Protein AF-A0A8H6S241-F1 (afdb_monomer)

Nearest PDB structures (foldseek):
  6y2d-assembly3_C  TM=4.584E-01  e=2.425E+00  Homo sapiens
  7msk-assembly1_B  TM=2.796E-01  e=2.925E+00  Bacillus thuringiensis serovar andalousiensis BGSC 4AW1
  9g8o-assembly1_B  TM=1.774E-01  e=2.011E+00  Homo sapiens
  8wpm-assembly1_B  TM=1.837E-01  e=9.879E+00  Homo sapiens

Secondary structure (DSSP, 8-state):
-------THHHHHHHHHHHHHHHHHHHHHHHHHHHHHHHHSS--TTS-TT-TTSSHHHHHHHHHSSS-SS--S----TTHHHHHHHTT--HHHHTT--HHHHHHHHHHHHSSTT-GGGS-HHHHHHHHHHHHHHHHHHHHHHHHHHTT---HHHHHHHHHHHHHHHHHTT-GGGHHHHHHHHHS--TTS-HHHHIIIIIHHHHHHHHHHHHHTT--TTSTTHHHHHHHHHHHHIIIII-SPPPS----HHHHHTSS-SSHHHHHHHHHHH-SS--EEEE-TTTHHHHHHHHHHHHHTTT-EEEEEE-SSSTTT-EEEEEE--HHHHHHHHHHHHHHHHHHHHHHH-SHHHHHHHHGGGHHHHHHHTT--S-----------

Organism: NCBI:txid2126181

Foldseek 3Di:
DDDDDDDPPVVVVVVVVVVVVVCVVVVVLVLVVQLVCQLVVPDDVPDDPPPPPPVSVVVCVQLPDDDDDDDPDDDPDPPPRLVSSLVPLALVVCPPGDPSSLVSSLVVVLPPPCDLVPDDPVVNVSQLSVLVSSLVSVLVRVLVVCQPDPQQVVLLVSLVVSCVSCVSSVNNVCNLVSLVSLQDDDPPDDNQCSLVRHLLVSLVVVQVVCVVVVHHCLDPPNLVSVLSSLVSLLCPQLNAQFDDDADDLVLLVPWADPDPLSVVVSVQSLDLPDFKDKAFPVCVVRCCVTPVVVCVVQVWDWDWDAPDPVRPPGIIIMIGGDPSNSSNSSSLVSLVSSVVSLVVQDDLVSSCSSNPPCSVVSCVSSVVDDPPPPPPPPPDD

Sequence (381 aa):
MFYVEITPIVIQYLVVNAHVFLDLKQGLKMFFQDVVRALLSGNNPYLDKTQEDILVDSVEFLGGLHYLRRSQFPCPQPYNFSIRVYNRLTPDVFHGRSSWSIQALTRYTITRKYSRANLPPFERWAYDETMRVFVNAAIDTFVPLYSINPSSNHAEKEMLDLIKLCFDMGVQSQNKRALDHMLTPPPDRSIEIHTLNCLVPFINVLAQFLKTVQLGLTNQPFNKFVATVLQRYVDQVVGQQPSGVCPTPEQIKGLGCACATCVQFQAFLSDAQSESRSVSSLDMSHVEEHFATATKAWDVRWEVQYRGRRSYVNRSLLVTKPQVMLSILRWRSSAQTAKTILVSLGDPQRQAEILGDEYDSICARIGLEYLRPEVTLNPIQ

Structure (mmCIF, N/CA/C/O backbone):
data_AF-A0A8H6S241-F1
#
_entry.id   AF-A0A8H6S241-F1
#
loop_
_atom_site.group_PDB
_atom_site.id
_atom_site.type_symbol
_atom_site.label_atom_id
_atom_site.label_alt_id
_atom_site.label_comp_id
_atom_site.label_asym_id
_atom_site.label_entity_id
_atom_site.label_seq_id
_atom_site.pdbx_PDB_ins_code
_atom_site.Cartn_x
_atom_site.Cartn_y
_atom_site.Cartn_z
_atom_site.occupancy
_atom_site.B_iso_or_equiv
_atom_site.auth_seq_id
_atom_site.auth_comp_id
_atom_site.auth_asym_id
_atom_site.auth_atom_id
_atom_site.pdbx_PDB_model_num
ATOM 1 N N . MET A 1 1 ? -53.004 9.958 73.227 1.00 38.09 1 MET A N 1
ATOM 2 C CA . MET A 1 1 ? -53.504 8.659 72.739 1.00 38.09 1 MET A CA 1
ATOM 3 C C . MET A 1 1 ? -53.395 8.671 71.222 1.00 38.09 1 MET A C 1
ATOM 5 O O . MET A 1 1 ? -54.218 9.312 70.601 1.00 38.09 1 MET A O 1
ATOM 9 N N . PHE A 1 2 ? -52.324 8.095 70.674 1.00 22.67 2 PHE A N 1
ATOM 10 C CA . PHE A 1 2 ? -52.219 7.515 69.327 1.00 22.67 2 PHE A CA 1
ATOM 11 C C . PHE A 1 2 ? -50.937 6.675 69.348 1.00 22.67 2 PHE A C 1
ATOM 13 O O . PHE A 1 2 ? -49.830 7.205 69.332 1.00 22.67 2 PHE A O 1
ATOM 20 N N . TYR A 1 3 ? -51.117 5.368 69.523 1.00 24.38 3 TYR A N 1
ATOM 21 C CA . TYR A 1 3 ? -50.099 4.357 69.263 1.00 24.38 3 TYR A CA 1
ATOM 22 C C . TYR A 1 3 ? -50.051 4.155 67.746 1.00 24.38 3 TYR A C 1
ATOM 24 O O . TYR A 1 3 ? -51.097 3.959 67.131 1.00 24.38 3 TYR A O 1
ATOM 32 N N . VAL A 1 4 ? -48.861 4.196 67.151 1.00 25.70 4 VAL A N 1
ATOM 33 C CA . VAL A 1 4 ? -48.622 3.663 65.806 1.00 25.70 4 VAL A CA 1
ATOM 34 C C . VAL A 1 4 ? -47.529 2.615 65.951 1.00 25.70 4 VAL A C 1
ATOM 36 O O . VAL A 1 4 ? -46.385 2.930 66.276 1.00 25.70 4 VAL A O 1
ATOM 39 N N . GLU A 1 5 ? -47.931 1.359 65.792 1.00 29.30 5 GLU A N 1
ATOM 40 C CA . GLU A 1 5 ? -47.057 0.193 65.760 1.00 29.30 5 GLU A CA 1
ATOM 41 C C . GLU A 1 5 ? -46.123 0.270 64.550 1.00 29.30 5 GLU A C 1
ATOM 43 O O . GLU A 1 5 ? -46.552 0.449 63.410 1.00 29.30 5 GLU A O 1
ATOM 48 N N . ILE A 1 6 ? -44.825 0.113 64.802 1.00 29.28 6 ILE A N 1
ATOM 49 C CA . ILE A 1 6 ? -43.820 -0.079 63.760 1.00 29.28 6 ILE A CA 1
ATOM 50 C C . ILE A 1 6 ? -43.762 -1.579 63.465 1.00 29.28 6 ILE A C 1
ATOM 52 O O . ILE A 1 6 ? -43.327 -2.372 64.299 1.00 29.28 6 ILE A O 1
ATOM 56 N N . THR A 1 7 ? -44.200 -1.974 62.271 1.00 30.19 7 THR A N 1
ATOM 57 C CA . THR A 1 7 ? -44.114 -3.357 61.778 1.00 30.19 7 THR A CA 1
ATOM 58 C C . THR A 1 7 ? -42.658 -3.811 61.539 1.00 30.19 7 THR A C 1
ATOM 60 O O . THR A 1 7 ? -41.871 -3.032 60.992 1.00 30.19 7 THR A O 1
ATOM 63 N N . PRO A 1 8 ? -42.289 -5.084 61.811 1.00 29.70 8 PRO A N 1
ATOM 64 C CA . PRO A 1 8 ? -40.904 -5.589 61.726 1.00 29.70 8 PRO A CA 1
ATOM 65 C C . PRO A 1 8 ? -40.313 -5.752 60.309 1.00 29.70 8 PRO A C 1
ATOM 67 O O . PRO A 1 8 ? -39.192 -6.233 60.162 1.00 29.70 8 PRO A O 1
ATOM 70 N N . ILE A 1 9 ? -41.029 -5.362 59.251 1.00 29.56 9 ILE A N 1
ATOM 71 C CA . ILE A 1 9 ? -40.654 -5.658 57.854 1.00 29.56 9 ILE A CA 1
ATOM 72 C C . ILE A 1 9 ? -39.562 -4.703 57.320 1.00 29.56 9 ILE A C 1
ATOM 74 O O . ILE A 1 9 ? -38.826 -5.039 56.395 1.00 29.56 9 ILE A O 1
ATOM 78 N N . VAL A 1 10 ? -39.366 -3.539 57.948 1.00 30.08 10 VAL A N 1
ATOM 79 C CA . VAL A 1 10 ? -38.395 -2.525 57.484 1.00 30.08 10 VAL A CA 1
ATOM 80 C C . VAL A 1 10 ? -36.957 -2.823 57.940 1.00 30.08 10 VAL A C 1
ATOM 82 O O . VAL A 1 10 ? -35.999 -2.414 57.285 1.00 30.08 10 VAL A O 1
ATOM 85 N N . ILE A 1 11 ? -36.771 -3.610 59.004 1.00 31.38 11 ILE A N 1
ATOM 86 C CA . ILE A 1 11 ? -35.432 -3.956 59.515 1.00 31.38 11 ILE A CA 1
ATOM 87 C C . ILE A 1 11 ? -34.779 -5.066 58.671 1.00 31.38 11 ILE A C 1
ATOM 89 O O . ILE A 1 11 ? -33.563 -5.059 58.485 1.00 31.38 11 ILE A O 1
ATOM 93 N N . GLN A 1 12 ? -35.563 -5.953 58.047 1.00 31.81 12 GLN A N 1
ATOM 94 C CA . GLN A 1 12 ? -35.027 -6.975 57.136 1.00 31.81 12 GLN A CA 1
ATOM 95 C C . GLN A 1 12 ? -34.544 -6.401 55.792 1.00 31.81 12 GLN A C 1
ATOM 97 O O . GLN A 1 12 ? -33.576 -6.909 55.234 1.00 31.81 12 GLN A O 1
ATOM 102 N N . TYR A 1 13 ? -35.121 -5.297 55.304 1.00 29.36 13 TYR A N 1
ATOM 103 C CA . TYR A 1 13 ? -34.687 -4.664 54.047 1.00 29.36 13 TYR A CA 1
ATOM 104 C C . TYR A 1 13 ? -33.393 -3.836 54.179 1.00 29.36 13 TYR A C 1
ATOM 106 O O . TYR A 1 13 ? -32.692 -3.595 53.191 1.00 29.36 13 TYR A O 1
ATOM 114 N N . LEU A 1 14 ? -33.048 -3.423 55.403 1.00 29.59 14 LEU A N 1
ATOM 115 C CA . LEU A 1 14 ? -31.862 -2.609 55.692 1.00 29.59 14 LEU A CA 1
ATOM 116 C C . LEU A 1 14 ? -30.611 -3.445 56.003 1.00 29.59 14 LEU A C 1
ATOM 118 O O . LEU A 1 14 ? -29.499 -2.989 55.746 1.00 29.59 14 LEU A O 1
ATOM 122 N N . VAL A 1 15 ? -30.770 -4.689 56.463 1.00 32.72 15 VAL A N 1
ATOM 123 C CA . VAL A 1 15 ? -29.640 -5.613 56.678 1.00 32.72 15 VAL A CA 1
ATOM 124 C C . VAL A 1 15 ? -29.171 -6.255 55.363 1.00 32.72 15 VAL A C 1
ATOM 126 O O . VAL A 1 15 ? -27.974 -6.458 55.171 1.00 32.72 15 VAL A O 1
ATOM 129 N N . VAL A 1 16 ? -30.074 -6.477 54.400 1.00 35.41 16 VAL A N 1
ATOM 130 C CA . VAL A 1 16 ? -29.736 -7.107 53.106 1.00 35.41 16 VAL A CA 1
ATOM 131 C C . VAL A 1 16 ? -28.860 -6.206 52.220 1.00 35.41 16 VAL A C 1
ATOM 133 O O . VAL A 1 16 ? -27.993 -6.705 51.510 1.00 35.41 16 VAL A O 1
ATOM 136 N N . ASN A 1 17 ? -28.989 -4.879 52.309 1.00 35.28 17 ASN A N 1
ATOM 137 C CA . ASN A 1 17 ? -28.214 -3.954 51.468 1.00 35.28 17 ASN A CA 1
ATOM 138 C C . ASN A 1 17 ? -26.857 -3.539 52.066 1.00 35.28 17 ASN A C 1
ATOM 140 O O . ASN A 1 17 ? -25.975 -3.093 51.333 1.00 35.28 17 ASN A O 1
ATOM 144 N N . ALA A 1 18 ? -26.653 -3.724 53.375 1.00 31.58 18 ALA A N 1
ATOM 145 C CA . ALA A 1 18 ? -25.362 -3.481 54.017 1.00 31.58 18 ALA A CA 1
ATOM 146 C C . ALA A 1 18 ? -24.334 -4.566 53.658 1.00 31.58 18 ALA A C 1
ATOM 148 O O . ALA A 1 18 ? -23.165 -4.246 53.450 1.00 31.58 18 ALA A O 1
ATOM 149 N N . HIS A 1 19 ? -24.769 -5.825 53.517 1.00 36.06 19 HIS A N 1
ATOM 150 C CA . HIS A 1 19 ? -23.905 -6.909 53.045 1.00 36.06 19 HIS A CA 1
ATOM 151 C C . HIS A 1 19 ? -23.510 -6.747 51.579 1.00 36.06 19 HIS A C 1
ATOM 153 O O . HIS A 1 19 ? -22.336 -6.892 51.280 1.00 36.06 19 HIS A O 1
ATOM 159 N N . VAL A 1 20 ? -24.415 -6.310 50.697 1.00 40.06 20 VAL A N 1
ATOM 160 C CA . VAL A 1 20 ? -24.069 -6.039 49.288 1.00 40.06 20 VAL A CA 1
ATOM 161 C C . VAL A 1 20 ? -23.057 -4.892 49.168 1.00 40.06 20 VAL A C 1
ATOM 163 O O . VAL A 1 20 ? -22.115 -4.981 48.387 1.00 40.06 20 VAL A O 1
ATOM 166 N N . PHE A 1 21 ? -23.174 -3.841 49.988 1.00 35.19 21 PHE A N 1
ATOM 167 C CA . PHE A 1 21 ? -22.200 -2.740 50.011 1.00 35.19 21 PHE A CA 1
ATOM 168 C C . PHE A 1 21 ? -20.850 -3.128 50.630 1.00 35.19 21 PHE A C 1
ATOM 170 O O . PHE A 1 21 ? -19.805 -2.671 50.163 1.00 35.19 21 PHE A O 1
ATOM 177 N N . LEU A 1 22 ? -20.856 -3.960 51.675 1.00 36.69 22 LEU A N 1
ATOM 178 C CA . LEU A 1 22 ? -19.641 -4.511 52.275 1.00 36.69 22 LEU A CA 1
ATOM 179 C C . LEU A 1 22 ? -18.956 -5.499 51.330 1.00 36.69 22 LEU A C 1
ATOM 181 O O . LEU A 1 22 ? -17.744 -5.415 51.193 1.00 36.69 22 LEU A O 1
ATOM 185 N N . ASP A 1 23 ? -19.703 -6.332 50.607 1.00 42.59 23 ASP A N 1
ATOM 186 C CA . ASP A 1 23 ? -19.178 -7.268 49.609 1.00 42.59 23 ASP A CA 1
ATOM 187 C C . ASP A 1 23 ? -18.664 -6.548 48.360 1.00 42.59 23 ASP A C 1
ATOM 189 O O . ASP A 1 23 ? -17.647 -6.953 47.803 1.00 42.59 23 ASP A O 1
ATOM 193 N N . LEU A 1 24 ? -19.285 -5.436 47.949 1.00 40.47 24 LEU A N 1
ATOM 194 C CA . LEU A 1 24 ? -18.773 -4.591 46.867 1.00 40.47 24 LEU A CA 1
ATOM 195 C C . LEU A 1 24 ? -17.496 -3.857 47.296 1.00 40.47 24 LEU A C 1
ATOM 197 O O . LEU A 1 24 ? -16.544 -3.775 46.527 1.00 40.47 24 LEU A O 1
ATOM 201 N N . LYS A 1 25 ? -17.438 -3.357 48.539 1.00 40.38 25 LYS A N 1
ATOM 202 C CA . LYS A 1 25 ? -16.242 -2.716 49.106 1.00 40.38 25 LYS A CA 1
ATOM 203 C C . LYS A 1 25 ? -15.111 -3.724 49.304 1.00 40.38 25 LYS A C 1
ATOM 205 O O . LYS A 1 25 ? -13.967 -3.409 48.994 1.00 40.38 25 LYS A O 1
ATOM 210 N N . GLN A 1 26 ? -15.421 -4.930 49.771 1.00 45.09 26 GLN A N 1
ATOM 211 C CA . GLN A 1 26 ? -14.465 -6.022 49.933 1.00 45.09 26 GLN A CA 1
ATOM 212 C C . GLN A 1 26 ? -14.024 -6.560 48.566 1.00 45.09 26 GLN A C 1
ATOM 214 O O . GLN A 1 26 ? -12.843 -6.806 48.364 1.00 45.09 26 GLN A O 1
ATOM 219 N N . GLY A 1 27 ? -14.941 -6.668 47.604 1.00 44.47 27 GLY A N 1
ATOM 220 C CA . GLY A 1 27 ? -14.683 -7.111 46.235 1.00 44.47 27 GLY A CA 1
ATOM 221 C C . GLY A 1 27 ? -13.868 -6.106 45.425 1.00 44.47 27 GLY A C 1
ATOM 222 O O . GLY A 1 27 ? -12.960 -6.513 44.708 1.00 44.47 27 GLY A O 1
ATOM 223 N N . LEU A 1 28 ? -14.120 -4.803 45.590 1.00 42.62 28 LEU A N 1
ATOM 224 C CA . LEU A 1 28 ? -13.292 -3.732 45.030 1.00 42.62 28 LEU A CA 1
ATOM 225 C C . LEU A 1 28 ? -11.948 -3.624 45.761 1.00 42.62 28 LEU A C 1
ATOM 227 O O . LEU A 1 28 ? -10.934 -3.404 45.112 1.00 42.62 28 LEU A O 1
ATOM 231 N N . LYS A 1 29 ? -11.895 -3.828 47.085 1.00 43.16 29 LYS A N 1
ATOM 232 C CA . LYS A 1 29 ? -10.633 -3.876 47.842 1.00 43.16 29 LYS A CA 1
ATOM 233 C C . LYS A 1 29 ? -9.764 -5.051 47.394 1.00 43.16 29 LYS A C 1
ATOM 235 O O . LYS A 1 29 ? -8.590 -4.839 47.123 1.00 43.16 29 LYS A O 1
ATOM 240 N N . MET A 1 30 ? -10.332 -6.249 47.250 1.00 44.59 30 MET A N 1
ATOM 241 C CA . MET A 1 30 ? -9.623 -7.415 46.713 1.00 44.59 30 MET A CA 1
ATOM 242 C C . MET A 1 30 ? -9.249 -7.215 45.243 1.00 44.59 30 MET A C 1
ATOM 244 O O . MET A 1 30 ? -8.113 -7.485 44.885 1.00 44.59 30 MET A O 1
ATOM 248 N N . PHE A 1 31 ? -10.129 -6.626 44.424 1.00 45.69 31 PHE A N 1
ATOM 249 C CA . PHE A 1 31 ? -9.810 -6.217 43.053 1.00 45.69 31 PHE A CA 1
ATOM 250 C C . PHE A 1 31 ? -8.591 -5.296 43.009 1.00 45.69 31 PHE A C 1
ATOM 252 O O . PHE A 1 31 ? -7.625 -5.613 42.333 1.00 45.69 31 PHE A O 1
ATOM 259 N N . PHE A 1 32 ? -8.583 -4.194 43.761 1.00 47.53 32 PHE A N 1
ATOM 260 C CA . PHE A 1 32 ? -7.449 -3.271 43.786 1.00 47.53 32 PHE A CA 1
ATOM 261 C C . PHE A 1 32 ? -6.193 -3.909 44.393 1.00 47.53 32 PHE A C 1
ATOM 263 O O . PHE A 1 32 ? -5.105 -3.648 43.897 1.00 47.53 32 PHE A O 1
ATOM 270 N N . GLN A 1 33 ? -6.314 -4.772 45.406 1.00 44.50 33 GLN A N 1
ATOM 271 C CA . GLN A 1 33 ? -5.180 -5.494 45.996 1.00 44.50 33 GLN A CA 1
ATOM 272 C C . GLN A 1 33 ? -4.587 -6.546 45.053 1.00 44.50 33 GLN A C 1
ATOM 274 O O . GLN A 1 33 ? -3.369 -6.682 45.007 1.00 44.50 33 GLN A O 1
ATOM 279 N N . ASP A 1 34 ? -5.404 -7.257 44.279 1.00 44.06 34 ASP A N 1
ATOM 280 C CA . ASP A 1 34 ? -4.954 -8.282 43.331 1.00 44.06 34 ASP A CA 1
ATOM 281 C C . ASP A 1 34 ? -4.439 -7.664 42.035 1.00 44.06 34 ASP A C 1
ATOM 283 O O . ASP A 1 34 ? -3.452 -8.132 41.472 1.00 44.06 34 ASP A O 1
ATOM 287 N N . VAL A 1 35 ? -5.037 -6.550 41.614 1.00 45.44 35 VAL A N 1
ATOM 288 C CA . VAL A 1 35 ? -4.494 -5.674 40.582 1.00 45.44 35 VAL A CA 1
ATOM 289 C C . VAL A 1 35 ? -3.131 -5.164 41.033 1.00 45.44 35 VAL A C 1
ATOM 291 O O . VAL A 1 35 ? -2.157 -5.410 40.342 1.00 45.44 35 VAL A O 1
ATOM 294 N N . VAL A 1 36 ? -3.001 -4.568 42.221 1.00 43.97 36 VAL A N 1
ATOM 295 C CA . VAL A 1 36 ? -1.711 -4.109 42.773 1.00 43.97 36 VAL A CA 1
ATOM 296 C C . VAL A 1 36 ? -0.708 -5.251 42.951 1.00 43.97 36 VAL A C 1
ATOM 298 O O . VAL A 1 36 ? 0.447 -5.087 42.578 1.00 43.97 36 VAL A O 1
ATOM 301 N N . ARG A 1 37 ? -1.113 -6.438 43.407 1.00 42.75 37 ARG A N 1
ATOM 302 C CA . ARG A 1 37 ? -0.213 -7.599 43.470 1.00 42.75 37 ARG A CA 1
ATOM 303 C C . ARG A 1 37 ? 0.241 -8.060 42.098 1.00 42.75 37 ARG A C 1
ATOM 305 O O . ARG A 1 37 ? 1.418 -8.335 41.941 1.00 42.75 37 ARG A O 1
ATOM 312 N N . ALA A 1 38 ? -0.642 -8.118 41.108 1.00 43.09 38 ALA A N 1
ATOM 313 C CA . ALA A 1 38 ? -0.270 -8.516 39.756 1.00 43.09 38 ALA A CA 1
ATOM 314 C C . ALA A 1 38 ? 0.564 -7.442 39.030 1.00 43.09 38 ALA A C 1
ATOM 316 O O . ALA A 1 38 ? 1.389 -7.771 38.178 1.00 43.09 38 ALA A O 1
ATOM 317 N N . LEU A 1 39 ? 0.389 -6.172 39.414 1.00 40.22 39 LEU A N 1
ATOM 318 C CA . LEU A 1 39 ? 1.243 -5.043 39.044 1.00 40.22 39 LEU A CA 1
ATOM 319 C C . LEU A 1 39 ? 2.658 -5.184 39.633 1.00 40.22 39 LEU A C 1
ATOM 321 O O . LEU A 1 39 ? 3.625 -4.827 38.964 1.00 40.22 39 LEU A O 1
ATOM 325 N N . LEU A 1 40 ? 2.775 -5.704 40.861 1.00 38.25 40 LEU A N 1
ATOM 326 C CA . LEU A 1 40 ? 4.032 -5.848 41.609 1.00 38.25 40 LEU A CA 1
ATOM 327 C C . LEU A 1 40 ? 4.756 -7.186 41.362 1.00 38.25 40 LEU A C 1
ATOM 329 O O . LEU A 1 40 ? 5.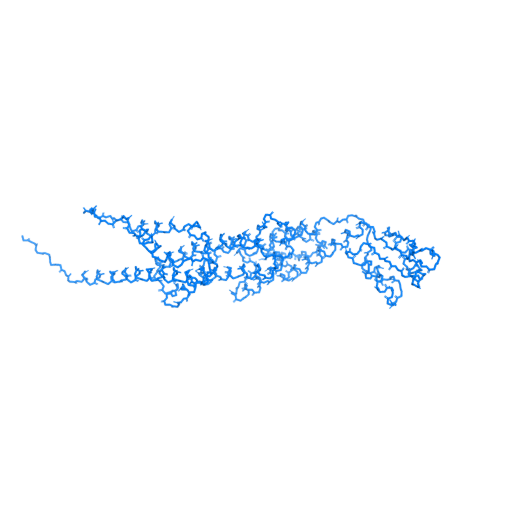980 -7.235 41.390 1.00 38.25 40 LEU A O 1
ATOM 333 N N . SER A 1 41 ? 4.040 -8.272 41.060 1.00 39.50 41 SER A N 1
ATOM 334 C CA . SER A 1 41 ? 4.615 -9.619 40.911 1.00 39.50 41 SER A CA 1
ATOM 335 C C . SER A 1 41 ? 5.274 -9.884 39.550 1.00 39.50 41 SER A C 1
ATOM 337 O O . SER A 1 41 ? 5.818 -10.964 39.319 1.00 39.50 41 SER A O 1
ATOM 339 N N . GLY A 1 42 ? 5.198 -8.944 38.609 1.00 37.38 42 GLY A N 1
ATOM 340 C CA . GLY A 1 42 ? 5.806 -9.083 37.288 1.00 37.38 42 GLY A CA 1
ATOM 341 C C . GLY A 1 42 ? 7.302 -8.781 37.321 1.00 37.38 42 GLY A C 1
ATOM 342 O O . GLY A 1 42 ? 7.660 -7.651 37.016 1.00 37.38 42 GLY A O 1
ATOM 343 N N . ASN A 1 43 ? 8.133 -9.773 37.689 1.00 39.94 43 ASN A N 1
ATOM 344 C CA . ASN A 1 43 ? 9.607 -9.823 37.584 1.00 39.94 43 ASN A CA 1
ATOM 345 C C . ASN A 1 43 ? 10.251 -8.574 36.951 1.00 39.94 43 ASN A C 1
ATOM 347 O O . ASN A 1 43 ? 10.632 -8.570 35.780 1.00 39.94 43 ASN A O 1
ATOM 351 N N . ASN A 1 44 ? 10.384 -7.517 37.748 1.00 37.22 44 ASN A N 1
ATOM 352 C CA . ASN A 1 44 ? 11.147 -6.331 37.409 1.00 37.22 44 ASN A CA 1
ATOM 353 C C . ASN A 1 44 ? 12.457 -6.406 38.208 1.00 37.22 44 ASN A C 1
ATOM 355 O O . ASN A 1 44 ? 12.410 -6.248 39.428 1.00 37.22 44 ASN A O 1
ATOM 359 N N . PRO A 1 45 ? 13.620 -6.654 37.578 1.00 34.97 45 PRO A N 1
ATOM 360 C CA . PRO A 1 45 ? 14.892 -6.729 38.297 1.00 34.97 45 PRO A CA 1
ATOM 361 C C . PRO A 1 45 ? 15.345 -5.377 38.883 1.00 34.97 45 PRO A C 1
ATOM 363 O O . PRO A 1 45 ? 16.374 -5.332 39.549 1.00 34.97 45 PRO A O 1
ATOM 366 N N . TYR A 1 46 ? 14.589 -4.293 38.659 1.00 35.44 46 TYR A N 1
ATOM 367 C CA . TYR A 1 46 ? 14.906 -2.937 39.114 1.00 35.44 46 TYR A CA 1
ATOM 368 C C . TYR A 1 46 ? 13.938 -2.363 40.160 1.00 35.44 46 TYR A C 1
ATOM 370 O O . TYR A 1 46 ? 14.084 -1.200 40.529 1.00 35.44 46 TYR A O 1
ATOM 378 N N . LEU A 1 47 ? 12.973 -3.139 40.663 1.00 39.44 47 LEU A N 1
ATOM 379 C CA . LEU A 1 47 ? 12.198 -2.734 41.841 1.00 39.44 47 LEU A CA 1
ATOM 380 C C . LEU A 1 47 ? 12.859 -3.313 43.094 1.00 39.44 47 LEU A C 1
ATOM 382 O O . LEU A 1 47 ? 12.772 -4.509 43.371 1.00 39.44 47 LEU A O 1
ATOM 386 N N . ASP A 1 48 ? 13.567 -2.446 43.817 1.00 39.06 48 ASP A N 1
ATOM 387 C CA . ASP A 1 48 ? 14.126 -2.742 45.131 1.00 39.06 48 ASP A CA 1
ATOM 388 C C . ASP A 1 48 ? 13.001 -3.165 46.095 1.00 39.06 48 ASP A C 1
ATOM 390 O O . ASP A 1 48 ? 11.931 -2.553 46.147 1.00 39.06 48 ASP A O 1
ATOM 394 N N . LYS A 1 49 ? 13.238 -4.241 46.851 1.00 41.69 49 LYS A N 1
ATOM 395 C CA . LYS A 1 49 ? 12.242 -4.979 47.656 1.00 41.69 49 LYS A CA 1
ATOM 396 C C . LYS A 1 49 ? 11.754 -4.223 48.901 1.00 41.69 49 LYS A C 1
ATOM 398 O O . LYS A 1 49 ? 11.141 -4.810 49.783 1.00 41.69 49 LYS A O 1
ATOM 403 N N . THR A 1 50 ? 12.043 -2.933 49.005 1.00 43.25 50 THR A N 1
ATOM 404 C CA . THR A 1 50 ? 11.780 -2.105 50.189 1.00 43.25 50 THR A CA 1
ATOM 405 C C . THR A 1 50 ? 10.609 -1.132 50.006 1.00 43.25 50 THR A C 1
ATOM 407 O O . THR A 1 50 ? 10.267 -0.414 50.941 1.00 43.25 50 THR A O 1
ATOM 410 N N . GLN A 1 51 ? 9.945 -1.126 48.842 1.00 42.31 51 GLN A N 1
ATOM 411 C CA . GLN A 1 51 ? 8.801 -0.245 48.545 1.00 42.31 51 GLN A CA 1
ATOM 412 C C . GLN A 1 51 ? 7.416 -0.926 48.549 1.00 42.31 51 GLN A C 1
ATOM 414 O O . GLN A 1 51 ? 6.425 -0.277 48.210 1.00 42.31 51 GLN A O 1
ATOM 419 N N . GLU A 1 52 ? 7.306 -2.194 48.962 1.00 40.31 52 GLU A N 1
ATOM 420 C CA . GLU A 1 52 ? 6.020 -2.921 48.989 1.00 40.31 52 GLU A CA 1
ATOM 421 C C . GLU A 1 52 ? 5.009 -2.374 50.019 1.00 40.31 52 GLU A C 1
ATOM 423 O O . GLU A 1 52 ? 3.804 -2.489 49.795 1.00 40.31 52 GLU A O 1
ATOM 428 N N . ASP A 1 53 ? 5.456 -1.682 51.071 1.00 38.53 53 ASP A N 1
ATOM 429 C CA . ASP A 1 53 ? 4.572 -1.278 52.177 1.00 38.53 53 ASP A CA 1
ATOM 430 C C . ASP A 1 53 ? 4.008 0.155 52.081 1.00 38.53 53 ASP A C 1
ATOM 432 O O . ASP A 1 53 ? 3.108 0.514 52.833 1.00 38.53 53 ASP A O 1
ATOM 436 N N . ILE A 1 54 ? 4.463 0.995 51.140 1.00 37.75 54 ILE A N 1
ATOM 437 C CA . ILE A 1 54 ? 4.113 2.439 51.134 1.00 37.75 54 ILE A CA 1
ATOM 438 C C . ILE A 1 54 ? 2.910 2.774 50.218 1.00 37.75 54 ILE A C 1
ATOM 440 O O . ILE A 1 54 ? 2.256 3.811 50.361 1.00 37.75 54 ILE A O 1
ATOM 444 N N . LEU A 1 55 ? 2.541 1.891 49.287 1.00 42.59 55 LEU A N 1
ATOM 445 C CA . LEU A 1 55 ? 1.518 2.187 48.268 1.00 42.59 55 LEU A CA 1
ATOM 446 C C . LEU A 1 55 ? 0.105 1.681 48.598 1.00 42.59 55 LEU A C 1
ATOM 448 O O . LEU A 1 55 ? -0.858 2.161 47.997 1.00 42.59 55 LEU A O 1
ATOM 452 N N . VAL A 1 56 ? -0.048 0.773 49.566 1.00 39.12 56 VAL A N 1
ATOM 453 C CA . VAL A 1 56 ? -1.362 0.240 49.977 1.00 39.12 56 VAL A CA 1
ATOM 454 C C . VAL A 1 56 ? -2.136 1.266 50.816 1.00 39.12 56 VAL A C 1
ATOM 456 O O . VAL A 1 56 ? -3.309 1.524 50.536 1.00 39.12 56 VAL A O 1
ATOM 459 N N . ASP A 1 57 ? -1.459 1.954 51.736 1.00 36.56 57 ASP A N 1
ATOM 460 C CA . ASP A 1 57 ? -2.058 3.003 52.578 1.00 36.56 57 ASP A CA 1
ATOM 461 C C . ASP A 1 57 ? -2.462 4.248 51.770 1.00 36.56 57 ASP A C 1
ATOM 463 O O . ASP A 1 57 ? -3.429 4.942 52.089 1.00 36.56 57 ASP A O 1
ATOM 467 N N . SER A 1 58 ? -1.782 4.502 50.649 1.00 36.22 58 SER A N 1
ATOM 468 C CA . SER A 1 58 ? -2.075 5.630 49.756 1.00 36.22 58 SER A CA 1
ATOM 469 C C . SER A 1 58 ? -3.383 5.440 48.970 1.00 36.22 58 SER A C 1
ATOM 471 O O . SER A 1 58 ? -4.092 6.407 48.683 1.00 36.22 58 SER A O 1
ATOM 473 N N . VAL A 1 59 ? -3.758 4.193 48.662 1.00 37.59 59 VAL A N 1
ATOM 474 C CA . VAL A 1 59 ? -5.053 3.868 48.033 1.00 37.59 59 VAL A CA 1
ATOM 475 C C . VAL A 1 59 ? -6.180 3.900 49.072 1.00 37.59 59 VAL A C 1
ATOM 477 O O . VAL A 1 59 ? -7.277 4.378 48.769 1.00 37.59 59 VAL A O 1
ATOM 480 N N . GLU A 1 60 ? -5.904 3.504 50.321 1.00 36.88 60 GLU A N 1
ATOM 481 C CA . GLU A 1 60 ? -6.832 3.718 51.440 1.00 36.88 60 GLU A CA 1
ATOM 482 C C . GLU A 1 60 ? -7.053 5.216 51.721 1.00 36.88 60 GLU A C 1
ATOM 484 O O . GLU A 1 60 ? -8.182 5.625 51.998 1.00 36.88 60 GLU A O 1
ATOM 489 N N . PHE A 1 61 ? -6.041 6.068 51.524 1.00 36.06 61 PHE A N 1
ATOM 490 C CA . PHE A 1 61 ? -6.165 7.526 51.641 1.00 36.06 61 PHE A CA 1
ATOM 491 C C . PHE A 1 61 ? -7.044 8.149 50.539 1.00 36.06 61 PHE A C 1
ATOM 493 O O . PHE A 1 61 ? -7.793 9.098 50.790 1.00 36.06 61 PHE A O 1
ATOM 500 N N . LEU A 1 62 ? -7.040 7.586 49.324 1.00 33.44 62 LEU A N 1
ATOM 501 C CA . LEU A 1 62 ? -7.893 8.058 48.225 1.00 33.44 62 LEU A CA 1
ATOM 502 C C . LEU A 1 62 ? -9.360 7.617 48.356 1.00 33.44 62 LEU A C 1
ATOM 504 O O . LEU A 1 62 ? -10.232 8.310 47.827 1.00 33.44 62 LEU A O 1
ATOM 508 N N . GLY A 1 63 ? -9.638 6.542 49.102 1.00 35.75 63 GLY A N 1
ATOM 509 C CA . GLY A 1 63 ? -10.992 6.114 49.479 1.00 35.75 63 GLY A CA 1
ATOM 510 C C . GLY A 1 63 ? -11.467 6.594 50.861 1.00 35.75 63 GLY A C 1
ATOM 511 O O . GLY A 1 63 ? -12.645 6.439 51.182 1.00 35.75 63 GLY A O 1
ATOM 512 N N . GLY A 1 64 ? -10.573 7.160 51.682 1.00 35.03 64 GLY A N 1
ATOM 513 C CA . GLY A 1 64 ? -10.761 7.287 53.133 1.00 35.03 64 GLY A CA 1
ATOM 514 C C . GLY A 1 64 ? -11.104 8.669 53.698 1.00 35.03 64 GLY A C 1
ATOM 515 O O . GLY A 1 64 ? -11.460 8.753 54.870 1.00 35.03 64 GLY A O 1
ATOM 516 N N . LEU A 1 65 ? -11.058 9.761 52.929 1.00 36.28 65 LEU A N 1
ATOM 517 C CA . LEU A 1 65 ? -11.273 11.109 53.484 1.00 36.28 65 LEU A CA 1
ATOM 518 C C . LEU A 1 65 ? -12.289 11.933 52.688 1.00 36.28 65 LEU A C 1
ATOM 520 O O . LEU A 1 65 ? -11.922 12.713 51.815 1.00 36.28 65 LEU A O 1
ATOM 524 N N . HIS A 1 66 ? -13.575 11.741 53.009 1.00 43.47 66 HIS A N 1
ATOM 525 C CA . HIS A 1 66 ? -14.542 1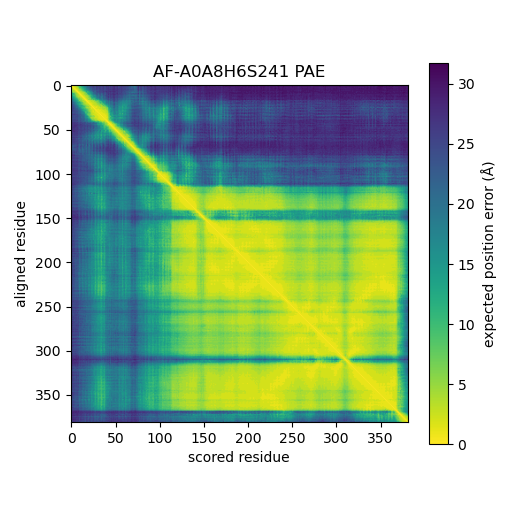2.788 53.406 1.00 43.47 66 HIS A CA 1
ATOM 526 C C . HIS A 1 66 ? -15.997 12.348 53.165 1.00 43.47 66 HIS A C 1
ATOM 528 O O . HIS A 1 66 ? -16.531 12.578 52.084 1.00 43.47 66 HIS A O 1
ATOM 534 N N . TYR A 1 67 ? -16.618 11.756 54.197 1.00 34.50 67 TYR A N 1
ATOM 535 C CA . TYR A 1 67 ? -18.063 11.684 54.535 1.00 34.50 67 TYR A CA 1
ATOM 536 C C . TYR A 1 67 ? -18.166 10.592 55.632 1.00 34.50 67 TYR A C 1
ATOM 538 O O . TYR A 1 67 ? -17.852 9.451 55.340 1.00 34.50 67 TYR A O 1
ATOM 546 N N . LEU A 1 68 ? -18.497 10.749 56.918 1.00 37.56 68 LEU A N 1
ATOM 547 C CA . LEU A 1 68 ? -19.171 11.752 57.736 1.00 37.56 68 LEU A CA 1
ATOM 548 C C . LEU A 1 68 ? -18.736 11.542 59.205 1.00 37.56 68 LEU A C 1
ATOM 550 O O . LEU A 1 68 ? -19.016 10.501 59.796 1.00 37.56 68 LEU A O 1
ATOM 554 N N . ARG A 1 69 ? -18.177 12.574 59.844 1.00 35.84 69 ARG A N 1
ATOM 555 C CA . ARG A 1 69 ? -18.456 12.866 61.257 1.00 35.84 69 ARG A CA 1
ATOM 556 C C . ARG A 1 69 ? -19.150 14.226 61.237 1.00 35.84 69 ARG A C 1
ATOM 558 O O . ARG A 1 69 ? -18.524 15.212 60.874 1.00 35.84 69 ARG A O 1
ATOM 565 N N . ARG A 1 70 ? -20.438 14.230 61.596 1.00 41.25 70 ARG A N 1
ATOM 566 C CA . ARG A 1 70 ? -21.405 15.350 61.601 1.00 41.25 70 ARG A CA 1
ATOM 567 C C . ARG A 1 70 ? -22.041 15.723 60.253 1.00 41.25 70 ARG A C 1
ATOM 569 O O . ARG A 1 70 ? -21.533 16.540 59.501 1.00 41.25 70 ARG A O 1
ATOM 576 N N . SER A 1 71 ? -23.259 15.237 60.043 1.00 31.45 71 SER A N 1
ATOM 577 C CA . SER A 1 71 ? -24.441 16.113 60.010 1.00 31.45 71 SER A CA 1
ATOM 578 C C . SER A 1 71 ? -25.706 15.258 60.121 1.00 31.45 71 SER A C 1
ATOM 580 O O . SER A 1 71 ? -25.928 14.324 59.359 1.00 31.45 71 SER A O 1
ATOM 582 N N . GLN A 1 72 ? -26.502 15.546 61.146 1.00 41.06 72 GLN A N 1
ATOM 583 C CA . GLN A 1 72 ? -27.862 15.051 61.308 1.00 41.06 72 GLN A CA 1
ATOM 584 C C . GLN A 1 72 ? -28.763 15.842 60.356 1.00 41.06 72 GLN A C 1
ATOM 586 O O . GLN A 1 72 ? -29.358 16.807 60.796 1.00 41.06 72 GLN A O 1
ATOM 591 N N . PHE A 1 73 ? -28.826 15.500 59.071 1.00 38.03 73 PHE A N 1
ATOM 592 C CA . PHE A 1 73 ? -29.932 15.873 58.176 1.00 38.03 73 PHE A CA 1
ATOM 593 C C . PHE A 1 73 ? -29.936 14.928 56.963 1.00 38.03 73 PHE A C 1
ATOM 595 O O . PHE A 1 73 ? -28.878 14.425 56.577 1.00 38.03 73 PHE A O 1
ATOM 602 N N . PRO A 1 74 ? -31.105 14.653 56.360 1.00 42.69 74 PRO A N 1
ATOM 603 C CA . PRO A 1 74 ? -31.198 13.785 55.199 1.00 42.69 74 PRO A CA 1
ATOM 604 C C . PRO A 1 74 ? -30.608 14.516 53.991 1.00 42.69 74 PRO A C 1
ATOM 606 O O . PRO A 1 74 ? -31.108 15.565 53.593 1.00 42.69 74 PRO A O 1
ATOM 609 N N . CYS A 1 75 ? -29.544 13.975 53.398 1.00 35.66 75 CYS A N 1
ATOM 610 C CA . CYS A 1 75 ? -29.112 14.392 52.070 1.00 35.66 75 CYS A CA 1
ATOM 611 C C . CYS A 1 75 ? -29.775 13.456 51.047 1.00 35.66 75 CYS A C 1
ATOM 613 O O . CYS A 1 75 ? -29.412 12.278 50.982 1.00 35.66 75 CYS A O 1
ATOM 615 N N . PRO A 1 76 ? -30.753 13.924 50.256 1.00 41.81 76 PRO A N 1
ATOM 616 C CA . PRO A 1 76 ? -31.172 13.210 49.068 1.00 41.81 76 PRO A CA 1
ATOM 617 C C . PRO A 1 76 ? -30.105 13.509 48.019 1.00 41.81 76 PRO A C 1
ATOM 619 O O . PRO A 1 76 ? -30.030 14.654 47.609 1.00 41.81 76 PRO A O 1
ATOM 622 N N . GLN A 1 77 ? -29.240 12.552 47.662 1.00 43.44 77 GLN A N 1
ATOM 623 C CA . GLN A 1 77 ? -28.563 12.401 46.352 1.00 43.44 77 GLN A CA 1
ATOM 624 C C . GLN A 1 77 ? -27.306 11.505 46.497 1.00 43.44 77 GLN A C 1
ATOM 626 O O . GLN A 1 77 ? -26.276 11.963 46.992 1.00 43.44 77 GLN A O 1
ATOM 631 N N . PRO A 1 78 ? -27.326 10.248 46.008 1.00 45.19 78 PRO A N 1
ATOM 632 C CA . PRO A 1 78 ? -26.170 9.337 46.021 1.00 45.19 78 PRO A CA 1
ATOM 633 C C . PRO A 1 78 ? -25.113 9.636 44.931 1.00 45.19 78 PRO A C 1
ATOM 635 O O . PRO A 1 78 ? -24.215 8.834 44.692 1.00 45.19 78 PRO A O 1
ATOM 638 N N . TYR A 1 79 ? -25.182 10.791 44.266 1.00 46.22 79 TYR A N 1
ATOM 639 C CA . TYR A 1 79 ? -24.446 11.077 43.029 1.00 46.22 79 TYR A CA 1
ATOM 640 C C . TYR A 1 79 ? -22.939 11.367 43.192 1.00 46.22 79 TYR A C 1
ATOM 642 O O . TYR A 1 79 ? -22.212 11.352 42.206 1.00 46.22 79 TYR A O 1
ATOM 650 N N . ASN A 1 80 ? -22.426 11.636 44.398 1.00 41.09 80 ASN A N 1
ATOM 651 C CA . ASN A 1 80 ? -21.124 1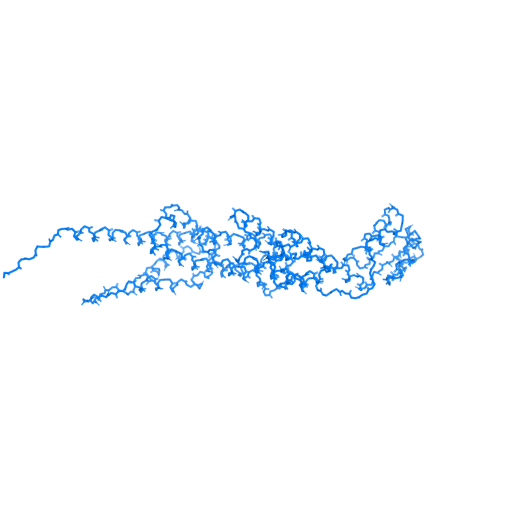2.311 44.535 1.00 41.09 80 ASN A CA 1
ATOM 652 C C . ASN A 1 80 ? -19.902 11.410 44.813 1.00 41.09 80 ASN A C 1
ATOM 654 O O . ASN A 1 80 ? -18.775 11.867 44.634 1.00 41.09 80 ASN A O 1
ATOM 658 N N . PHE A 1 81 ? -20.067 10.162 45.267 1.00 36.06 81 PHE A N 1
ATOM 659 C CA . PHE A 1 81 ? -18.922 9.365 45.748 1.00 36.06 81 PHE A CA 1
ATOM 660 C C . PHE A 1 81 ? -18.230 8.556 44.642 1.00 36.06 81 PHE A C 1
ATOM 662 O O . PHE A 1 81 ? -17.010 8.620 44.503 1.00 36.06 81 PHE A O 1
ATOM 669 N N . SER A 1 82 ? -18.998 7.862 43.801 1.00 39.38 82 SER A N 1
ATOM 670 C CA . SER A 1 82 ? -18.488 7.126 42.636 1.00 39.38 82 SER A CA 1
ATOM 671 C C . SER A 1 82 ? -17.769 8.065 41.663 1.00 39.38 82 SER A C 1
ATOM 673 O O . SER A 1 82 ? -16.622 7.813 41.308 1.00 39.38 82 SER A O 1
ATOM 675 N N . ILE A 1 83 ? -18.365 9.218 41.342 1.00 34.62 83 ILE A N 1
ATOM 676 C CA . ILE A 1 83 ? -17.769 10.237 40.459 1.00 34.62 83 ILE A CA 1
ATOM 677 C C . ILE A 1 83 ? -16.398 10.725 40.968 1.00 34.62 83 ILE A C 1
ATOM 679 O O . ILE A 1 83 ? -15.494 10.951 40.170 1.00 34.62 83 ILE A O 1
ATOM 683 N N . ARG A 1 84 ? -16.188 10.852 42.286 1.00 37.72 84 ARG A N 1
ATOM 684 C CA . ARG A 1 84 ? -14.916 11.351 42.848 1.00 37.72 84 ARG A CA 1
ATOM 685 C C . ARG A 1 84 ? -13.767 10.348 42.780 1.00 37.72 84 ARG A C 1
ATOM 687 O O . ARG A 1 84 ? -12.630 10.777 42.611 1.00 37.72 84 ARG A O 1
ATOM 694 N N . VAL A 1 85 ? -14.041 9.049 42.908 1.00 40.78 85 VAL A N 1
ATOM 695 C CA . VAL A 1 85 ? -13.019 8.004 42.717 1.00 40.78 85 VAL A CA 1
ATOM 696 C C . VAL A 1 85 ? -12.683 7.868 41.229 1.00 40.78 85 VAL A C 1
ATOM 698 O O . VAL A 1 85 ? -11.506 7.822 40.880 1.00 40.78 85 VAL A O 1
ATOM 701 N N . TYR A 1 86 ? -13.687 7.918 40.344 1.00 38.97 86 TYR A N 1
ATOM 702 C CA . TYR A 1 86 ? -13.472 7.881 38.891 1.00 38.97 86 TYR A CA 1
ATOM 703 C C . TYR A 1 86 ? -12.706 9.098 38.366 1.00 38.97 86 TYR A C 1
ATOM 705 O O . TYR A 1 86 ? -11.782 8.932 37.578 1.00 38.97 86 TYR A O 1
ATOM 713 N N . ASN A 1 87 ? -12.988 10.300 38.876 1.00 37.59 87 ASN A N 1
ATOM 714 C CA . ASN A 1 87 ? -12.252 11.518 38.512 1.00 37.59 87 ASN A CA 1
ATOM 715 C C . ASN A 1 87 ? -10.781 11.516 38.968 1.00 37.59 87 ASN A C 1
ATOM 717 O O . ASN A 1 87 ? -10.030 12.410 38.588 1.00 37.59 87 ASN A O 1
ATOM 721 N N . ARG A 1 88 ? -10.366 10.551 39.802 1.00 41.91 88 ARG A N 1
ATOM 722 C CA . ARG A 1 88 ? -8.978 10.395 40.260 1.00 41.91 88 ARG A CA 1
ATOM 723 C C . ARG A 1 88 ? -8.208 9.308 39.515 1.00 41.91 88 ARG A C 1
ATOM 725 O O . ARG A 1 88 ? -6.992 9.279 39.635 1.00 41.91 88 ARG A O 1
ATOM 732 N N . LEU A 1 89 ? -8.875 8.444 38.749 1.00 42.19 89 LEU A N 1
ATOM 733 C CA . LEU A 1 89 ? -8.227 7.488 37.849 1.00 42.19 89 LEU A CA 1
ATOM 734 C C . LEU A 1 89 ? -7.902 8.202 36.528 1.00 42.19 89 LEU A C 1
ATOM 736 O O . LEU A 1 89 ? -8.582 8.016 35.523 1.00 42.19 89 LEU A O 1
ATOM 740 N N . THR A 1 90 ? -6.895 9.077 36.549 1.00 46.56 90 THR A N 1
ATOM 741 C CA . THR A 1 90 ? -6.396 9.753 35.342 1.00 46.56 90 THR A CA 1
ATOM 742 C C . THR A 1 90 ? -5.342 8.888 34.640 1.00 46.56 90 THR A C 1
ATOM 744 O O . THR A 1 90 ? -4.746 8.016 35.280 1.00 46.56 90 THR A O 1
ATOM 747 N N . PRO A 1 91 ? -5.064 9.111 33.341 1.00 42.09 91 PRO A N 1
ATOM 748 C CA . PRO A 1 91 ? -3.935 8.480 32.651 1.00 42.09 91 PRO A CA 1
ATOM 749 C C . PRO A 1 91 ? -2.606 8.612 33.416 1.00 42.09 91 PRO A C 1
ATOM 751 O O . PRO A 1 91 ? -1.798 7.686 33.406 1.00 42.09 91 PRO A O 1
ATOM 754 N N . ASP A 1 92 ? -2.423 9.701 34.171 1.00 45.78 92 ASP A N 1
ATOM 755 C CA . ASP A 1 92 ? -1.237 9.945 35.005 1.00 45.78 92 ASP A CA 1
ATOM 756 C C . ASP A 1 92 ? -1.048 8.892 36.110 1.00 45.78 92 ASP A C 1
ATOM 758 O O . ASP A 1 92 ? 0.081 8.571 36.469 1.00 45.78 92 ASP A O 1
ATOM 762 N N . VAL A 1 93 ? -2.134 8.294 36.620 1.00 46.94 93 VAL A N 1
ATOM 763 C CA . VAL A 1 93 ? -2.082 7.212 37.628 1.00 46.94 93 VAL A CA 1
ATOM 764 C C . VAL A 1 93 ? -1.499 5.916 37.049 1.00 46.94 93 VAL A C 1
ATOM 766 O O . VAL A 1 93 ? -0.962 5.075 37.781 1.00 46.94 93 VAL A O 1
ATOM 769 N N . PHE A 1 94 ? -1.597 5.751 35.731 1.00 45.72 94 PHE A N 1
ATOM 770 C CA . PHE A 1 94 ? -1.124 4.579 34.997 1.00 45.72 94 PHE A CA 1
ATOM 771 C C . PHE A 1 94 ? 0.200 4.826 34.265 1.00 45.72 94 PHE A C 1
ATOM 773 O O . PHE A 1 94 ? 0.817 3.873 33.781 1.00 45.72 94 PHE A O 1
ATOM 780 N N . HIS A 1 95 ? 0.676 6.072 34.236 1.00 39.03 95 HIS A N 1
ATOM 781 C CA . HIS A 1 95 ? 1.938 6.441 33.614 1.00 39.03 95 HIS A CA 1
ATOM 782 C C . HIS A 1 95 ? 3.111 5.725 34.312 1.00 39.03 95 HIS A C 1
ATOM 784 O O . HIS A 1 95 ? 3.312 5.857 35.518 1.00 39.03 95 HIS A O 1
ATOM 790 N N . GLY A 1 96 ? 3.860 4.910 33.560 1.00 42.09 96 GLY A N 1
ATOM 791 C CA . GLY A 1 96 ? 4.991 4.121 34.071 1.00 42.09 96 GLY A CA 1
ATOM 792 C C . GLY A 1 96 ? 4.666 2.693 34.536 1.00 42.09 96 GLY A C 1
ATOM 793 O O . GLY A 1 96 ? 5.573 1.988 34.979 1.00 42.09 96 GLY A O 1
ATOM 794 N N . ARG A 1 97 ? 3.415 2.219 34.425 1.00 48.91 97 ARG A N 1
ATOM 795 C CA . ARG A 1 97 ? 3.070 0.815 34.728 1.00 48.91 97 ARG A CA 1
ATOM 796 C C . ARG A 1 97 ? 3.231 -0.083 33.488 1.00 48.91 97 ARG A C 1
ATOM 798 O O . ARG A 1 97 ? 2.886 0.307 32.379 1.00 48.91 97 ARG A O 1
ATOM 805 N N . SER A 1 98 ? 3.783 -1.287 33.664 1.00 49.22 98 SER A N 1
ATOM 806 C CA . SER A 1 98 ? 4.134 -2.228 32.574 1.00 49.22 98 SER A CA 1
ATOM 807 C C . SER A 1 98 ? 2.900 -2.821 31.869 1.00 49.22 98 SER A C 1
ATOM 809 O O . SER A 1 98 ? 1.845 -2.889 32.478 1.00 49.22 98 SER A O 1
ATOM 811 N N . SER A 1 99 ? 2.977 -3.334 30.633 1.00 44.75 99 SER A N 1
ATOM 812 C CA . SER A 1 99 ? 1.793 -3.906 29.937 1.00 44.75 99 SER A CA 1
ATOM 813 C C . SER A 1 99 ? 1.109 -5.073 30.687 1.00 44.75 99 SER A C 1
ATOM 815 O O . SER A 1 99 ? -0.101 -5.283 30.565 1.00 44.75 99 SER A O 1
ATOM 817 N N . TRP A 1 100 ? 1.852 -5.780 31.544 1.00 43.88 100 TRP A N 1
ATOM 818 C CA . TRP A 1 100 ? 1.370 -6.852 32.429 1.00 43.88 100 TRP A CA 1
ATOM 819 C C . TRP A 1 100 ? 0.307 -6.386 33.429 1.00 43.88 100 TRP A C 1
ATOM 821 O O . TRP A 1 100 ? -0.655 -7.098 33.708 1.00 43.88 100 TRP A O 1
ATOM 831 N N . SER A 1 101 ? 0.451 -5.149 33.891 1.00 49.94 101 SER A N 1
ATOM 832 C CA . SER A 1 101 ? -0.481 -4.394 34.723 1.00 49.94 101 SER A CA 1
ATOM 833 C C . SER A 1 101 ? -1.904 -4.397 34.191 1.00 49.94 101 SER A C 1
ATOM 835 O O . SER A 1 101 ? -2.873 -4.715 34.881 1.00 49.94 101 SER A O 1
ATOM 837 N N . ILE A 1 102 ? -1.996 -4.050 32.912 1.00 50.12 102 ILE A N 1
ATOM 838 C CA . ILE A 1 102 ? -3.237 -3.878 32.178 1.00 50.12 102 ILE A CA 1
ATOM 839 C C . ILE A 1 102 ? -3.809 -5.263 31.850 1.00 50.12 102 ILE A C 1
ATOM 841 O O . ILE A 1 102 ? -5.014 -5.476 31.982 1.00 50.12 102 ILE A O 1
ATOM 845 N N . GLN A 1 103 ? -2.954 -6.242 31.523 1.00 49.69 103 GLN A N 1
ATOM 846 C CA . GLN A 1 103 ? -3.369 -7.632 31.301 1.00 49.69 103 GLN A CA 1
ATOM 847 C C . GLN A 1 103 ? -3.935 -8.304 32.560 1.00 49.69 103 GLN A C 1
ATOM 849 O O . GLN A 1 103 ? -4.904 -9.055 32.463 1.00 49.69 103 GLN A O 1
ATOM 854 N N . ALA A 1 104 ? -3.370 -8.051 33.739 1.00 51.50 104 ALA A N 1
ATOM 855 C CA . ALA A 1 104 ? -3.878 -8.611 34.988 1.00 51.50 104 ALA A CA 1
ATOM 856 C C . ALA A 1 104 ? -5.238 -8.019 35.387 1.00 51.50 104 ALA A C 1
ATOM 858 O O . ALA A 1 104 ? -6.159 -8.766 35.719 1.00 51.50 104 ALA A O 1
ATOM 859 N N . LEU A 1 105 ? -5.385 -6.696 35.260 1.00 52.12 105 LEU A N 1
ATOM 860 C CA . LEU A 1 105 ? -6.655 -5.973 35.408 1.00 52.12 105 LEU A CA 1
ATOM 861 C C . LEU A 1 105 ? -7.748 -6.549 34.500 1.00 52.12 105 LEU A C 1
ATOM 863 O O . LEU A 1 105 ? -8.841 -6.877 34.957 1.00 52.12 105 LEU A O 1
ATOM 867 N N . THR A 1 106 ? -7.400 -6.741 33.229 1.00 50.50 106 THR A N 1
ATOM 868 C CA . THR A 1 106 ? -8.248 -7.340 32.191 1.00 50.50 106 THR A CA 1
ATOM 869 C C . THR A 1 106 ? -8.654 -8.775 32.535 1.00 50.50 106 THR A C 1
ATOM 871 O O . THR A 1 106 ? -9.813 -9.155 32.397 1.00 50.50 106 THR A O 1
ATOM 874 N N . ARG A 1 107 ? -7.718 -9.604 33.016 1.00 51.97 107 ARG A N 1
ATOM 875 C CA . ARG A 1 107 ? -8.015 -10.993 33.404 1.00 51.97 107 ARG A CA 1
ATOM 876 C C . ARG A 1 107 ? -8.980 -11.071 34.585 1.00 51.97 107 ARG A C 1
ATOM 878 O O . ARG A 1 107 ? -9.826 -11.960 34.595 1.00 51.97 107 ARG A O 1
ATOM 885 N N . TYR A 1 108 ? -8.889 -10.144 35.538 1.00 49.69 108 TYR A N 1
ATOM 886 C CA . TYR A 1 108 ? -9.787 -10.116 36.691 1.00 49.69 108 TYR A CA 1
ATOM 887 C C . TYR A 1 108 ? -11.222 -9.724 36.308 1.00 49.69 108 TYR A C 1
ATOM 889 O O . TYR A 1 108 ? -12.183 -10.355 36.750 1.00 49.69 108 TYR A O 1
ATOM 897 N N . THR A 1 109 ? -11.398 -8.723 35.444 1.00 51.16 109 THR A N 1
ATOM 898 C CA . THR A 1 109 ? -12.737 -8.333 34.969 1.00 51.16 109 THR A CA 1
ATOM 899 C C . THR A 1 109 ? -13.374 -9.424 34.101 1.00 51.16 109 THR A C 1
ATOM 901 O O . THR A 1 109 ? -14.594 -9.575 34.112 1.00 51.16 109 THR A O 1
ATOM 904 N N . ILE A 1 110 ? -12.553 -10.247 33.432 1.00 48.19 110 ILE A N 1
ATOM 905 C CA . ILE A 1 110 ? -12.975 -11.428 32.659 1.00 48.19 110 ILE A CA 1
ATOM 906 C C . ILE A 1 110 ? -13.286 -12.647 33.543 1.00 48.19 110 ILE A C 1
ATOM 908 O O . ILE A 1 110 ? -14.034 -13.523 33.099 1.00 48.19 110 ILE A O 1
ATOM 912 N N . THR A 1 111 ? -12.780 -12.749 34.783 1.00 50.06 111 THR A N 1
ATOM 913 C CA . THR A 1 111 ? -13.074 -13.887 35.681 1.00 50.06 111 THR A CA 1
ATOM 914 C C . THR A 1 111 ? -14.534 -13.913 36.166 1.00 50.06 111 THR A C 1
ATOM 916 O O . THR A 1 111 ? -14.851 -13.584 37.301 1.00 50.06 111 THR A O 1
ATOM 919 N N . ARG A 1 112 ? -15.410 -14.354 35.252 1.00 47.62 112 ARG A N 1
ATOM 920 C CA . ARG A 1 112 ? -16.704 -15.071 35.272 1.00 47.62 112 ARG A CA 1
ATOM 921 C C . ARG A 1 112 ? -17.760 -14.829 36.354 1.00 47.62 112 ARG A C 1
ATOM 923 O O . ARG A 1 112 ? -18.922 -15.111 36.072 1.00 47.62 112 ARG A O 1
ATOM 930 N N . LYS A 1 113 ? -17.444 -14.349 37.556 1.00 46.94 113 LYS A N 1
ATOM 931 C CA . LYS A 1 113 ? -18.427 -14.278 38.651 1.00 46.94 113 LYS A CA 1
ATOM 932 C C . LYS A 1 113 ? -19.412 -13.111 38.514 1.00 46.94 113 LYS A C 1
ATOM 934 O O . LYS A 1 113 ? -20.511 -13.194 39.047 1.00 46.94 113 LYS A O 1
ATOM 939 N N . TYR A 1 114 ? -19.067 -12.097 37.721 1.00 57.28 114 TYR A N 1
ATOM 940 C CA . TYR A 1 114 ? -19.912 -10.937 37.434 1.00 57.28 114 TYR A CA 1
ATOM 941 C C . TYR A 1 114 ? -19.929 -10.664 35.932 1.00 57.28 114 TYR A C 1
ATOM 943 O O . TYR A 1 114 ? -19.327 -9.707 35.454 1.00 57.28 114 TYR A O 1
ATOM 951 N N . SER A 1 115 ? -20.582 -11.535 35.152 1.00 67.00 115 SER A N 1
ATOM 952 C CA . SER A 1 115 ? -20.831 -11.187 33.750 1.00 67.00 115 SER A CA 1
ATOM 953 C C . SER A 1 115 ? -21.624 -9.878 33.724 1.00 67.00 115 SER A C 1
ATOM 955 O O . SER A 1 115 ? -22.591 -9.732 34.476 1.00 67.00 115 SER A O 1
ATOM 957 N N . ARG A 1 116 ? -21.231 -8.926 32.870 1.00 74.69 116 ARG A N 1
ATOM 958 C CA . ARG A 1 116 ? -21.950 -7.656 32.672 1.00 74.69 116 ARG A CA 1
ATOM 959 C C . ARG A 1 116 ? -23.461 -7.874 32.503 1.00 74.69 116 ARG A C 1
ATOM 961 O O . ARG A 1 116 ? -24.262 -7.100 33.018 1.00 74.69 116 ARG A O 1
ATOM 968 N N . ALA A 1 117 ? -23.853 -8.966 31.839 1.00 80.00 117 ALA A N 1
ATOM 969 C CA . ALA A 1 117 ? -25.249 -9.349 31.626 1.00 80.00 117 ALA A CA 1
ATOM 970 C C . ALA A 1 117 ? -26.011 -9.704 32.919 1.00 80.00 117 ALA A C 1
ATOM 972 O O . ALA A 1 117 ? -27.236 -9.628 32.936 1.00 80.00 117 ALA A O 1
ATOM 973 N N . ASN A 1 118 ? -25.313 -10.031 34.007 1.00 80.44 118 ASN A N 1
ATOM 974 C CA . ASN A 1 118 ? -25.902 -10.404 35.295 1.00 80.44 118 ASN A CA 1
ATOM 975 C C . ASN A 1 118 ? -25.937 -9.250 36.309 1.00 80.44 118 ASN A C 1
ATOM 977 O O . ASN A 1 118 ? -26.572 -9.387 37.350 1.00 80.44 118 ASN A O 1
ATOM 981 N N . LEU A 1 119 ? -25.280 -8.120 36.026 1.00 77.81 119 LEU A N 1
ATOM 982 C CA . LEU A 1 119 ? -25.297 -6.961 36.919 1.00 77.81 119 LEU A CA 1
ATOM 983 C C . LEU A 1 119 ? -26.660 -6.238 36.861 1.00 77.81 119 LEU A C 1
ATOM 985 O O . LEU A 1 119 ? -27.252 -6.152 35.777 1.00 77.81 119 LEU A O 1
ATOM 989 N N . PRO A 1 120 ? -27.160 -5.676 37.977 1.00 83.50 120 PRO A N 1
ATOM 990 C CA . PRO A 1 120 ? -28.272 -4.728 37.983 1.00 83.50 120 PRO A CA 1
ATOM 991 C C . PRO A 1 120 ? -28.012 -3.520 37.063 1.00 83.50 120 PRO A C 1
ATOM 993 O O . PRO A 1 120 ? -26.857 -3.126 36.891 1.00 83.50 120 PRO A O 1
ATOM 996 N N . PRO A 1 121 ? -29.050 -2.865 36.501 1.00 83.62 121 PRO A N 1
ATOM 997 C CA . PRO A 1 121 ? -28.874 -1.764 35.546 1.00 83.62 121 PRO A CA 1
ATOM 998 C C . PRO A 1 121 ? -27.957 -0.630 36.031 1.00 83.62 121 PRO A C 1
ATOM 1000 O O . PRO A 1 121 ? -27.130 -0.139 35.267 1.00 83.62 121 PRO A O 1
ATOM 1003 N N . PHE A 1 122 ? -28.066 -0.243 37.304 1.00 79.50 122 PHE A N 1
ATOM 1004 C CA . PHE A 1 122 ? -27.216 0.796 37.893 1.00 79.50 122 PHE A CA 1
ATOM 1005 C C . PHE A 1 122 ? -25.744 0.362 38.001 1.00 79.50 122 PHE A C 1
ATOM 1007 O O . PHE A 1 122 ? -24.839 1.137 37.699 1.00 79.50 122 PHE A O 1
ATOM 1014 N N . GLU A 1 123 ? -25.496 -0.894 38.372 1.00 78.50 123 GLU A N 1
ATOM 1015 C CA . GLU A 1 123 ? -24.143 -1.449 38.477 1.00 78.50 123 GLU A CA 1
ATOM 1016 C C . GLU A 1 123 ? -23.497 -1.649 37.105 1.00 78.50 123 GLU A C 1
ATOM 1018 O O . GLU A 1 123 ? -22.295 -1.437 36.967 1.00 78.50 123 GLU A O 1
ATOM 1023 N N . ARG A 1 124 ? -24.287 -1.968 36.067 1.00 79.88 124 ARG A N 1
ATOM 1024 C CA . ARG A 1 124 ? -23.800 -2.018 34.678 1.00 79.88 124 ARG A CA 1
ATOM 1025 C C . ARG A 1 124 ? -23.239 -0.680 34.228 1.00 79.88 124 ARG A C 1
ATOM 1027 O O . ARG A 1 124 ? -22.178 -0.658 33.625 1.00 79.88 124 ARG A O 1
ATOM 1034 N N . TRP A 1 125 ? -23.923 0.422 34.535 1.00 83.69 125 TRP A N 1
ATOM 1035 C CA . TRP A 1 125 ? -23.429 1.750 34.173 1.00 83.69 125 TRP A CA 1
ATOM 1036 C C . TRP A 1 125 ? -22.090 2.056 34.855 1.00 83.69 125 TRP A C 1
ATOM 1038 O O . TRP A 1 125 ? -21.146 2.479 34.192 1.00 83.69 125 TRP A O 1
ATOM 1048 N N . ALA A 1 126 ? -21.981 1.790 36.162 1.00 77.81 126 ALA A N 1
ATOM 1049 C CA . ALA A 1 126 ? -20.737 2.006 36.899 1.00 77.81 126 ALA A CA 1
ATOM 1050 C C . ALA A 1 126 ? -19.602 1.111 36.373 1.00 77.81 126 ALA A C 1
ATOM 1052 O O . ALA A 1 126 ? -18.475 1.577 36.219 1.00 77.81 126 ALA A O 1
ATOM 1053 N N . TYR A 1 127 ? -19.901 -0.151 36.060 1.00 80.75 127 TYR A N 1
ATOM 1054 C CA . TYR A 1 127 ? -18.964 -1.072 35.422 1.00 80.75 127 TYR A CA 1
ATOM 1055 C C . TYR A 1 127 ? -18.495 -0.555 34.055 1.00 80.75 127 TYR A C 1
ATOM 1057 O O . TYR A 1 127 ? -17.290 -0.448 33.837 1.00 80.75 127 TYR A O 1
ATOM 1065 N N . ASP A 1 128 ? -19.420 -0.179 33.168 1.00 82.25 128 ASP A N 1
ATOM 1066 C CA . ASP A 1 128 ? -19.116 0.312 31.819 1.00 82.25 128 ASP A CA 1
ATOM 1067 C C . ASP A 1 128 ? -18.242 1.573 31.878 1.00 82.25 128 ASP A C 1
ATOM 1069 O O . ASP A 1 128 ? -17.259 1.687 31.148 1.00 82.25 128 ASP A O 1
ATOM 1073 N N . GLU A 1 129 ? -18.547 2.493 32.795 1.00 83.06 129 GLU A N 1
ATOM 1074 C CA . GLU A 1 129 ? -17.767 3.712 33.009 1.00 83.06 129 GLU A CA 1
ATOM 1075 C C . GLU A 1 129 ? -16.356 3.406 33.533 1.00 83.06 129 GLU A C 1
ATOM 1077 O O . GLU A 1 129 ? -15.368 3.968 33.058 1.00 83.06 129 GLU A O 1
ATOM 1082 N N . THR A 1 130 ? -16.242 2.444 34.451 1.00 80.00 130 THR A N 1
ATOM 1083 C CA . THR A 1 130 ? -14.952 1.977 34.974 1.00 80.00 130 THR A CA 1
ATOM 1084 C C . THR A 1 130 ? -14.100 1.373 33.864 1.00 80.00 130 THR A C 1
ATOM 1086 O O . THR A 1 130 ? -12.947 1.761 33.679 1.00 80.00 130 THR A O 1
ATOM 1089 N N . MET A 1 131 ? -14.673 0.441 33.096 1.00 82.06 131 MET A N 1
ATOM 1090 C CA . MET A 1 131 ? -13.992 -0.212 31.979 1.00 82.06 131 MET A CA 1
ATOM 1091 C C . MET A 1 131 ? -13.591 0.799 30.912 1.00 82.06 131 MET A C 1
ATOM 1093 O O . MET A 1 131 ? -12.492 0.715 30.373 1.00 82.06 131 MET A O 1
ATOM 1097 N N . ARG A 1 132 ? -14.433 1.801 30.650 1.00 86.31 132 ARG A N 1
ATOM 1098 C CA . ARG A 1 132 ? -14.117 2.896 29.735 1.00 86.31 132 ARG A CA 1
ATOM 1099 C C . ARG A 1 132 ? -12.875 3.667 30.175 1.00 86.31 132 ARG A C 1
ATOM 1101 O O . ARG A 1 132 ? -12.007 3.915 29.343 1.00 86.31 132 ARG A O 1
ATOM 1108 N N . VAL A 1 133 ? -12.771 4.039 31.453 1.00 81.56 133 VAL A N 1
ATOM 1109 C CA . VAL A 1 133 ? -11.586 4.733 31.992 1.00 81.56 133 VAL A CA 1
ATOM 1110 C C . VAL A 1 133 ? -10.338 3.859 31.868 1.00 81.56 133 VAL A C 1
ATOM 1112 O O . VAL A 1 133 ? -9.313 4.332 31.382 1.00 81.56 133 VAL A O 1
ATOM 1115 N N . PHE A 1 134 ? -10.431 2.574 32.219 1.00 82.31 134 PHE A N 1
ATOM 1116 C CA . PHE A 1 134 ? -9.307 1.642 32.102 1.00 82.31 134 PHE A CA 1
ATOM 1117 C C . PHE A 1 134 ? -8.847 1.440 30.660 1.00 82.31 134 PHE A C 1
ATOM 1119 O O . PHE A 1 134 ? -7.652 1.505 30.381 1.00 82.31 134 PHE A O 1
ATOM 1126 N N . VAL A 1 135 ? -9.783 1.224 29.736 1.00 84.88 135 VAL A N 1
ATOM 1127 C CA . VAL A 1 135 ? -9.475 1.070 28.313 1.00 84.88 135 VAL A CA 1
ATOM 1128 C C . VAL A 1 135 ? -8.870 2.353 27.754 1.00 84.88 135 VAL A C 1
ATOM 1130 O O . VAL A 1 135 ? -7.895 2.279 27.018 1.00 84.88 135 VAL A O 1
ATOM 1133 N N . ASN A 1 136 ? -9.364 3.529 28.149 1.00 86.94 136 ASN A N 1
ATOM 1134 C CA . ASN A 1 136 ? -8.754 4.800 27.757 1.00 86.94 136 ASN A CA 1
ATOM 1135 C C . ASN A 1 136 ? -7.320 4.943 28.269 1.00 86.94 136 ASN A C 1
ATOM 1137 O O . ASN A 1 136 ? -6.439 5.292 27.490 1.00 86.94 136 ASN A O 1
ATOM 1141 N N . ALA A 1 137 ? -7.064 4.611 29.535 1.00 81.75 137 ALA A N 1
ATOM 1142 C CA . ALA A 1 137 ? -5.711 4.621 30.079 1.00 81.75 137 ALA A CA 1
ATOM 1143 C C . ALA A 1 137 ? -4.798 3.619 29.354 1.00 81.75 137 ALA A C 1
ATOM 1145 O O . ALA A 1 137 ? -3.638 3.927 29.084 1.00 81.75 137 ALA A O 1
ATOM 1146 N N . ALA A 1 138 ? -5.319 2.442 28.992 1.00 81.94 138 ALA A N 1
ATOM 1147 C CA . ALA A 1 138 ? -4.588 1.468 28.194 1.00 81.94 138 ALA A CA 1
ATOM 1148 C C . ALA A 1 138 ? -4.257 2.023 26.804 1.00 81.94 138 ALA A C 1
ATOM 1150 O O . ALA A 1 138 ? -3.096 1.986 26.414 1.00 81.94 138 ALA A O 1
ATOM 1151 N N . ILE A 1 139 ? -5.233 2.604 26.098 1.00 84.56 139 ILE A N 1
ATOM 1152 C CA . ILE A 1 139 ? -5.012 3.264 24.804 1.00 84.56 139 ILE A CA 1
ATOM 1153 C C . ILE A 1 139 ? -3.905 4.316 24.937 1.00 84.56 139 ILE A C 1
ATOM 1155 O O . ILE A 1 139 ? -2.916 4.248 24.214 1.00 84.56 139 ILE A O 1
ATOM 1159 N N . ASP A 1 140 ? -4.013 5.221 25.909 1.00 82.62 140 ASP A N 1
ATOM 1160 C CA . ASP A 1 140 ? -3.053 6.313 26.098 1.00 82.62 140 ASP A CA 1
ATOM 1161 C C . ASP A 1 140 ? -1.641 5.810 26.463 1.00 82.62 140 ASP A C 1
ATOM 1163 O O . ASP A 1 140 ? -0.645 6.429 26.094 1.00 82.62 140 ASP A O 1
ATOM 1167 N N . THR A 1 141 ? -1.536 4.664 27.145 1.00 78.62 141 THR A N 1
ATOM 1168 C CA . THR A 1 141 ? -0.253 4.068 27.567 1.00 78.62 141 THR A CA 1
ATOM 1169 C C . THR A 1 141 ? 0.392 3.196 26.487 1.00 78.62 141 THR A C 1
ATOM 1171 O O . THR A 1 141 ? 1.617 3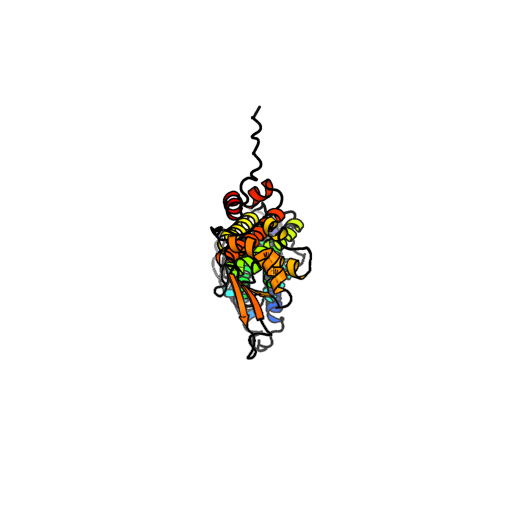.088 26.434 1.00 78.62 141 THR A O 1
ATOM 1174 N N . PHE A 1 142 ? -0.396 2.564 25.615 1.00 72.69 142 PHE A N 1
ATOM 1175 C CA . PHE A 1 142 ? 0.130 1.722 24.535 1.00 72.69 142 PHE A CA 1
ATOM 1176 C C . PHE A 1 142 ? 0.693 2.548 23.368 1.00 72.69 142 PHE A C 1
ATOM 1178 O O . PHE A 1 142 ? 1.637 2.116 22.707 1.00 72.69 142 PHE A O 1
ATOM 1185 N N . VAL A 1 143 ? 0.172 3.757 23.142 1.00 65.75 143 VAL A N 1
ATOM 1186 C CA . VAL A 1 143 ? 0.583 4.632 22.026 1.00 65.75 143 VAL A CA 1
ATOM 1187 C C . VAL A 1 143 ? 2.081 4.980 22.039 1.00 65.75 143 VAL A C 1
ATOM 1189 O O . VAL A 1 143 ? 2.715 4.875 20.989 1.00 65.75 143 VAL A O 1
ATOM 1192 N N . PRO A 1 144 ? 2.710 5.334 23.177 1.00 59.25 144 PRO A N 1
ATOM 1193 C CA . PRO A 1 144 ? 4.150 5.589 23.219 1.00 59.25 144 PRO A CA 1
ATOM 1194 C C . PRO A 1 144 ? 5.009 4.354 22.917 1.00 59.25 144 PRO A C 1
ATOM 1196 O O . PRO A 1 144 ? 6.062 4.488 22.296 1.00 59.25 144 PRO A O 1
ATOM 1199 N N . LEU A 1 145 ? 4.570 3.155 23.319 1.00 59.41 145 LEU A N 1
ATOM 1200 C CA . LEU A 1 145 ? 5.354 1.918 23.177 1.00 59.41 145 LEU A CA 1
ATOM 1201 C C . LEU A 1 145 ? 5.460 1.459 21.717 1.00 59.41 145 LEU A C 1
ATOM 1203 O O . LEU A 1 145 ? 6.509 0.965 21.300 1.00 59.41 145 LEU A O 1
ATOM 1207 N N . TYR A 1 146 ? 4.422 1.726 20.923 1.00 61.00 146 TYR A N 1
ATOM 1208 C CA . TYR A 1 146 ? 4.398 1.500 19.476 1.00 61.00 146 TYR A CA 1
ATOM 1209 C C . TYR A 1 146 ? 5.552 2.205 18.731 1.00 61.00 146 TYR A C 1
ATOM 1211 O O . TYR A 1 146 ? 6.045 1.714 17.711 1.00 61.00 146 TYR A O 1
ATOM 1219 N N . SER A 1 147 ? 6.011 3.352 19.242 1.00 59.59 147 SER A N 1
ATOM 1220 C CA . SER A 1 147 ? 7.083 4.140 18.618 1.00 59.59 147 SER A CA 1
ATOM 1221 C C . SER A 1 147 ? 8.453 3.455 18.701 1.00 59.59 147 SER A C 1
ATOM 1223 O O . SER A 1 147 ? 9.314 3.718 17.872 1.00 59.59 147 SER A O 1
ATOM 1225 N N . ILE A 1 148 ? 8.662 2.553 19.667 1.00 58.25 148 ILE A N 1
ATOM 1226 C CA . ILE A 1 148 ? 10.009 2.106 20.056 1.00 58.25 148 ILE A CA 1
ATOM 1227 C C . ILE A 1 148 ? 10.492 0.887 19.250 1.00 58.25 148 ILE A C 1
ATOM 1229 O O . ILE A 1 148 ? 11.696 0.739 19.052 1.00 58.25 148 ILE A O 1
ATOM 1233 N N . ASN A 1 149 ? 9.600 0.010 18.763 1.00 59.88 149 ASN A N 1
ATOM 1234 C CA . ASN A 1 149 ? 10.014 -1.235 18.094 1.00 59.88 149 ASN A CA 1
ATOM 1235 C C . ASN A 1 149 ? 9.219 -1.514 16.795 1.00 59.88 149 ASN A C 1
ATOM 1237 O O . ASN A 1 149 ? 8.156 -2.134 16.837 1.00 59.88 149 ASN A O 1
ATOM 1241 N N . PRO A 1 150 ? 9.704 -1.053 15.623 1.00 53.31 150 PRO A N 1
ATOM 1242 C CA . PRO A 1 150 ? 8.916 -0.952 14.389 1.00 53.31 150 PRO A CA 1
ATOM 1243 C C . PRO A 1 150 ? 8.634 -2.247 13.630 1.00 53.31 150 PRO A C 1
ATOM 1245 O O . PRO A 1 150 ? 8.147 -2.157 12.503 1.00 53.31 150 PRO A O 1
ATOM 1248 N N . SER A 1 151 ? 8.977 -3.434 14.141 1.00 65.12 151 SER A N 1
ATOM 1249 C CA . SER A 1 151 ? 8.655 -4.657 13.400 1.00 65.12 151 SER A CA 1
ATOM 1250 C C . SER A 1 151 ? 7.133 -4.726 13.227 1.00 65.12 151 SER A C 1
ATOM 1252 O O . SER A 1 151 ? 6.419 -4.881 14.221 1.00 65.12 151 SER A O 1
ATOM 1254 N N . SER A 1 152 ? 6.655 -4.573 11.987 1.00 64.44 152 SER A N 1
ATOM 1255 C CA . SER A 1 152 ? 5.243 -4.364 11.618 1.00 64.44 152 SER A CA 1
ATOM 1256 C C . SER A 1 152 ? 4.284 -5.302 12.355 1.00 64.44 152 SER A C 1
ATOM 1258 O O . SER A 1 152 ? 3.277 -4.877 12.916 1.00 64.44 152 SER A O 1
ATOM 1260 N N . ASN A 1 153 ? 4.690 -6.564 12.487 1.00 76.56 153 ASN A N 1
ATOM 1261 C CA . ASN A 1 153 ? 3.886 -7.624 13.083 1.00 76.56 153 ASN A CA 1
ATOM 1262 C C . ASN A 1 153 ? 3.563 -7.410 14.576 1.00 76.56 153 ASN A C 1
ATOM 1264 O O . ASN A 1 153 ? 2.535 -7.894 15.048 1.00 76.56 153 ASN A O 1
ATOM 1268 N N . HIS A 1 154 ? 4.424 -6.731 15.345 1.00 79.25 154 HIS A N 1
ATOM 1269 C CA . HIS A 1 154 ? 4.186 -6.513 16.781 1.00 79.25 154 HIS A CA 1
ATOM 1270 C C . HIS A 1 154 ? 3.120 -5.440 17.002 1.00 79.25 154 HIS A C 1
ATOM 1272 O O . HIS A 1 154 ? 2.137 -5.658 17.703 1.00 79.25 154 HIS A O 1
ATOM 1278 N N . ALA A 1 155 ? 3.300 -4.317 16.315 1.00 78.62 155 ALA A N 1
ATOM 1279 C CA . ALA A 1 155 ? 2.406 -3.172 16.304 1.00 78.62 155 ALA A CA 1
ATOM 1280 C C . ALA A 1 155 ? 0.967 -3.551 15.908 1.00 78.62 155 ALA A C 1
ATOM 1282 O O . ALA A 1 155 ? 0.005 -3.184 16.586 1.00 78.62 155 ALA A O 1
ATOM 1283 N N . GLU A 1 156 ? 0.822 -4.327 14.830 1.00 86.25 156 GLU A N 1
ATOM 1284 C CA . GLU A 1 156 ? -0.473 -4.837 14.367 1.00 86.25 156 GLU A CA 1
ATOM 1285 C C . GLU A 1 156 ? -1.158 -5.706 15.426 1.00 86.25 156 GLU A C 1
ATOM 1287 O O . GLU A 1 156 ? -2.355 -5.562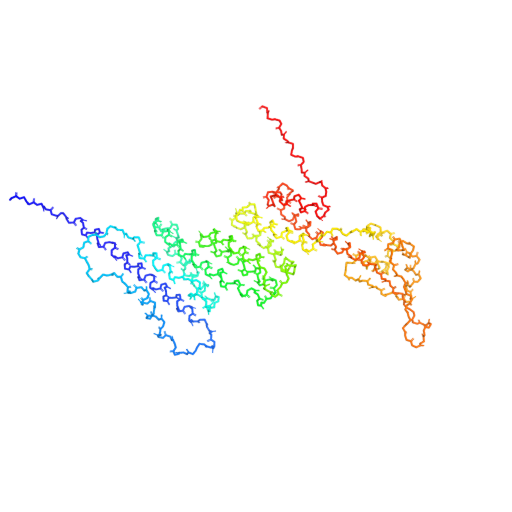 15.685 1.00 86.25 156 GLU A O 1
ATOM 1292 N N . LYS A 1 157 ? -0.392 -6.598 16.063 1.00 86.38 157 LYS A N 1
ATOM 1293 C CA . LYS A 1 157 ? -0.902 -7.504 17.090 1.00 86.38 157 LYS A CA 1
ATOM 1294 C C . LYS A 1 157 ? -1.358 -6.750 18.336 1.00 86.38 157 LYS A C 1
ATOM 1296 O O . LYS A 1 157 ? -2.454 -7.012 18.819 1.00 86.38 157 LYS A O 1
ATOM 1301 N N . GLU A 1 158 ? -0.556 -5.815 18.836 1.00 84.12 158 GLU A N 1
ATOM 1302 C CA . GLU A 1 158 ? -0.896 -5.035 20.031 1.00 84.12 158 GLU A CA 1
ATOM 1303 C C . GLU A 1 158 ? -2.149 -4.186 19.824 1.00 84.12 158 GLU A C 1
ATOM 1305 O O . GLU A 1 158 ? -3.038 -4.181 20.675 1.00 84.12 158 GLU A O 1
ATOM 1310 N N . MET A 1 159 ? -2.262 -3.517 18.672 1.00 88.94 159 MET A N 1
ATOM 1311 C CA . MET A 1 159 ? -3.465 -2.750 18.354 1.00 88.94 159 MET A CA 1
ATOM 1312 C C . MET A 1 159 ? -4.691 -3.659 18.234 1.00 88.94 159 MET A C 1
ATOM 1314 O O . MET A 1 159 ? -5.770 -3.322 18.724 1.00 88.94 159 MET A O 1
ATOM 1318 N N . LEU A 1 160 ? -4.542 -4.837 17.623 1.00 91.62 160 LEU A N 1
ATOM 1319 C CA . LEU A 1 160 ? -5.632 -5.803 17.556 1.00 91.62 160 LEU A CA 1
ATOM 1320 C C . LEU A 1 160 ? -6.051 -6.290 18.949 1.00 91.62 160 LEU A C 1
ATOM 1322 O O . LEU A 1 160 ? -7.245 -6.422 19.214 1.00 91.62 160 LEU A O 1
ATOM 1326 N N . ASP A 1 161 ? -5.091 -6.560 19.831 1.00 86.81 161 ASP A N 1
ATOM 1327 C CA . ASP A 1 161 ? -5.352 -6.995 21.204 1.00 86.81 161 ASP A CA 1
ATOM 1328 C C . ASP A 1 161 ? -6.069 -5.898 22.010 1.00 86.81 161 ASP A C 1
ATOM 1330 O O . ASP A 1 161 ? -6.982 -6.198 22.779 1.00 86.81 161 ASP A O 1
ATOM 1334 N N . LEU A 1 162 ? -5.754 -4.624 21.760 1.00 87.50 162 LEU A N 1
ATOM 1335 C CA . LEU A 1 162 ? -6.469 -3.484 22.335 1.00 87.50 162 LEU A CA 1
ATOM 1336 C C . LEU A 1 162 ? -7.911 -3.367 21.816 1.00 87.50 162 LEU A C 1
ATOM 1338 O O . LEU A 1 162 ? -8.831 -3.121 22.593 1.00 87.50 162 LEU A O 1
ATOM 1342 N N . ILE A 1 163 ? -8.140 -3.595 20.520 1.00 93.00 163 ILE A N 1
ATOM 1343 C CA . ILE A 1 163 ? -9.499 -3.638 19.962 1.00 93.00 163 ILE A CA 1
ATOM 1344 C C . ILE A 1 163 ? -10.284 -4.810 20.565 1.00 93.00 163 ILE A C 1
ATOM 1346 O O . ILE A 1 163 ? -11.417 -4.620 21.003 1.00 93.00 163 ILE A O 1
ATOM 1350 N N . LYS A 1 164 ? -9.694 -6.010 20.640 1.00 90.94 164 LYS A N 1
ATOM 1351 C CA . LYS A 1 164 ? -10.311 -7.180 21.292 1.00 90.94 164 LYS A CA 1
ATOM 1352 C C . LYS A 1 164 ? -10.697 -6.877 22.733 1.00 90.94 164 LYS A C 1
ATOM 1354 O O . LYS A 1 164 ? -11.825 -7.158 23.119 1.00 90.94 164 LYS A O 1
ATOM 1359 N N . LEU A 1 165 ? -9.814 -6.213 23.479 1.00 86.06 165 LEU A N 1
ATOM 1360 C CA . LEU A 1 165 ? -10.096 -5.767 24.838 1.00 86.06 165 LEU A CA 1
ATOM 1361 C C . LEU A 1 165 ? -11.352 -4.883 24.903 1.00 86.06 165 LEU A C 1
ATOM 1363 O O . LEU A 1 165 ? -12.210 -5.103 25.756 1.00 86.06 165 LEU A O 1
ATOM 1367 N N . CYS A 1 166 ? -11.515 -3.922 23.988 1.00 90.50 166 CYS A N 1
ATOM 1368 C CA . CYS A 1 166 ? -12.728 -3.099 23.926 1.00 90.50 166 CYS A CA 1
ATOM 1369 C C . CYS A 1 166 ? -13.999 -3.935 23.696 1.00 90.50 166 CYS A C 1
ATOM 1371 O O . CYS A 1 166 ? -15.055 -3.605 24.242 1.00 90.50 166 CYS A O 1
ATOM 1373 N N . PHE A 1 167 ? -13.919 -4.999 22.888 1.00 91.88 167 PHE A N 1
ATOM 1374 C CA . PHE A 1 167 ? -15.031 -5.930 22.666 1.00 91.88 167 PHE A CA 1
ATOM 1375 C C . PHE A 1 167 ? -15.334 -6.767 23.906 1.00 91.88 167 PHE A C 1
ATOM 1377 O O . PHE A 1 167 ? -16.493 -6.819 24.319 1.00 91.88 167 PHE A O 1
ATOM 1384 N N . ASP A 1 168 ? -14.306 -7.355 24.514 1.00 85.81 168 ASP A N 1
ATOM 1385 C CA . ASP A 1 168 ? -14.427 -8.199 25.704 1.00 85.81 168 ASP A CA 1
ATOM 1386 C C . ASP A 1 168 ? -15.024 -7.424 26.888 1.00 85.81 168 ASP A C 1
ATOM 1388 O O . ASP A 1 168 ? -15.827 -7.962 27.649 1.00 85.81 168 ASP A O 1
ATOM 1392 N N . MET A 1 169 ? -14.693 -6.134 27.003 1.00 84.06 169 MET A N 1
ATOM 1393 C CA . MET A 1 169 ? -15.196 -5.245 28.056 1.00 84.06 169 MET A CA 1
ATOM 1394 C C . MET A 1 169 ? -16.539 -4.577 27.726 1.00 84.06 169 MET A C 1
ATOM 1396 O O . MET A 1 169 ? -17.085 -3.859 28.561 1.00 84.06 169 MET A O 1
ATOM 1400 N 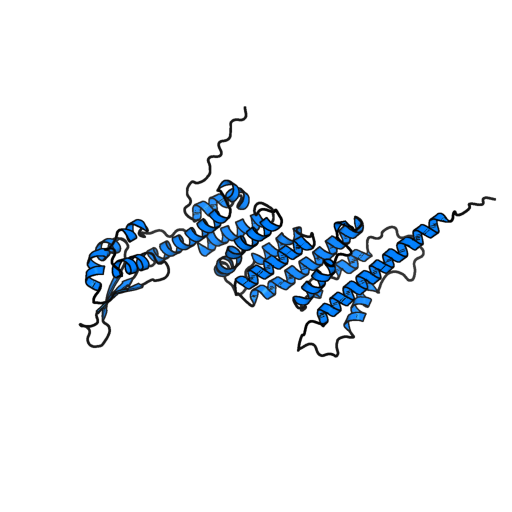N . GLY A 1 170 ? -17.089 -4.774 26.523 1.00 87.38 170 GLY A N 1
ATOM 1401 C CA . GLY A 1 170 ? -18.350 -4.143 26.118 1.00 87.38 170 GLY A CA 1
ATOM 1402 C C . GLY A 1 170 ? -18.276 -2.619 25.950 1.00 87.38 170 GLY A C 1
ATOM 1403 O O . GLY A 1 170 ? -19.298 -1.944 26.055 1.00 87.38 170 GLY A O 1
ATOM 1404 N N . VAL A 1 171 ? -17.082 -2.075 25.694 1.00 91.12 171 VAL A N 1
ATOM 1405 C CA . VAL A 1 171 ? -16.825 -0.637 25.488 1.00 91.12 171 VAL A CA 1
ATOM 1406 C C . VAL A 1 171 ? -16.332 -0.362 24.065 1.00 91.12 171 VAL A C 1
ATOM 1408 O O . VAL A 1 171 ? -15.407 0.415 23.836 1.00 91.12 171 VAL A O 1
ATOM 1411 N N . GLN A 1 172 ? -16.983 -0.974 23.070 1.00 93.94 172 GLN A N 1
ATOM 1412 C CA . GLN A 1 172 ? -16.603 -0.889 21.652 1.00 93.94 172 GLN A CA 1
ATOM 1413 C C . GLN A 1 172 ? -16.557 0.553 21.119 1.00 93.94 172 GLN A C 1
ATOM 1415 O O . GLN A 1 172 ? -15.863 0.825 20.141 1.00 93.94 172 GLN A O 1
ATOM 1420 N N . SER A 1 173 ? -17.243 1.497 21.773 1.00 94.19 173 SER A N 1
ATOM 1421 C CA . SER A 1 173 ? -17.164 2.929 21.459 1.00 94.19 173 SER A CA 1
ATOM 1422 C C . SER A 1 173 ? -15.741 3.497 21.562 1.00 94.19 173 SER A C 1
ATOM 1424 O O . SER A 1 173 ? -15.423 4.461 20.866 1.00 94.19 173 SER A O 1
ATOM 1426 N N . GLN A 1 174 ? -14.863 2.885 22.368 1.00 93.38 174 GLN A N 1
ATOM 1427 C CA . GLN A 1 174 ? -13.463 3.300 22.512 1.00 93.38 174 GLN A CA 1
ATOM 1428 C C . GLN A 1 174 ? -12.572 2.846 21.345 1.00 93.38 174 GLN A C 1
ATOM 1430 O O . GLN A 1 174 ? -11.486 3.397 21.167 1.00 93.38 174 GLN A O 1
ATOM 1435 N N . ASN A 1 175 ? -13.042 1.934 20.481 1.00 95.56 175 ASN A N 1
ATOM 1436 C CA . ASN A 1 175 ? -12.298 1.522 19.283 1.00 95.56 175 ASN A CA 1
ATOM 1437 C C . ASN A 1 175 ? -11.966 2.708 18.377 1.00 95.56 175 ASN A C 1
ATOM 1439 O O . ASN A 1 175 ? -10.910 2.720 17.756 1.00 95.56 175 ASN A O 1
ATOM 1443 N N . LYS A 1 176 ? -12.835 3.728 18.328 1.00 96.31 176 LYS A N 1
ATOM 1444 C CA . LYS A 1 176 ? -12.576 4.939 17.544 1.00 96.31 176 LYS A CA 1
ATOM 1445 C C . LYS A 1 176 ? -11.279 5.602 18.002 1.00 96.31 176 LYS A C 1
ATOM 1447 O O . LYS A 1 176 ? -10.427 5.900 17.180 1.00 96.31 176 LYS A O 1
ATOM 1452 N N . ARG A 1 177 ? -11.117 5.776 19.315 1.00 93.88 177 ARG A N 1
ATOM 1453 C CA . ARG A 1 177 ? -9.937 6.409 19.902 1.00 93.88 177 ARG A CA 1
ATOM 1454 C C . ARG A 1 177 ? -8.676 5.584 19.639 1.00 93.88 177 ARG A C 1
ATOM 1456 O O . ARG A 1 177 ? -7.670 6.151 19.234 1.00 93.88 177 ARG A O 1
ATOM 1463 N N . ALA A 1 178 ? -8.743 4.262 19.810 1.00 92.00 178 ALA A N 1
ATOM 1464 C CA . ALA A 1 178 ? -7.622 3.368 19.510 1.00 92.00 178 ALA A CA 1
ATOM 1465 C C . ALA A 1 178 ? -7.171 3.478 18.037 1.00 92.00 178 ALA A C 1
ATOM 1467 O O . ALA A 1 178 ? -5.982 3.621 17.754 1.00 92.00 178 ALA A O 1
ATOM 1468 N N . LEU A 1 179 ? -8.126 3.490 17.102 1.00 95.88 179 LEU A N 1
ATOM 1469 C CA . LEU A 1 179 ? -7.855 3.632 15.669 1.00 95.88 179 LEU A CA 1
ATOM 1470 C C . LEU A 1 179 ? -7.344 5.035 15.301 1.00 95.88 179 LEU A C 1
ATOM 1472 O O . LEU A 1 179 ? -6.393 5.142 14.532 1.00 95.88 179 LEU A O 1
ATOM 1476 N N . ASP A 1 180 ? -7.916 6.100 15.871 1.00 95.25 180 ASP A N 1
ATOM 1477 C CA . ASP A 1 180 ? -7.456 7.485 15.675 1.00 95.25 180 ASP A CA 1
ATOM 1478 C C . ASP A 1 180 ? -5.995 7.651 16.137 1.00 95.25 180 ASP A C 1
ATOM 1480 O O . ASP A 1 180 ? -5.181 8.303 15.475 1.00 95.25 180 ASP A O 1
ATOM 1484 N N . HIS A 1 181 ? -5.627 6.991 17.236 1.00 90.81 181 HIS A N 1
ATOM 1485 C CA . HIS A 1 181 ? -4.244 6.917 17.687 1.00 90.81 181 HIS A CA 1
ATOM 1486 C C . HIS A 1 181 ? -3.351 6.147 16.720 1.00 90.81 181 HIS A C 1
ATOM 1488 O O . HIS A 1 181 ? -2.268 6.628 16.400 1.00 90.81 181 HIS A O 1
ATOM 1494 N N . MET A 1 182 ? -3.803 4.997 16.211 1.00 92.31 182 MET A N 1
ATOM 1495 C CA . MET A 1 182 ? -3.044 4.234 15.219 1.00 92.31 182 MET A CA 1
ATOM 1496 C C . MET A 1 182 ? -2.786 5.056 13.955 1.00 92.31 182 MET A C 1
ATOM 1498 O O . MET A 1 182 ? -1.709 4.974 13.373 1.00 92.31 182 MET A O 1
ATOM 1502 N N . LEU A 1 183 ? -3.745 5.887 13.539 1.00 95.25 183 LEU A N 1
ATOM 1503 C CA . LEU A 1 183 ? -3.566 6.802 12.415 1.00 95.25 183 LEU A CA 1
ATOM 1504 C C . LEU A 1 183 ? -2.475 7.848 12.689 1.00 95.25 183 LEU A C 1
ATOM 1506 O O . LEU A 1 183 ? -1.918 8.389 11.744 1.00 95.25 183 LEU A O 1
ATOM 1510 N N . THR A 1 184 ? -2.121 8.160 13.929 1.00 93.38 184 THR A N 1
ATOM 1511 C CA . THR A 1 184 ? -1.081 9.160 14.202 1.00 93.38 184 THR A CA 1
ATOM 1512 C C . THR A 1 184 ? 0.302 8.500 14.152 1.00 93.38 184 THR A C 1
ATOM 1514 O O . THR A 1 184 ? 0.575 7.619 14.966 1.00 93.38 184 THR A O 1
ATOM 1517 N N . PRO A 1 185 ? 1.183 8.866 13.200 1.00 90.94 185 PRO A N 1
ATOM 1518 C CA . PRO A 1 185 ? 2.513 8.273 13.134 1.00 90.94 185 PRO A CA 1
ATOM 1519 C C . PRO A 1 185 ? 3.358 8.683 14.354 1.00 90.94 185 PRO A C 1
ATOM 1521 O O . PRO A 1 185 ? 3.190 9.792 14.871 1.00 90.94 185 PRO A O 1
ATOM 1524 N N . PRO A 1 186 ? 4.306 7.832 14.782 1.00 88.50 186 PRO A N 1
ATOM 1525 C CA . PRO A 1 186 ? 5.366 8.222 15.705 1.00 88.50 186 PRO A CA 1
ATOM 1526 C C . PRO A 1 186 ? 6.141 9.453 15.209 1.00 88.50 186 PRO A C 1
ATOM 1528 O O . PRO A 1 186 ? 6.292 9.622 13.996 1.00 88.50 186 PRO A O 1
ATOM 1531 N N . PRO A 1 187 ? 6.676 10.296 16.111 1.00 87.94 187 PRO A N 1
ATOM 1532 C CA . PRO A 1 187 ? 7.357 11.541 15.739 1.00 87.94 187 PRO A CA 1
ATOM 1533 C C . PRO A 1 187 ? 8.620 11.329 14.889 1.00 87.94 187 PRO A C 1
ATOM 1535 O O . PRO A 1 187 ? 9.034 12.226 14.162 1.00 87.94 187 PRO A O 1
ATOM 1538 N N . ASP A 1 188 ? 9.231 10.151 14.969 1.00 88.62 188 ASP A N 1
ATOM 1539 C CA . ASP A 1 188 ? 10.436 9.745 14.247 1.00 88.62 188 ASP A CA 1
ATOM 1540 C C . ASP A 1 188 ? 10.141 9.014 12.924 1.00 88.62 188 ASP A C 1
ATOM 1542 O O . ASP A 1 188 ? 11.068 8.633 12.205 1.00 88.62 188 ASP A O 1
ATOM 1546 N N . ARG A 1 189 ? 8.863 8.813 12.572 1.00 87.06 189 ARG A N 1
ATOM 1547 C CA . ARG A 1 189 ? 8.455 8.018 11.409 1.00 87.06 189 ARG A CA 1
ATOM 1548 C C . ARG A 1 189 ? 7.707 8.863 10.388 1.00 87.06 189 ARG A C 1
ATOM 1550 O O . ARG A 1 189 ? 6.748 9.560 10.710 1.00 87.06 189 ARG A O 1
ATOM 1557 N N . SER A 1 190 ? 8.094 8.746 9.116 1.00 93.50 190 SER A N 1
ATOM 1558 C CA . SER A 1 190 ? 7.332 9.380 8.041 1.00 93.50 190 SER A CA 1
ATOM 1559 C C . SER A 1 190 ? 5.937 8.756 7.921 1.00 93.50 190 SER A C 1
ATOM 1561 O O . SER A 1 190 ? 5.747 7.552 8.132 1.00 93.50 190 SER A O 1
ATOM 1563 N N . ILE A 1 191 ? 4.952 9.578 7.549 1.00 92.94 191 ILE A N 1
ATOM 1564 C CA . ILE A 1 191 ? 3.572 9.131 7.306 1.00 92.94 191 ILE A CA 1
ATOM 1565 C C . ILE A 1 191 ? 3.548 8.011 6.259 1.00 92.94 191 ILE A C 1
ATOM 1567 O O . ILE A 1 191 ? 2.801 7.048 6.415 1.00 92.94 191 ILE A O 1
ATOM 1571 N N . GLU A 1 192 ? 4.383 8.118 5.224 1.00 93.31 192 GLU A N 1
ATOM 1572 C CA . GLU A 1 192 ? 4.520 7.126 4.157 1.00 93.31 192 GLU A CA 1
ATOM 1573 C C . GLU A 1 192 ? 4.926 5.754 4.716 1.00 93.31 192 GLU A C 1
ATOM 1575 O O . GLU A 1 192 ? 4.193 4.780 4.552 1.00 93.31 192 GLU A O 1
ATOM 1580 N N . ILE A 1 193 ? 6.035 5.693 5.466 1.00 91.56 193 ILE A N 1
ATOM 1581 C CA . ILE A 1 193 ? 6.554 4.451 6.058 1.00 91.56 193 ILE A CA 1
ATOM 1582 C C . ILE A 1 193 ? 5.537 3.854 7.035 1.00 91.56 193 ILE A C 1
ATOM 1584 O O . ILE A 1 193 ? 5.302 2.647 7.021 1.00 91.56 193 ILE A O 1
ATOM 1588 N N . HIS A 1 194 ? 4.909 4.684 7.871 1.00 92.94 194 HIS A N 1
ATOM 1589 C CA . HIS A 1 194 ? 3.874 4.241 8.811 1.00 92.94 194 HIS A CA 1
ATOM 1590 C C . HIS A 1 194 ? 2.643 3.672 8.097 1.00 92.94 194 HIS A C 1
ATOM 1592 O O . HIS A 1 194 ? 2.104 2.637 8.489 1.00 92.94 194 HIS A O 1
ATOM 1598 N N . THR A 1 195 ? 2.215 4.311 7.011 1.00 94.44 195 THR A N 1
ATOM 1599 C CA . THR A 1 195 ? 1.058 3.858 6.235 1.00 94.44 195 THR A CA 1
ATOM 1600 C C . THR A 1 195 ? 1.340 2.520 5.558 1.00 94.44 195 THR A C 1
ATOM 1602 O O . THR A 1 195 ? 0.524 1.603 5.645 1.00 94.44 195 THR A O 1
ATOM 1605 N N . LEU A 1 196 ? 2.516 2.387 4.944 1.00 92.25 196 LEU A N 1
ATOM 1606 C CA . LEU A 1 196 ? 2.911 1.223 4.154 1.00 92.25 196 LEU A CA 1
ATOM 1607 C C . LEU A 1 196 ? 3.211 0.000 5.030 1.00 92.25 196 LEU A C 1
ATOM 1609 O O . LEU A 1 196 ? 2.742 -1.097 4.736 1.00 92.25 196 LEU A O 1
ATOM 1613 N N . ASN A 1 197 ? 3.939 0.201 6.129 1.00 91.00 197 ASN A N 1
ATOM 1614 C CA . ASN A 1 197 ? 4.431 -0.897 6.961 1.00 91.00 197 ASN A CA 1
ATOM 1615 C C . ASN A 1 197 ? 3.523 -1.232 8.144 1.00 91.00 197 ASN A C 1
ATOM 1617 O O . ASN A 1 197 ? 3.771 -2.233 8.806 1.00 91.00 197 ASN A O 1
ATOM 1621 N N . CYS A 1 198 ? 2.528 -0.403 8.470 1.00 91.56 198 CYS A N 1
ATOM 1622 C CA . CYS A 1 198 ? 1.715 -0.618 9.669 1.00 91.56 198 CYS A CA 1
ATOM 1623 C C . CYS A 1 198 ? 0.217 -0.523 9.387 1.00 91.56 198 CYS A C 1
ATOM 1625 O O . CYS A 1 198 ? -0.524 -1.447 9.708 1.00 91.56 198 CYS A O 1
ATOM 1627 N N . LEU A 1 199 ? -0.247 0.561 8.761 1.00 94.62 199 LEU A N 1
ATOM 1628 C CA . LEU A 1 199 ? -1.686 0.769 8.566 1.00 94.62 199 LEU A CA 1
ATOM 1629 C C . LEU A 1 199 ? -2.284 -0.164 7.507 1.00 94.62 199 LEU A C 1
ATOM 1631 O O . LEU A 1 199 ? -3.332 -0.762 7.742 1.00 94.62 199 LEU A O 1
ATOM 1635 N N . VAL A 1 200 ? -1.626 -0.308 6.353 1.00 95.25 200 VAL A N 1
ATOM 1636 C CA . VAL A 1 200 ? -2.114 -1.155 5.253 1.00 95.25 200 VAL A CA 1
ATOM 1637 C C . VAL A 1 200 ? -2.197 -2.637 5.646 1.00 95.25 200 VAL A C 1
ATOM 1639 O O . VAL A 1 200 ? -3.272 -3.219 5.472 1.00 95.25 200 VAL A O 1
ATOM 1642 N N . PRO A 1 201 ? -1.143 -3.267 6.206 1.00 94.12 201 PRO A N 1
ATOM 1643 C CA . PRO A 1 201 ? -1.228 -4.662 6.638 1.00 94.12 201 PRO A CA 1
ATOM 1644 C C . PRO A 1 201 ? -2.318 -4.887 7.694 1.00 94.12 201 PRO A C 1
ATOM 1646 O O . PRO A 1 201 ? -3.057 -5.875 7.634 1.00 94.12 201 PRO A O 1
ATOM 1649 N N . PHE A 1 202 ? -2.491 -3.918 8.601 1.00 95.56 202 PHE A N 1
ATOM 1650 C CA . PHE A 1 202 ? -3.481 -3.993 9.667 1.00 95.56 202 PHE A CA 1
ATOM 1651 C C . PHE A 1 202 ? -4.928 -4.067 9.166 1.00 95.56 202 PHE A C 1
ATOM 1653 O O . PHE A 1 202 ? -5.752 -4.695 9.828 1.00 95.56 202 PHE A O 1
ATOM 1660 N N . ILE A 1 203 ? -5.259 -3.509 7.991 1.00 96.94 203 ILE A N 1
ATOM 1661 C CA . ILE A 1 203 ? -6.619 -3.602 7.421 1.00 96.94 203 ILE A CA 1
ATOM 1662 C C . ILE A 1 203 ? -7.060 -5.067 7.305 1.00 96.94 203 ILE A C 1
ATOM 1664 O O . ILE A 1 203 ? -8.178 -5.409 7.695 1.00 96.94 203 ILE A O 1
ATOM 1668 N N . ASN A 1 204 ? -6.184 -5.948 6.814 1.00 95.00 204 ASN A N 1
ATOM 1669 C CA . ASN A 1 204 ? -6.510 -7.364 6.639 1.00 95.00 204 ASN A CA 1
ATOM 1670 C C . ASN A 1 204 ? -6.688 -8.073 7.988 1.00 95.00 204 ASN A C 1
ATOM 1672 O O . ASN A 1 204 ? -7.630 -8.848 8.162 1.00 95.00 204 ASN A O 1
ATOM 1676 N N . VAL A 1 205 ? -5.811 -7.775 8.949 1.00 95.62 205 VAL A N 1
ATOM 1677 C CA . VAL A 1 205 ? -5.863 -8.311 10.317 1.00 95.62 205 VAL A CA 1
ATOM 1678 C C . VAL A 1 205 ? -7.163 -7.892 11.011 1.00 95.62 205 VAL A C 1
ATOM 1680 O O . VAL A 1 205 ? -7.884 -8.726 11.567 1.00 95.62 205 VAL A O 1
ATOM 1683 N N . LEU A 1 206 ? -7.516 -6.611 10.905 1.00 97.12 206 LEU A N 1
ATOM 1684 C CA . LEU A 1 206 ? -8.758 -6.053 11.423 1.00 97.12 206 LEU A CA 1
ATOM 1685 C C . LEU A 1 206 ? -9.978 -6.704 10.760 1.00 97.12 206 LEU A C 1
ATOM 1687 O O . LEU A 1 206 ? -10.892 -7.142 11.455 1.00 97.12 206 LEU A O 1
ATOM 1691 N N . ALA A 1 207 ? -9.987 -6.832 9.430 1.00 97.25 207 ALA A N 1
ATOM 1692 C CA . ALA A 1 207 ? -11.088 -7.444 8.689 1.00 97.25 207 ALA A CA 1
ATOM 1693 C C . ALA A 1 207 ? -11.343 -8.899 9.109 1.00 97.25 207 ALA A C 1
ATOM 1695 O O . ALA A 1 207 ? -12.497 -9.310 9.251 1.00 97.25 207 ALA A O 1
ATOM 1696 N N . GLN A 1 208 ? -10.280 -9.683 9.317 1.00 96.94 208 GLN A N 1
ATOM 1697 C CA . GLN A 1 208 ? -10.387 -11.061 9.798 1.00 96.94 208 GLN A CA 1
ATOM 1698 C C . GLN A 1 208 ? -11.005 -11.117 11.193 1.00 96.94 208 GLN A C 1
ATOM 1700 O O . GLN A 1 208 ? -11.925 -11.900 11.420 1.00 96.94 208 GLN A O 1
ATOM 1705 N N . PHE A 1 209 ? -10.554 -10.260 12.109 1.00 96.75 209 PHE A N 1
ATOM 1706 C CA . PHE A 1 209 ? -11.114 -10.204 13.453 1.00 96.75 209 PHE A CA 1
ATOM 1707 C C . PHE A 1 209 ? -12.581 -9.768 13.456 1.00 96.75 209 PHE A C 1
ATOM 1709 O O . PHE A 1 209 ? -13.398 -10.431 14.088 1.00 96.75 209 PHE A O 1
ATOM 1716 N N . LEU A 1 210 ? -12.954 -8.726 12.711 1.00 97.50 210 LEU A N 1
ATOM 1717 C CA . LEU A 1 210 ? -14.346 -8.264 12.667 1.00 97.50 210 LEU A CA 1
ATOM 1718 C C . LEU A 1 210 ? -15.303 -9.366 12.200 1.00 97.50 210 LEU A C 1
ATOM 1720 O O . LEU A 1 210 ? -16.370 -9.532 12.788 1.00 97.50 210 LEU A O 1
ATOM 1724 N N . LYS A 1 211 ? -14.882 -10.203 11.241 1.00 97.00 211 LYS A N 1
ATOM 1725 C CA . LYS A 1 211 ? -15.651 -11.391 10.837 1.00 97.00 211 LYS A CA 1
ATOM 1726 C C . LYS A 1 211 ? -15.912 -12.348 12.007 1.00 97.00 211 LYS A C 1
ATOM 1728 O O . LYS A 1 211 ? -17.012 -12.884 12.098 1.00 97.00 211 LYS A O 1
ATOM 1733 N N . THR A 1 212 ? -14.951 -12.540 12.918 1.00 96.94 212 THR A N 1
ATOM 1734 C CA . THR A 1 212 ? -15.124 -13.418 14.097 1.00 96.94 212 THR A CA 1
ATOM 1735 C C . THR A 1 212 ? -16.160 -12.901 15.093 1.00 96.94 212 THR A C 1
ATOM 1737 O O . THR A 1 212 ? -16.824 -13.701 15.745 1.00 96.94 212 THR A O 1
ATOM 1740 N N . VAL A 1 213 ? -16.352 -11.581 15.164 1.00 96.62 213 VAL A N 1
ATOM 1741 C CA . VAL A 1 213 ? -17.369 -10.933 16.009 1.00 96.62 213 VAL A CA 1
ATOM 1742 C C . VAL A 1 213 ? -18.630 -10.549 15.224 1.00 96.62 213 VAL A C 1
ATOM 1744 O O . VAL A 1 213 ? -19.431 -9.753 15.703 1.00 96.62 213 VAL A O 1
ATOM 1747 N N . GLN A 1 214 ? -18.813 -11.116 14.023 1.00 96.88 214 GLN A N 1
ATOM 1748 C CA . GLN A 1 214 ? -19.964 -10.887 13.135 1.00 96.88 214 GLN A CA 1
ATOM 1749 C C . GLN A 1 214 ? -20.183 -9.409 12.765 1.00 96.88 214 GLN A C 1
ATOM 1751 O O . GLN A 1 214 ? -21.305 -8.969 12.528 1.00 96.88 214 GLN A O 1
ATOM 1756 N N . LEU A 1 215 ? -19.096 -8.642 12.675 1.00 97.44 215 LEU A N 1
ATOM 1757 C CA . LEU A 1 215 ? -19.097 -7.269 12.185 1.00 97.44 215 LEU A CA 1
ATOM 1758 C C . LEU A 1 215 ? -18.387 -7.169 10.834 1.00 97.44 215 LEU A C 1
ATOM 1760 O O . LEU A 1 215 ? -17.515 -7.961 10.478 1.00 97.44 215 LEU A O 1
ATOM 1764 N N . GLY A 1 216 ? -18.772 -6.159 10.061 1.00 96.81 216 GLY A N 1
ATOM 1765 C CA . GLY A 1 216 ? -18.135 -5.809 8.794 1.00 96.81 216 GLY A CA 1
ATOM 1766 C C . GLY A 1 216 ? -17.344 -4.510 8.889 1.00 96.81 216 GLY A C 1
ATOM 1767 O O . GLY A 1 216 ? -17.636 -3.663 9.733 1.00 96.81 216 GLY A O 1
ATOM 1768 N N . LEU A 1 217 ? -16.408 -4.313 7.956 1.00 98.25 217 LEU A N 1
ATOM 1769 C CA . LEU A 1 217 ? -15.698 -3.040 7.785 1.00 98.25 217 LEU A CA 1
ATOM 1770 C C . LEU A 1 217 ? -16.617 -1.866 7.431 1.00 98.25 217 LEU A C 1
ATOM 1772 O O . LEU A 1 217 ? -16.181 -0.738 7.560 1.00 98.25 217 LEU A O 1
ATOM 1776 N N . THR A 1 218 ? -17.868 -2.104 7.025 1.00 97.94 218 THR A N 1
ATOM 1777 C CA . THR A 1 218 ? -18.880 -1.061 6.778 1.00 97.94 218 THR A CA 1
ATOM 1778 C C . THR A 1 218 ? -19.364 -0.376 8.063 1.00 97.94 218 THR A C 1
ATOM 1780 O O . THR A 1 218 ? -19.956 0.697 8.006 1.00 97.94 218 THR A O 1
ATOM 1783 N N . ASN A 1 219 ? -19.106 -0.965 9.236 1.00 97.75 219 ASN A N 1
ATOM 1784 C CA . ASN A 1 219 ? -19.530 -0.410 10.519 1.00 97.75 219 ASN A CA 1
ATOM 1785 C C . ASN A 1 219 ? -18.547 0.660 11.011 1.00 97.75 219 ASN A C 1
ATOM 1787 O O . ASN A 1 219 ? -17.330 0.483 10.935 1.00 97.75 219 ASN A O 1
ATOM 1791 N N . GLN A 1 220 ? -19.067 1.735 11.605 1.00 97.19 220 GLN A N 1
ATOM 1792 C CA . GLN A 1 220 ? -18.246 2.700 12.341 1.00 97.19 220 GLN A CA 1
ATOM 1793 C C . GLN A 1 220 ? -17.662 2.045 13.607 1.00 97.19 220 GLN A C 1
ATOM 1795 O O . GLN A 1 220 ? -18.354 1.256 14.256 1.00 97.19 220 GLN A O 1
ATOM 1800 N N . PRO A 1 221 ? -16.416 2.369 14.003 1.00 97.81 221 PRO A N 1
ATOM 1801 C CA . PRO A 1 221 ? -15.491 3.344 13.401 1.00 97.81 221 PRO A CA 1
ATOM 1802 C C . PRO A 1 221 ? -14.600 2.783 12.271 1.00 97.81 221 PRO A C 1
ATOM 1804 O O . PRO A 1 221 ? -13.701 3.473 11.789 1.00 97.81 221 PRO A O 1
ATOM 1807 N N . PHE A 1 222 ? -14.797 1.525 11.874 1.00 98.19 222 PHE A N 1
ATOM 1808 C CA . PHE A 1 222 ? -13.864 0.786 11.023 1.00 98.19 222 PHE A CA 1
ATOM 1809 C C . PHE A 1 222 ? -13.859 1.271 9.572 1.00 98.19 222 PHE A C 1
ATOM 1811 O O . PHE A 1 222 ? -12.783 1.386 8.990 1.00 98.19 222 PHE A O 1
ATOM 1818 N N . ASN A 1 223 ? -15.021 1.618 9.009 1.00 98.00 223 ASN A N 1
ATOM 1819 C CA . ASN A 1 223 ? -15.105 2.166 7.650 1.00 98.00 223 ASN A CA 1
ATOM 1820 C C . ASN A 1 223 ? -14.300 3.465 7.523 1.00 98.00 223 ASN A C 1
ATOM 1822 O O . ASN A 1 223 ? -13.445 3.583 6.650 1.00 98.00 223 ASN A O 1
ATOM 1826 N N . LYS A 1 224 ? -14.483 4.399 8.468 1.00 98.00 224 LYS A N 1
ATOM 1827 C CA . LYS A 1 224 ? -13.751 5.668 8.501 1.00 98.00 224 LYS A CA 1
ATOM 1828 C C . LYS A 1 224 ? -12.243 5.450 8.620 1.00 98.00 224 LYS A C 1
ATOM 1830 O O . LYS A 1 224 ? -11.474 6.139 7.950 1.00 98.00 224 LYS A O 1
ATOM 1835 N N . PHE A 1 225 ? -11.820 4.499 9.453 1.00 98.12 225 PHE A N 1
ATOM 1836 C CA . PHE A 1 225 ? -10.411 4.133 9.567 1.00 98.12 225 PHE A CA 1
ATOM 1837 C C . PHE A 1 225 ? -9.857 3.628 8.229 1.00 98.12 225 PHE A C 1
ATOM 1839 O O . PHE A 1 225 ? -8.877 4.184 7.742 1.00 98.12 225 PHE A O 1
ATOM 1846 N N . VAL A 1 226 ? -10.508 2.646 7.593 1.00 98.44 226 VAL A N 1
ATOM 1847 C CA . VAL A 1 226 ? -10.067 2.092 6.299 1.00 98.44 226 VAL A CA 1
ATOM 1848 C C . VAL A 1 226 ? -10.023 3.163 5.211 1.00 98.44 226 VAL A C 1
ATOM 1850 O O . VAL A 1 226 ? -9.021 3.253 4.502 1.00 98.44 226 VAL A O 1
ATOM 1853 N N . ALA A 1 227 ? -11.057 4.004 5.118 1.00 98.38 227 ALA A N 1
ATOM 1854 C CA . ALA A 1 227 ? -11.103 5.125 4.184 1.00 98.38 227 ALA A CA 1
ATOM 1855 C C . ALA A 1 227 ? -9.907 6.065 4.381 1.00 98.38 227 ALA A C 1
ATOM 1857 O O . ALA A 1 227 ? -9.184 6.358 3.431 1.00 98.38 227 ALA A O 1
ATOM 1858 N N . THR A 1 228 ? -9.624 6.443 5.631 1.00 98.31 228 THR A N 1
ATOM 1859 C CA . THR A 1 228 ? -8.495 7.324 5.966 1.00 98.31 228 THR A CA 1
ATOM 1860 C C . THR A 1 228 ? -7.145 6.682 5.633 1.00 98.31 228 THR A C 1
ATOM 1862 O O . THR A 1 228 ? -6.252 7.355 5.118 1.00 98.31 228 THR A O 1
ATOM 1865 N N . VAL A 1 229 ? -6.966 5.384 5.910 1.00 98.06 229 VAL A N 1
ATOM 1866 C CA . VAL A 1 229 ? -5.725 4.663 5.579 1.00 98.06 229 VAL A CA 1
ATOM 1867 C C . VAL A 1 229 ? -5.506 4.621 4.070 1.00 98.06 229 VAL A C 1
ATOM 1869 O O . VAL A 1 229 ? -4.407 4.927 3.609 1.00 98.06 229 VAL A O 1
ATOM 1872 N N . LEU A 1 230 ? -6.535 4.265 3.297 1.00 98.19 230 LEU A N 1
ATOM 1873 C CA . LEU A 1 230 ? -6.423 4.177 1.844 1.00 98.19 230 LEU A CA 1
ATOM 1874 C C . LEU A 1 230 ? -6.231 5.542 1.191 1.00 98.19 230 LEU A C 1
ATOM 1876 O O . LEU A 1 230 ? -5.378 5.662 0.318 1.00 98.19 230 LEU A O 1
AT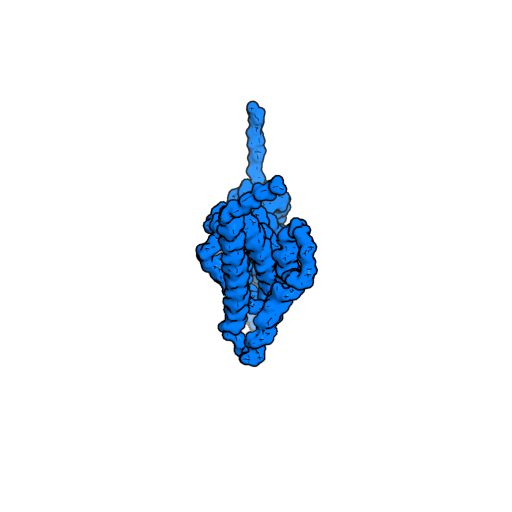OM 1880 N N . GLN A 1 231 ? -6.937 6.575 1.651 1.00 98.19 231 GLN A N 1
ATOM 1881 C CA . GLN A 1 231 ? -6.724 7.944 1.188 1.00 98.19 231 GLN A CA 1
ATOM 1882 C C . GLN A 1 231 ? -5.267 8.374 1.413 1.00 98.19 231 GLN A C 1
ATOM 1884 O O . GLN A 1 231 ? -4.594 8.806 0.481 1.00 98.19 231 GLN A O 1
ATOM 1889 N N . ARG A 1 232 ? -4.718 8.146 2.615 1.00 97.75 232 ARG A N 1
ATOM 1890 C CA . ARG A 1 232 ? -3.308 8.445 2.911 1.00 97.75 232 ARG A CA 1
ATOM 1891 C C . ARG A 1 232 ? -2.335 7.634 2.074 1.00 97.75 232 ARG A C 1
ATOM 1893 O O . ARG A 1 232 ? -1.335 8.181 1.627 1.00 97.75 232 ARG A O 1
ATOM 1900 N N . TYR A 1 233 ? -2.607 6.350 1.858 1.00 97.94 233 TYR A N 1
ATOM 1901 C CA . TYR A 1 233 ? -1.777 5.519 0.990 1.00 97.94 233 TYR A CA 1
ATOM 1902 C C . TYR A 1 233 ? -1.746 6.095 -0.429 1.00 97.94 233 TYR A C 1
ATOM 1904 O O . TYR A 1 233 ? -0.689 6.264 -1.030 1.00 97.94 233 TYR A O 1
ATOM 1912 N N . VAL A 1 234 ? -2.909 6.456 -0.952 1.00 97.88 234 VAL A N 1
ATOM 1913 C CA . VAL A 1 234 ? -3.058 6.992 -2.299 1.00 97.88 234 VAL A CA 1
ATOM 1914 C C . VAL A 1 234 ? -2.407 8.373 -2.438 1.00 97.88 234 VAL A C 1
ATOM 1916 O O . VAL A 1 234 ? -1.713 8.623 -3.421 1.00 97.88 234 VAL A O 1
ATOM 1919 N N . ASP A 1 235 ? -2.539 9.249 -1.448 1.00 97.00 235 ASP A N 1
ATOM 1920 C CA . ASP A 1 235 ? -1.946 10.587 -1.509 1.00 97.00 235 ASP A CA 1
ATOM 1921 C C . ASP A 1 235 ? -0.435 10.599 -1.236 1.00 97.00 235 ASP A C 1
ATOM 1923 O O . ASP A 1 235 ? 0.285 11.368 -1.870 1.00 97.00 235 ASP A O 1
ATOM 1927 N N . GLN A 1 236 ? 0.054 9.764 -0.314 1.00 96.00 236 GLN A N 1
ATOM 1928 C CA . GLN A 1 236 ? 1.448 9.803 0.154 1.00 96.00 236 GLN A CA 1
ATOM 1929 C C . GLN A 1 236 ? 2.351 8.755 -0.509 1.00 96.00 236 GLN A C 1
ATOM 1931 O O . GLN A 1 236 ? 3.527 9.028 -0.715 1.00 96.00 236 GLN A O 1
ATOM 1936 N N . VAL A 1 237 ? 1.830 7.564 -0.829 1.00 95.88 237 VAL A N 1
ATOM 1937 C CA . VAL A 1 237 ? 2.618 6.448 -1.394 1.00 95.88 237 VAL A CA 1
ATOM 1938 C C . VAL A 1 237 ? 2.434 6.343 -2.906 1.00 95.88 237 VAL A C 1
ATOM 1940 O O . VAL A 1 237 ? 3.401 6.151 -3.642 1.00 95.88 237 VAL A O 1
ATOM 1943 N N . VAL A 1 238 ? 1.191 6.429 -3.392 1.00 96.94 238 VAL A N 1
ATOM 1944 C CA . VAL A 1 238 ? 0.920 6.383 -4.839 1.00 96.94 238 VAL A CA 1
ATOM 1945 C C . VAL A 1 238 ? 1.270 7.729 -5.467 1.00 96.94 238 VAL A C 1
ATOM 1947 O O . VAL A 1 238 ? 2.015 7.776 -6.443 1.00 96.94 238 VA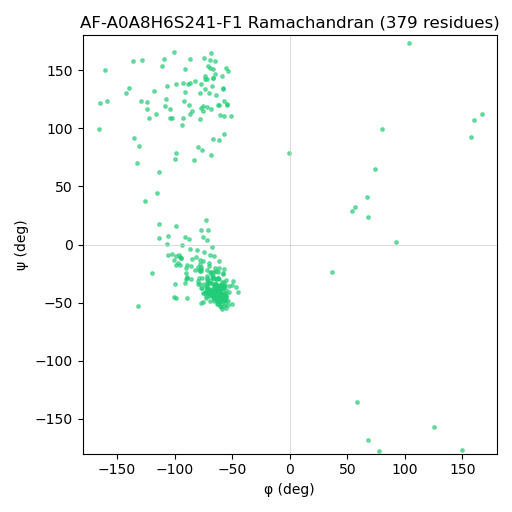L A O 1
ATOM 1950 N N . GLY A 1 239 ? 0.769 8.821 -4.889 1.00 96.00 239 GLY A N 1
ATOM 1951 C CA . GLY A 1 239 ? 0.981 10.169 -5.394 1.00 96.00 239 GLY A CA 1
ATOM 1952 C C . GLY A 1 239 ? 0.289 10.421 -6.737 1.00 96.00 239 GLY A C 1
ATOM 1953 O O . GLY A 1 239 ? -0.563 9.658 -7.200 1.00 96.00 239 GLY A O 1
ATOM 1954 N N . GLN A 1 240 ? 0.641 11.538 -7.372 1.00 96.19 240 GLN A N 1
ATOM 1955 C CA . GLN A 1 240 ? 0.132 11.873 -8.701 1.00 96.19 240 GLN A CA 1
ATOM 1956 C C . GLN A 1 240 ? 0.758 10.972 -9.764 1.00 96.19 240 GLN A C 1
ATOM 1958 O O . GLN A 1 240 ? 1.951 10.672 -9.709 1.00 96.19 240 GLN A O 1
ATOM 1963 N N . GLN A 1 241 ? -0.041 10.585 -10.759 1.00 95.94 241 GLN A N 1
ATOM 1964 C CA . GLN A 1 241 ? 0.464 9.848 -11.908 1.00 95.94 241 GLN A CA 1
ATOM 1965 C C . GLN A 1 241 ? 1.507 10.699 -12.647 1.00 95.94 241 GLN A C 1
ATOM 1967 O O . GLN A 1 241 ? 1.174 11.789 -13.119 1.00 95.94 241 GLN A O 1
ATOM 1972 N N . PRO A 1 242 ? 2.760 10.230 -12.776 1.00 95.75 242 PRO A N 1
ATOM 1973 C CA . PRO A 1 242 ? 3.772 10.990 -13.490 1.00 95.75 242 PRO A CA 1
ATOM 1974 C C . PRO A 1 242 ? 3.433 11.068 -14.982 1.00 95.75 242 PRO A C 1
ATOM 1976 O O . PRO A 1 242 ? 3.071 10.066 -15.602 1.00 95.75 242 PRO A O 1
ATOM 1979 N N . SER A 1 243 ? 3.593 12.249 -15.573 1.00 95.88 243 SER A N 1
ATOM 1980 C CA . SER A 1 243 ? 3.495 12.441 -17.019 1.00 95.88 243 SER A CA 1
ATOM 1981 C C . SER A 1 243 ? 4.768 11.959 -17.716 1.00 95.88 243 SER A C 1
ATOM 1983 O O . SER A 1 243 ? 5.871 12.261 -17.260 1.00 95.88 243 SER A O 1
ATOM 1985 N N . GLY A 1 244 ? 4.633 11.274 -18.850 1.00 93.94 244 GLY A N 1
ATOM 1986 C CA . GLY A 1 244 ? 5.768 10.891 -19.685 1.00 93.94 244 GLY A CA 1
ATOM 1987 C C . GLY A 1 244 ? 5.545 9.593 -20.446 1.00 93.94 244 GLY A C 1
ATOM 1988 O O . GLY A 1 244 ? 4.479 8.981 -20.376 1.00 93.94 244 GLY A O 1
ATOM 1989 N N . VAL A 1 245 ? 6.574 9.171 -21.176 1.00 92.81 245 VAL A N 1
ATOM 1990 C CA . VAL A 1 245 ? 6.558 7.918 -21.931 1.00 92.81 245 VAL A CA 1
ATOM 1991 C C . VAL A 1 245 ? 7.116 6.805 -21.050 1.00 92.81 245 VAL A C 1
ATOM 1993 O O . VAL A 1 245 ? 8.238 6.881 -20.557 1.00 92.81 245 VAL A O 1
ATOM 1996 N N . CYS A 1 246 ? 6.331 5.751 -20.848 1.00 95.25 246 CYS A N 1
ATOM 1997 C CA . CYS A 1 246 ? 6.782 4.521 -20.210 1.00 95.25 246 CYS A CA 1
ATOM 1998 C C . CYS A 1 246 ? 6.123 3.338 -20.919 1.00 95.25 246 CYS A C 1
ATOM 2000 O O . CYS A 1 246 ? 4.895 3.349 -21.084 1.00 95.25 246 CYS A O 1
ATOM 2002 N N . PRO A 1 247 ? 6.897 2.319 -21.323 1.00 96.25 247 PRO A N 1
ATOM 2003 C CA . PRO A 1 247 ? 6.345 1.171 -22.023 1.00 96.25 247 PRO A CA 1
ATOM 2004 C C . PRO A 1 247 ? 5.272 0.460 -21.206 1.00 96.25 247 PRO A C 1
ATOM 2006 O O . PRO A 1 247 ? 5.350 0.364 -19.980 1.00 96.25 247 PRO A O 1
ATOM 2009 N N . THR A 1 248 ? 4.263 -0.058 -21.893 1.00 95.69 248 THR A N 1
ATOM 2010 C CA . THR A 1 248 ? 3.288 -0.989 -21.314 1.00 95.69 248 THR A CA 1
ATOM 2011 C C . THR A 1 248 ? 3.943 -2.351 -21.047 1.00 95.69 248 THR A C 1
ATOM 2013 O O . THR A 1 248 ? 4.908 -2.711 -21.731 1.00 95.69 248 THR A O 1
ATOM 2016 N N . PRO A 1 249 ? 3.446 -3.139 -20.076 1.00 94.62 249 PRO A N 1
ATOM 2017 C CA . PRO A 1 249 ? 3.933 -4.500 -19.848 1.00 94.62 249 PRO A CA 1
ATOM 2018 C C . PRO A 1 249 ? 3.919 -5.368 -21.115 1.00 94.62 249 PRO A C 1
ATOM 2020 O O . PRO A 1 249 ? 4.828 -6.166 -21.330 1.00 94.62 249 PRO A O 1
ATOM 2023 N N . GLU A 1 250 ? 2.923 -5.186 -21.979 1.00 96.69 250 GLU A N 1
ATOM 2024 C CA . GLU A 1 250 ? 2.764 -5.896 -23.248 1.00 96.69 250 GLU A CA 1
ATOM 2025 C C . GLU A 1 250 ? 3.862 -5.510 -24.244 1.00 96.69 250 GLU A C 1
ATOM 2027 O O . GLU A 1 250 ? 4.462 -6.386 -24.866 1.00 96.69 250 GLU A O 1
ATOM 2032 N N . GLN A 1 251 ? 4.189 -4.215 -24.340 1.00 97.00 251 GLN A N 1
ATOM 2033 C CA . GLN A 1 251 ? 5.309 -3.742 -25.158 1.00 97.00 251 GLN A CA 1
ATOM 2034 C C . GLN A 1 251 ? 6.640 -4.325 -24.684 1.00 97.00 251 GLN A C 1
ATOM 2036 O O . GLN A 1 251 ? 7.435 -4.733 -25.522 1.00 97.00 251 GLN A O 1
ATOM 2041 N N . ILE A 1 252 ? 6.882 -4.405 -23.368 1.00 97.38 252 ILE A N 1
ATOM 2042 C CA . ILE A 1 252 ? 8.117 -5.004 -22.831 1.00 97.38 252 ILE A CA 1
ATOM 2043 C C . ILE A 1 252 ? 8.172 -6.505 -23.145 1.00 97.38 252 ILE A C 1
ATOM 2045 O O . ILE A 1 252 ? 9.201 -6.991 -23.611 1.00 97.38 252 ILE A O 1
ATOM 2049 N N . LYS A 1 253 ? 7.072 -7.239 -22.923 1.00 96.50 253 LYS A N 1
ATOM 2050 C CA . LYS A 1 253 ? 6.982 -8.687 -23.195 1.00 96.50 253 LYS A CA 1
ATOM 2051 C C . LYS A 1 253 ? 7.175 -9.033 -24.672 1.00 96.50 253 LYS A C 1
ATOM 2053 O O . LYS A 1 253 ? 7.648 -10.124 -24.971 1.00 96.50 253 LYS A O 1
ATOM 2058 N N . GLY A 1 254 ? 6.810 -8.124 -25.576 1.00 96.81 254 GLY A N 1
ATOM 2059 C CA . GLY A 1 254 ? 6.984 -8.289 -27.018 1.00 96.81 254 GLY A CA 1
ATOM 2060 C C . GLY A 1 254 ? 8.423 -8.120 -27.523 1.00 96.81 254 GLY A C 1
ATOM 2061 O O . GLY A 1 254 ? 8.662 -8.351 -28.704 1.00 96.81 254 GLY A O 1
ATOM 2062 N N . LEU A 1 255 ? 9.375 -7.709 -26.675 1.00 97.31 255 LEU A N 1
ATOM 2063 C CA . LEU A 1 255 ? 10.778 -7.528 -27.066 1.00 97.31 255 LEU A CA 1
ATOM 2064 C C . LEU A 1 255 ? 11.621 -8.788 -26.855 1.00 97.31 255 LEU A C 1
ATOM 2066 O O . LEU A 1 255 ? 11.409 -9.525 -25.901 1.00 97.31 255 LEU A O 1
ATOM 2070 N N . GLY A 1 256 ? 12.668 -8.972 -27.661 1.00 96.00 256 GLY A N 1
ATOM 2071 C CA . GLY A 1 256 ? 13.632 -10.062 -27.471 1.00 96.00 256 GLY A CA 1
ATOM 2072 C C . GLY A 1 256 ? 13.163 -11.433 -27.944 1.00 96.00 256 GLY A C 1
ATOM 2073 O O . GLY A 1 256 ? 12.085 -11.598 -28.510 1.00 96.00 256 GLY A O 1
ATOM 2074 N N . CYS A 1 257 ? 14.015 -12.432 -27.720 1.00 95.25 257 CYS A N 1
ATOM 2075 C CA . CYS A 1 257 ? 13.654 -13.840 -27.842 1.00 95.25 257 CYS A CA 1
ATOM 2076 C C . CYS A 1 257 ? 13.398 -14.427 -26.443 1.00 95.25 257 CYS A C 1
ATOM 2078 O O . CYS A 1 257 ? 13.758 -13.832 -25.434 1.00 95.25 257 CYS A O 1
ATOM 2080 N N . ALA A 1 258 ? 12.785 -15.603 -26.326 1.00 96.50 258 ALA A N 1
ATOM 2081 C CA . ALA A 1 258 ? 12.482 -16.209 -25.020 1.00 96.50 258 ALA A CA 1
ATOM 2082 C C . ALA A 1 258 ? 13.724 -16.764 -24.272 1.00 96.50 258 ALA A C 1
ATOM 2084 O O . ALA A 1 258 ? 13.595 -17.640 -23.416 1.00 96.50 258 ALA A O 1
ATOM 2085 N N . CYS A 1 259 ? 14.939 -16.307 -24.601 1.00 97.81 259 CYS A N 1
ATOM 2086 C CA . CYS A 1 259 ? 16.167 -16.745 -23.944 1.00 97.81 259 CYS A CA 1
ATOM 2087 C C . CYS A 1 259 ? 16.304 -16.133 -22.540 1.00 97.81 259 CYS A C 1
ATOM 2089 O O . CYS A 1 259 ? 15.714 -15.098 -22.220 1.00 97.81 259 CYS A O 1
ATOM 2091 N N . ALA A 1 260 ? 17.141 -16.748 -21.701 1.00 97.69 260 ALA A N 1
ATOM 2092 C CA . ALA A 1 260 ? 17.358 -16.293 -20.329 1.00 97.69 260 ALA A CA 1
ATOM 2093 C C . ALA A 1 260 ? 17.820 -14.825 -20.253 1.00 97.69 260 ALA A C 1
ATOM 2095 O O . ALA A 1 260 ? 17.328 -14.071 -19.413 1.00 97.69 260 ALA A O 1
ATOM 2096 N N . THR A 1 261 ? 18.719 -14.401 -21.146 1.00 97.62 261 THR A N 1
ATOM 2097 C CA . THR A 1 261 ? 19.236 -13.027 -21.202 1.00 97.62 261 THR A CA 1
ATOM 2098 C C . THR A 1 261 ? 18.119 -12.017 -21.484 1.00 97.62 261 THR A C 1
ATOM 2100 O O . THR A 1 261 ? 17.971 -11.044 -20.742 1.00 97.62 261 THR A O 1
ATOM 2103 N N . CYS A 1 262 ? 17.286 -12.260 -22.501 1.00 98.12 262 CYS A N 1
ATOM 2104 C CA . CYS A 1 262 ? 16.153 -11.397 -22.831 1.00 98.12 262 CYS A CA 1
ATOM 2105 C C . CYS A 1 262 ? 15.108 -11.362 -21.713 1.00 98.12 262 CYS A C 1
ATOM 2107 O O . CYS A 1 262 ? 14.671 -10.275 -21.347 1.00 98.12 262 CYS A O 1
ATOM 2109 N N . VAL A 1 263 ? 14.755 -12.505 -21.113 1.00 98.19 263 VAL A N 1
ATOM 2110 C CA . VAL A 1 263 ? 13.797 -12.562 -19.992 1.00 98.19 263 VAL A CA 1
ATOM 2111 C C . VAL A 1 263 ? 14.292 -11.738 -18.800 1.00 98.19 263 VAL A C 1
ATOM 2113 O O . VAL A 1 263 ? 13.539 -10.959 -18.215 1.00 98.19 263 VAL A O 1
ATOM 2116 N N . GLN A 1 264 ? 15.577 -11.844 -18.454 1.00 98.00 264 GLN A N 1
ATOM 2117 C CA . GLN A 1 264 ? 16.155 -11.035 -17.378 1.00 98.00 264 GLN A CA 1
ATOM 2118 C C . GLN A 1 264 ? 16.189 -9.540 -17.717 1.00 98.00 264 GLN A C 1
ATOM 2120 O O . GLN A 1 264 ? 16.034 -8.700 -16.829 1.00 98.00 264 GLN A O 1
ATOM 2125 N N . PHE A 1 265 ? 16.398 -9.195 -18.987 1.00 97.94 265 PHE A N 1
ATOM 2126 C CA . PHE A 1 265 ? 16.399 -7.807 -19.432 1.00 97.94 265 PHE A CA 1
ATOM 2127 C C . PHE A 1 265 ? 14.983 -7.209 -19.452 1.00 97.94 265 PHE A C 1
ATOM 2129 O O . PHE A 1 265 ? 14.786 -6.095 -18.972 1.00 97.94 265 PHE A O 1
ATOM 2136 N N . GLN A 1 266 ? 13.972 -7.970 -19.884 1.00 98.25 266 GLN A N 1
ATOM 2137 C CA . GLN A 1 266 ? 12.554 -7.610 -19.751 1.00 98.25 266 GLN A CA 1
ATOM 2138 C C . GLN A 1 266 ? 12.159 -7.394 -18.283 1.00 98.25 266 GLN A C 1
ATOM 2140 O O . GLN A 1 266 ? 11.474 -6.420 -17.960 1.00 98.25 266 GLN A O 1
ATOM 2145 N N . ALA A 1 267 ? 12.620 -8.270 -17.382 1.00 98.06 267 ALA A N 1
ATOM 2146 C CA . ALA A 1 267 ? 12.401 -8.116 -15.947 1.00 98.06 267 ALA A CA 1
ATOM 2147 C C . ALA A 1 267 ? 13.040 -6.821 -15.420 1.00 98.06 267 ALA A C 1
ATOM 2149 O O . ALA A 1 267 ? 12.390 -6.074 -14.696 1.00 98.06 267 ALA A O 1
ATOM 2150 N N . PHE A 1 268 ? 14.264 -6.495 -15.848 1.00 98.25 268 PHE A N 1
ATOM 2151 C CA . PHE A 1 268 ? 14.909 -5.218 -15.522 1.00 98.25 268 PHE A CA 1
ATOM 2152 C C . PHE A 1 268 ? 14.116 -4.002 -16.025 1.00 98.25 268 PHE A C 1
ATOM 2154 O O . PHE A 1 268 ? 13.954 -3.029 -15.286 1.00 98.25 268 PHE A O 1
ATOM 2161 N N . LEU A 1 269 ? 13.598 -4.046 -17.256 1.00 98.19 269 LEU A N 1
ATOM 2162 C CA . LEU A 1 269 ? 12.779 -2.963 -17.809 1.00 98.19 269 LEU A CA 1
ATOM 2163 C C . LEU A 1 269 ? 11.441 -2.809 -17.071 1.00 98.19 269 LEU A C 1
ATOM 2165 O O . LEU A 1 269 ? 10.920 -1.701 -16.994 1.00 98.19 269 LEU A O 1
ATOM 2169 N N . SER A 1 270 ? 10.911 -3.895 -16.507 1.00 97.69 270 SER A N 1
ATOM 2170 C CA . SER A 1 270 ? 9.657 -3.896 -15.741 1.00 97.69 270 SER A CA 1
ATOM 2171 C C . SER A 1 270 ? 9.846 -3.543 -14.262 1.00 97.69 270 SER A C 1
ATOM 2173 O O . SER A 1 270 ? 8.882 -3.188 -13.588 1.00 97.69 270 SER A O 1
ATOM 2175 N N . ASP A 1 271 ? 11.069 -3.648 -13.742 1.00 97.50 271 ASP A N 1
ATOM 2176 C CA . ASP A 1 271 ? 11.374 -3.400 -12.336 1.00 97.50 271 ASP A CA 1
ATOM 2177 C C . ASP A 1 271 ? 11.331 -1.901 -11.991 1.00 97.50 271 ASP A C 1
ATOM 2179 O O . ASP A 1 271 ? 11.902 -1.059 -12.683 1.00 97.50 271 ASP A O 1
ATOM 2183 N N . ALA A 1 272 ? 10.687 -1.553 -10.883 1.00 96.56 272 ALA A N 1
ATOM 2184 C CA . ALA A 1 272 ? 10.573 -0.179 -10.402 1.00 96.56 272 ALA A CA 1
ATOM 2185 C C . ALA A 1 272 ? 11.779 0.279 -9.551 1.00 96.56 272 ALA A C 1
ATOM 2187 O O . ALA A 1 272 ? 11.912 1.475 -9.263 1.00 96.56 272 ALA A O 1
ATOM 2188 N N . GLN A 1 273 ? 12.639 -0.654 -9.125 1.00 96.44 273 GLN A N 1
ATOM 2189 C CA . GLN A 1 273 ? 13.722 -0.385 -8.175 1.00 96.44 273 GLN A CA 1
ATOM 2190 C C . GLN A 1 273 ? 15.077 -0.176 -8.853 1.00 96.44 273 GLN A C 1
ATOM 2192 O O . GLN A 1 273 ? 15.779 0.785 -8.543 1.00 96.44 273 GLN A O 1
ATOM 2197 N N . SER A 1 274 ? 15.439 -1.039 -9.800 1.00 97.50 274 SER A N 1
ATOM 2198 C CA . SER A 1 274 ? 16.747 -0.997 -10.457 1.00 97.50 274 SER A CA 1
ATOM 2199 C C . SER A 1 274 ? 16.814 0.141 -11.466 1.00 97.50 274 SER A C 1
ATOM 2201 O O . SER A 1 274 ? 16.126 0.093 -12.478 1.00 97.50 274 SER A O 1
ATOM 2203 N N . GLU A 1 275 ? 17.659 1.145 -11.248 1.00 98.19 275 GLU A N 1
ATOM 2204 C CA . GLU A 1 275 ? 17.865 2.239 -12.211 1.00 98.19 275 GLU A CA 1
ATOM 2205 C C . GLU A 1 275 ? 18.659 1.791 -13.442 1.00 98.19 275 GLU A C 1
ATOM 2207 O O . GLU A 1 275 ? 18.317 2.131 -14.578 1.00 98.19 275 GLU A O 1
ATOM 2212 N N . SER A 1 276 ? 19.700 0.992 -13.218 1.00 98.06 276 SER A N 1
ATOM 2213 C CA . SER A 1 276 ? 20.613 0.554 -14.264 1.00 98.06 276 SER A CA 1
ATOM 2214 C C . SER A 1 276 ? 20.940 -0.931 -14.164 1.00 98.06 276 SER A C 1
ATOM 2216 O O . SER A 1 276 ? 20.803 -1.559 -13.111 1.00 98.06 276 SER A O 1
ATOM 2218 N N . ARG A 1 277 ? 21.364 -1.505 -15.290 1.00 97.75 277 ARG A N 1
ATOM 2219 C CA . ARG A 1 277 ? 21.813 -2.892 -15.397 1.00 97.75 277 ARG A CA 1
ATOM 2220 C C . ARG A 1 277 ? 23.027 -2.974 -16.304 1.00 97.75 277 ARG A C 1
ATOM 2222 O O . ARG A 1 277 ? 23.034 -2.407 -17.392 1.00 97.75 277 ARG A O 1
ATOM 2229 N N . SER A 1 278 ? 24.036 -3.725 -15.869 1.00 97.19 278 SER A N 1
ATOM 2230 C CA . SER A 1 278 ? 25.173 -4.067 -16.720 1.00 97.19 278 SER A CA 1
ATOM 2231 C C . SER A 1 278 ? 24.914 -5.387 -17.447 1.00 97.19 278 SER A C 1
ATOM 2233 O O . SER A 1 278 ? 24.508 -6.373 -16.832 1.00 97.19 278 SER A O 1
ATOM 2235 N N . VAL A 1 279 ? 25.145 -5.393 -18.755 1.00 96.62 279 VAL A N 1
ATOM 2236 C CA . VAL A 1 279 ? 25.058 -6.551 -19.646 1.00 96.62 279 VAL A CA 1
ATOM 2237 C C . VAL A 1 279 ? 26.476 -6.982 -20.017 1.00 96.62 279 VAL A C 1
ATOM 2239 O O . VAL A 1 279 ? 27.347 -6.145 -20.271 1.00 96.62 279 VAL A O 1
ATOM 2242 N N . SER A 1 280 ? 26.719 -8.293 -20.001 1.00 94.94 280 SER A N 1
ATOM 2243 C CA . SER A 1 280 ? 28.032 -8.872 -20.294 1.00 94.94 280 SER A CA 1
ATOM 2244 C C . SER A 1 280 ? 28.451 -8.613 -21.750 1.00 94.94 280 SER A C 1
ATOM 2246 O O . SER A 1 280 ? 27.604 -8.409 -22.619 1.00 94.94 280 SER A O 1
ATOM 2248 N N . SER A 1 281 ? 29.754 -8.666 -22.046 1.00 92.88 281 SER A N 1
ATOM 2249 C CA . SER A 1 281 ? 30.252 -8.585 -23.429 1.00 92.88 281 SER A CA 1
ATOM 2250 C C . SER A 1 281 ? 29.696 -9.684 -24.336 1.00 92.88 281 SER A C 1
ATOM 2252 O O . SER A 1 281 ? 29.530 -9.437 -25.528 1.00 92.88 281 SER A O 1
ATOM 2254 N N . LEU A 1 282 ? 29.435 -10.876 -23.785 1.00 93.06 282 LEU A N 1
ATOM 2255 C CA . LEU A 1 282 ? 28.928 -12.039 -24.521 1.00 93.06 282 LEU A CA 1
ATOM 2256 C C . LEU A 1 282 ? 27.475 -11.844 -24.967 1.00 93.06 282 LEU A C 1
ATOM 2258 O O . LEU A 1 282 ? 27.093 -12.304 -26.036 1.00 93.06 282 LEU A O 1
ATOM 2262 N N . ASP A 1 283 ? 26.691 -11.132 -24.161 1.00 96.19 283 ASP A N 1
ATOM 2263 C CA . ASP A 1 283 ? 25.267 -10.884 -24.395 1.00 96.19 283 ASP A CA 1
ATOM 2264 C C . ASP A 1 283 ? 24.991 -9.553 -25.111 1.00 96.19 283 ASP A C 1
ATOM 2266 O O . ASP A 1 283 ? 23.866 -9.296 -25.538 1.00 96.19 283 ASP A O 1
ATOM 2270 N N . MET A 1 284 ? 25.997 -8.681 -25.215 1.00 94.94 284 MET A N 1
ATOM 2271 C CA . MET A 1 284 ? 25.833 -7.288 -25.632 1.00 94.94 284 MET A CA 1
ATOM 2272 C C . MET A 1 284 ? 25.179 -7.151 -27.009 1.00 94.94 284 MET A C 1
ATOM 2274 O O . MET A 1 284 ? 24.162 -6.475 -27.124 1.00 94.94 284 MET A O 1
ATOM 2278 N N . SER A 1 285 ? 25.717 -7.823 -28.034 1.00 95.94 285 SER A N 1
ATOM 2279 C CA . SER A 1 285 ? 25.185 -7.726 -29.401 1.00 95.94 285 SER A CA 1
ATOM 2280 C C . SER A 1 285 ? 23.753 -8.244 -29.492 1.00 95.94 285 SER A C 1
ATOM 2282 O O . SER A 1 285 ? 22.928 -7.657 -30.181 1.00 95.94 285 SER A O 1
ATOM 2284 N N . HIS A 1 286 ? 23.449 -9.311 -28.751 1.00 97.19 286 HIS A N 1
ATOM 2285 C CA . HIS A 1 286 ? 22.123 -9.912 -28.712 1.00 97.19 286 HIS A CA 1
ATOM 2286 C C . HIS A 1 286 ? 21.088 -8.978 -28.066 1.00 97.19 286 HIS A C 1
ATOM 2288 O O . HIS A 1 286 ? 19.986 -8.798 -28.582 1.00 97.19 286 HIS A O 1
ATOM 2294 N N . VAL A 1 287 ? 21.442 -8.348 -26.942 1.00 97.50 287 VAL A N 1
ATOM 2295 C CA . VAL A 1 287 ? 20.561 -7.393 -26.255 1.00 97.50 287 VAL A CA 1
ATOM 2296 C C . VAL A 1 287 ? 20.388 -6.109 -27.073 1.00 97.50 287 VAL A C 1
ATOM 2298 O O . VAL A 1 287 ? 19.270 -5.605 -27.174 1.00 97.50 287 VAL A O 1
ATOM 2301 N N . GLU A 1 288 ? 21.449 -5.594 -27.696 1.00 97.25 288 GLU A N 1
ATOM 2302 C CA . GLU A 1 288 ? 21.368 -4.421 -28.577 1.00 97.25 288 GLU A CA 1
ATOM 2303 C C . GLU A 1 288 ? 20.449 -4.670 -29.778 1.00 97.25 288 GLU A C 1
ATOM 2305 O O . GLU A 1 288 ? 19.542 -3.871 -30.018 1.00 97.25 288 GLU A O 1
ATOM 2310 N N . GLU A 1 289 ? 20.623 -5.794 -30.479 1.00 97.25 289 GLU A N 1
ATOM 2311 C CA . GLU A 1 289 ? 19.822 -6.169 -31.652 1.00 97.25 289 GLU A CA 1
ATOM 2312 C C . GLU A 1 289 ? 18.318 -6.187 -31.346 1.00 97.25 289 GLU A C 1
ATOM 2314 O O . GLU A 1 289 ? 17.509 -5.681 -32.125 1.00 97.25 289 GLU A O 1
ATOM 2319 N N . HIS A 1 290 ? 17.937 -6.723 -30.186 1.00 97.31 290 HIS A N 1
ATOM 2320 C CA . HIS A 1 290 ? 16.532 -6.903 -29.839 1.00 97.31 290 HIS A CA 1
ATOM 2321 C C . HIS A 1 290 ? 15.876 -5.714 -29.127 1.00 97.31 290 HIS A C 1
ATOM 2323 O O . HIS A 1 290 ? 14.657 -5.561 -29.218 1.00 97.31 290 HIS A O 1
ATOM 2329 N N . PHE A 1 291 ? 16.635 -4.896 -28.390 1.00 97.88 291 PHE A N 1
ATOM 2330 C CA . PHE A 1 291 ? 16.055 -3.886 -27.496 1.00 97.88 291 PHE A CA 1
ATOM 2331 C C . PHE A 1 291 ? 16.446 -2.445 -27.836 1.00 97.88 291 PHE A C 1
ATOM 2333 O O . PHE A 1 291 ? 15.687 -1.539 -27.485 1.00 97.88 291 PHE A O 1
ATOM 2340 N N . ALA A 1 292 ? 17.575 -2.184 -28.507 1.00 96.31 292 ALA A N 1
ATOM 2341 C CA . ALA A 1 292 ? 18.086 -0.815 -28.655 1.00 96.31 292 ALA A CA 1
ATOM 2342 C C . ALA A 1 292 ? 17.097 0.105 -29.389 1.00 96.31 292 ALA A C 1
ATOM 2344 O O . ALA A 1 292 ? 16.791 1.197 -28.911 1.00 96.31 292 ALA A O 1
ATOM 2345 N N . THR A 1 293 ? 16.521 -0.355 -30.505 1.00 96.62 293 THR A N 1
ATOM 2346 C CA . THR A 1 293 ? 15.580 0.454 -31.297 1.00 96.62 293 THR A CA 1
ATOM 2347 C C . THR A 1 293 ? 14.302 0.780 -30.522 1.00 96.62 293 THR A C 1
ATOM 2349 O O . THR A 1 293 ? 13.876 1.933 -30.513 1.00 96.62 293 THR A O 1
ATOM 2352 N N . ALA A 1 294 ? 13.706 -0.203 -29.837 1.00 96.62 294 ALA A N 1
ATOM 2353 C CA . ALA A 1 294 ? 12.470 0.005 -29.082 1.00 96.62 294 ALA A CA 1
ATOM 2354 C C . ALA A 1 294 ? 12.693 0.874 -27.836 1.00 96.62 294 ALA A C 1
ATOM 2356 O O . ALA A 1 294 ? 11.940 1.811 -27.582 1.00 96.62 294 ALA A O 1
ATOM 2357 N N . THR A 1 295 ? 13.760 0.603 -27.083 1.00 97.19 295 THR A N 1
ATOM 2358 C CA . THR A 1 295 ? 14.059 1.317 -25.832 1.00 97.19 295 THR A CA 1
ATOM 2359 C C . THR A 1 295 ? 14.533 2.752 -26.056 1.00 97.19 295 THR A C 1
ATOM 2361 O O . THR A 1 295 ? 14.348 3.595 -25.178 1.00 97.19 295 THR A O 1
ATOM 2364 N N . LYS A 1 296 ? 15.054 3.074 -27.249 1.00 97.00 296 LYS A N 1
ATOM 2365 C CA . LYS A 1 296 ? 15.348 4.455 -27.656 1.00 97.00 296 LYS A CA 1
ATOM 2366 C C . LYS A 1 296 ? 14.101 5.343 -27.644 1.00 97.00 296 LYS A C 1
ATOM 2368 O O . LYS A 1 296 ? 14.204 6.505 -27.278 1.00 97.00 296 LYS A O 1
ATOM 2373 N N . ALA A 1 297 ? 12.927 4.806 -27.989 1.00 96.75 297 ALA A N 1
ATOM 2374 C CA . ALA A 1 297 ? 11.665 5.552 -27.927 1.00 96.75 297 ALA A CA 1
ATOM 2375 C C . ALA A 1 297 ? 11.202 5.850 -26.486 1.00 96.75 297 ALA A C 1
ATOM 2377 O O . ALA A 1 297 ? 10.239 6.588 -26.290 1.00 96.75 297 ALA A O 1
ATOM 2378 N N . TRP A 1 298 ? 11.860 5.262 -25.483 1.00 96.94 298 TRP A N 1
ATOM 2379 C CA . TRP A 1 298 ? 11.575 5.440 -24.058 1.00 96.94 298 TRP A CA 1
ATOM 2380 C C . TRP A 1 298 ? 12.720 6.152 -23.330 1.00 96.94 298 TRP A C 1
ATOM 2382 O O . TRP A 1 298 ? 12.815 6.037 -22.112 1.00 96.94 298 TRP A O 1
ATOM 2392 N N . ASP A 1 299 ? 13.617 6.817 -24.068 1.00 97.50 299 ASP A N 1
ATOM 2393 C CA . ASP A 1 299 ? 14.794 7.531 -23.552 1.00 97.50 299 ASP A CA 1
ATOM 2394 C C . ASP A 1 299 ? 15.724 6.682 -22.661 1.00 97.50 299 ASP A C 1
ATOM 2396 O O . ASP A 1 299 ? 16.413 7.189 -21.771 1.00 97.50 299 ASP A O 1
ATOM 2400 N N . VAL A 1 300 ? 15.777 5.366 -22.892 1.00 98.06 300 VAL A N 1
ATOM 2401 C CA . VAL A 1 300 ? 16.743 4.489 -22.219 1.00 98.06 300 VAL A CA 1
ATOM 2402 C C . VAL A 1 300 ? 18.143 4.780 -22.753 1.00 98.06 300 VAL A C 1
ATOM 2404 O O . VAL A 1 300 ? 18.371 4.795 -23.964 1.00 98.06 300 VAL A O 1
ATOM 2407 N N . ARG A 1 301 ? 19.099 4.986 -21.842 1.00 98.12 301 ARG A N 1
ATOM 2408 C CA . ARG A 1 301 ? 20.499 5.261 -22.183 1.00 98.12 301 ARG A CA 1
ATOM 2409 C C . ARG A 1 301 ? 21.316 3.977 -22.222 1.00 98.12 301 ARG A C 1
ATOM 2411 O O . ARG A 1 301 ? 21.164 3.118 -21.358 1.00 98.12 301 ARG A O 1
ATOM 2418 N N . TRP A 1 302 ? 22.193 3.891 -23.215 1.00 98.25 302 TRP A N 1
ATOM 2419 C CA . TRP A 1 302 ? 23.071 2.756 -23.483 1.00 98.25 302 TRP A CA 1
ATOM 2420 C C . TRP A 1 302 ? 24.514 3.268 -23.500 1.00 98.25 302 TRP A C 1
ATOM 2422 O O . TRP A 1 302 ? 24.862 4.102 -24.333 1.00 98.25 302 TRP A O 1
ATOM 2432 N N . GLU A 1 303 ? 25.344 2.807 -22.567 1.00 97.62 303 GLU A N 1
ATOM 2433 C CA . GLU A 1 303 ? 26.723 3.271 -22.388 1.00 97.62 303 GLU A CA 1
ATOM 2434 C C . GLU A 1 303 ? 27.684 2.082 -22.329 1.00 97.62 303 GLU A C 1
ATOM 2436 O O . GLU A 1 303 ? 27.554 1.197 -21.484 1.00 97.62 303 GLU A O 1
ATOM 2441 N N . VAL A 1 304 ? 28.690 2.053 -23.204 1.00 96.38 304 VAL A N 1
ATOM 2442 C CA . VAL A 1 304 ? 29.733 1.021 -23.143 1.00 96.38 304 VAL A CA 1
ATOM 2443 C C . VAL A 1 304 ? 30.706 1.364 -22.017 1.00 96.38 304 VAL A C 1
ATOM 2445 O O . VAL A 1 304 ? 31.392 2.384 -22.056 1.00 96.38 304 VAL A O 1
ATOM 2448 N N . GLN A 1 305 ? 30.788 0.493 -21.016 1.00 95.75 305 GLN A N 1
ATOM 2449 C CA . GLN A 1 305 ? 31.739 0.580 -19.917 1.00 95.75 305 GLN A CA 1
ATOM 2450 C C . GLN A 1 305 ? 32.935 -0.334 -20.160 1.00 95.75 305 GLN A C 1
ATOM 2452 O O . GLN A 1 305 ? 32.793 -1.490 -20.549 1.00 95.75 305 GLN A O 1
ATOM 2457 N N . TYR A 1 306 ? 34.127 0.165 -19.851 1.00 93.06 306 TYR A N 1
ATOM 2458 C CA . TYR A 1 306 ? 35.367 -0.598 -19.936 1.00 93.06 306 TYR A CA 1
ATOM 2459 C C . TYR A 1 306 ? 35.874 -0.907 -18.526 1.00 93.06 306 TYR A C 1
ATOM 2461 O O . TYR A 1 306 ? 36.147 0.005 -17.744 1.00 93.06 306 TYR A O 1
ATOM 2469 N N . ARG A 1 307 ? 36.001 -2.192 -18.173 1.00 86.00 307 ARG A N 1
ATOM 2470 C CA . ARG A 1 307 ? 36.506 -2.622 -16.859 1.00 86.00 307 ARG A CA 1
ATOM 2471 C C . ARG A 1 307 ? 37.962 -3.090 -16.938 1.00 86.00 307 ARG A C 1
ATOM 2473 O O . ARG A 1 307 ? 38.262 -4.187 -17.401 1.00 86.00 307 ARG A O 1
ATOM 2480 N N . GLY A 1 308 ? 38.870 -2.290 -16.377 1.00 84.56 308 GLY A N 1
ATOM 2481 C CA . GLY A 1 308 ? 40.281 -2.641 -16.168 1.00 84.56 308 GLY A CA 1
ATOM 2482 C C . GLY A 1 308 ? 41.260 -1.992 -17.155 1.00 84.56 308 GLY A C 1
ATOM 2483 O O . GLY A 1 308 ? 40.867 -1.333 -18.111 1.00 84.56 308 GLY A O 1
ATOM 2484 N N . ARG A 1 309 ? 42.571 -2.174 -16.916 1.00 79.38 309 ARG A N 1
ATOM 2485 C CA . ARG A 1 309 ? 43.649 -1.524 -17.700 1.00 79.38 309 ARG A CA 1
ATOM 2486 C C . ARG A 1 309 ? 43.726 -1.982 -19.162 1.00 79.38 309 ARG A C 1
ATOM 2488 O O . ARG A 1 309 ? 44.249 -1.251 -19.995 1.00 79.38 309 ARG A O 1
ATOM 2495 N N . ARG A 1 310 ? 43.228 -3.181 -19.489 1.00 74.81 310 ARG A N 1
ATOM 2496 C CA . ARG A 1 310 ? 43.143 -3.687 -20.871 1.00 74.81 310 ARG A CA 1
ATOM 2497 C C . ARG A 1 310 ? 41.727 -3.468 -21.403 1.00 74.81 310 ARG A C 1
ATOM 2499 O O . ARG A 1 310 ? 40.915 -4.387 -21.425 1.00 74.81 310 ARG A O 1
ATOM 2506 N N . SER A 1 311 ? 41.467 -2.222 -21.797 1.00 64.88 311 SER A N 1
ATOM 2507 C CA . SER A 1 311 ? 40.146 -1.688 -22.160 1.00 64.88 311 SER A CA 1
ATOM 2508 C C . SER A 1 311 ? 39.374 -2.547 -23.181 1.00 64.88 311 SER A C 1
ATOM 2510 O O . SER A 1 311 ? 38.173 -2.721 -23.059 1.00 64.88 311 SER A O 1
ATOM 2512 N N . TYR A 1 312 ? 40.040 -3.192 -24.141 1.00 72.81 312 TYR A N 1
ATOM 2513 C CA . TYR A 1 312 ? 39.358 -3.863 -25.259 1.00 72.81 312 TYR A CA 1
ATOM 2514 C C . TYR A 1 312 ? 38.720 -5.232 -24.942 1.00 72.81 312 TYR A C 1
ATOM 2516 O O . TYR A 1 312 ? 37.816 -5.642 -25.663 1.00 72.81 312 TYR A O 1
ATOM 2524 N N . VAL A 1 313 ? 39.158 -5.950 -23.897 1.00 77.25 313 VAL A N 1
ATOM 2525 C CA . VAL A 1 313 ? 38.674 -7.327 -23.619 1.00 77.25 313 VAL A CA 1
ATOM 2526 C C . VAL A 1 313 ? 37.452 -7.338 -22.699 1.00 77.25 313 VAL A C 1
ATOM 2528 O O . VAL A 1 313 ? 36.564 -8.173 -22.840 1.00 77.25 313 VAL A O 1
ATOM 2531 N N . ASN A 1 314 ? 37.380 -6.380 -21.777 1.00 84.69 314 ASN A N 1
ATOM 2532 C CA . ASN A 1 314 ? 36.378 -6.347 -20.716 1.00 84.69 314 ASN A CA 1
ATOM 2533 C C . ASN A 1 314 ? 35.433 -5.162 -20.909 1.00 84.69 314 ASN A C 1
ATOM 2535 O O . ASN A 1 314 ? 35.382 -4.251 -20.078 1.00 84.69 314 ASN A O 1
ATOM 2539 N N . ARG A 1 315 ? 34.707 -5.163 -22.028 1.00 92.12 315 ARG A N 1
ATOM 2540 C CA . ARG A 1 315 ? 33.598 -4.228 -22.229 1.00 92.12 315 ARG A CA 1
ATOM 2541 C C . ARG A 1 315 ? 32.311 -4.803 -21.646 1.00 92.12 315 ARG A C 1
ATOM 2543 O O . ARG A 1 315 ? 32.039 -5.988 -21.793 1.00 92.12 315 ARG A O 1
ATOM 2550 N N . SER A 1 316 ? 31.522 -3.974 -20.994 1.00 95.19 316 SER A N 1
ATOM 2551 C CA . SER A 1 316 ? 30.143 -4.276 -20.635 1.00 95.19 316 SER A CA 1
ATOM 2552 C C . SER A 1 316 ? 29.262 -3.142 -21.120 1.00 95.19 316 SER A C 1
ATOM 2554 O O . SER A 1 316 ? 29.728 -2.032 -21.363 1.00 95.19 316 SER A O 1
ATOM 2556 N N . LEU A 1 317 ? 27.982 -3.420 -21.279 1.00 96.69 317 LEU A N 1
ATOM 2557 C CA . LEU A 1 317 ? 27.014 -2.414 -21.673 1.00 96.69 317 LEU A CA 1
ATOM 2558 C C . LEU A 1 317 ? 26.202 -2.027 -20.441 1.00 96.69 317 LEU A C 1
ATOM 2560 O O . LEU A 1 317 ? 25.540 -2.872 -19.843 1.00 96.69 317 LEU A O 1
ATOM 2564 N N . LEU A 1 318 ? 26.292 -0.771 -20.020 1.00 97.81 318 LEU A N 1
ATOM 2565 C CA . LEU A 1 318 ? 25.441 -0.204 -18.986 1.00 97.81 318 LEU A CA 1
ATOM 2566 C C . LEU A 1 318 ? 24.174 0.342 -19.640 1.00 97.81 318 LEU A C 1
ATOM 2568 O O . LEU A 1 318 ? 24.232 1.247 -20.469 1.00 97.81 318 LEU A O 1
ATOM 2572 N N . VAL A 1 319 ? 23.032 -0.198 -19.235 1.00 98.31 319 VAL A N 1
ATOM 2573 C CA . VAL A 1 319 ? 21.719 0.284 -19.650 1.00 98.31 319 VAL A CA 1
ATOM 2574 C C . VAL A 1 319 ? 21.071 0.991 -18.470 1.00 98.31 319 VAL A C 1
ATOM 2576 O O . VAL A 1 319 ? 20.937 0.397 -17.401 1.00 98.31 319 VAL A O 1
ATOM 2579 N N . THR A 1 320 ? 20.655 2.240 -18.665 1.00 98.50 320 THR A N 1
ATOM 2580 C CA . THR A 1 320 ? 20.114 3.108 -17.611 1.00 98.50 320 THR A CA 1
ATOM 2581 C C . THR A 1 320 ? 18.730 3.609 -18.003 1.00 98.50 320 THR A C 1
ATOM 2583 O O . THR A 1 320 ? 18.567 4.254 -19.043 1.00 98.50 320 THR A O 1
ATOM 2586 N N . LYS A 1 321 ? 17.723 3.330 -17.167 1.00 98.50 321 LYS A N 1
ATOM 2587 C CA . LYS A 1 321 ? 16.359 3.843 -17.356 1.00 98.50 321 LYS A CA 1
ATOM 2588 C C . LYS A 1 321 ? 16.305 5.333 -17.011 1.00 98.50 321 LYS A C 1
ATOM 2590 O O . LYS A 1 321 ? 16.946 5.750 -16.046 1.00 98.50 321 LYS A O 1
ATOM 2595 N N . PRO A 1 322 ? 15.536 6.150 -17.745 1.00 98.19 322 PRO A N 1
ATOM 2596 C CA . PRO A 1 322 ? 15.337 7.537 -17.358 1.00 98.19 322 PRO A CA 1
ATOM 2597 C C . PRO A 1 322 ? 14.494 7.623 -16.080 1.00 98.19 322 PRO A C 1
ATOM 2599 O O . PRO A 1 322 ? 13.630 6.779 -15.821 1.00 98.19 322 PRO A O 1
ATOM 2602 N N . GLN A 1 323 ? 14.695 8.691 -15.306 1.00 97.81 323 GLN A N 1
ATOM 2603 C CA . GLN A 1 323 ? 13.983 8.901 -14.042 1.00 97.81 323 GLN A CA 1
ATOM 2604 C C . GLN A 1 323 ? 12.457 8.916 -14.220 1.00 97.81 323 GLN A C 1
ATOM 2606 O O . GLN A 1 323 ? 11.735 8.397 -13.375 1.00 97.81 323 GLN A O 1
ATOM 2611 N N . VAL A 1 324 ? 11.958 9.451 -15.339 1.00 97.44 324 VAL A N 1
ATOM 2612 C CA . VAL A 1 324 ? 10.521 9.466 -15.663 1.00 97.44 324 VAL A CA 1
ATOM 2613 C C . VAL A 1 324 ? 9.956 8.046 -15.769 1.00 97.44 324 VAL A C 1
ATOM 2615 O O . VAL A 1 324 ? 8.903 7.761 -15.199 1.00 97.44 324 VAL A O 1
ATOM 2618 N N . MET A 1 325 ? 10.677 7.127 -16.422 1.00 97.69 325 MET A N 1
ATOM 2619 C CA . MET A 1 325 ? 10.279 5.719 -16.514 1.00 97.69 325 MET A CA 1
ATOM 2620 C C . MET A 1 325 ? 10.251 5.064 -15.130 1.00 97.69 325 MET A C 1
ATOM 2622 O O . MET A 1 325 ? 9.279 4.387 -14.806 1.00 97.69 325 MET A O 1
ATOM 2626 N N . LEU A 1 326 ? 11.268 5.299 -14.291 1.00 97.81 326 LEU A N 1
ATOM 2627 C CA . LEU A 1 326 ? 11.297 4.790 -12.914 1.00 97.81 326 LEU A CA 1
ATOM 2628 C C . LEU A 1 326 ? 10.118 5.304 -12.086 1.00 97.81 326 LEU A C 1
ATOM 2630 O O . LEU A 1 326 ? 9.460 4.514 -11.413 1.00 97.81 326 LEU A O 1
ATOM 2634 N N . SER A 1 327 ? 9.816 6.601 -12.160 1.00 96.62 327 SER A N 1
ATOM 2635 C CA . SER A 1 327 ? 8.678 7.198 -11.458 1.00 96.62 327 SER A CA 1
ATOM 2636 C C . SER A 1 327 ? 7.353 6.566 -11.887 1.00 96.62 327 SER A C 1
ATOM 2638 O O . SER A 1 327 ? 6.545 6.218 -11.030 1.00 96.62 327 SER A O 1
ATOM 2640 N N . ILE A 1 328 ? 7.136 6.351 -13.192 1.00 96.75 328 ILE A N 1
ATOM 2641 C CA . ILE A 1 328 ? 5.912 5.702 -13.692 1.00 96.75 328 ILE A CA 1
ATOM 2642 C C . ILE A 1 328 ? 5.838 4.236 -13.242 1.00 96.75 328 ILE A C 1
ATOM 2644 O O . ILE A 1 328 ? 4.772 3.780 -12.832 1.00 96.75 328 ILE A O 1
ATOM 2648 N N . LEU A 1 329 ? 6.948 3.490 -13.277 1.00 97.06 329 LEU A N 1
ATOM 2649 C CA . LEU A 1 329 ? 6.982 2.098 -12.811 1.00 97.06 329 LEU A CA 1
ATOM 2650 C C . LEU A 1 329 ? 6.692 1.990 -11.307 1.00 97.06 329 LEU A C 1
ATOM 2652 O O . LEU A 1 329 ? 5.909 1.133 -10.896 1.00 97.06 329 LEU A O 1
ATOM 2656 N N . ARG A 1 330 ? 7.263 2.884 -10.490 1.00 97.06 330 ARG A N 1
ATOM 2657 C CA . ARG A 1 330 ? 6.973 2.973 -9.049 1.00 97.06 330 ARG A CA 1
ATOM 2658 C C . ARG A 1 330 ? 5.507 3.303 -8.803 1.00 97.06 330 ARG A C 1
ATOM 2660 O O . ARG A 1 330 ? 4.856 2.581 -8.055 1.00 97.06 330 ARG A O 1
ATOM 2667 N N . TRP A 1 331 ? 4.975 4.307 -9.501 1.00 97.38 331 TRP A N 1
ATOM 2668 C CA . TRP A 1 331 ? 3.558 4.660 -9.430 1.00 97.38 331 TRP A CA 1
ATOM 2669 C C . TRP A 1 331 ? 2.658 3.468 -9.782 1.00 97.38 331 TRP A C 1
ATOM 2671 O O . TRP A 1 331 ? 1.754 3.149 -9.017 1.00 97.38 331 TRP A O 1
ATOM 2681 N N . ARG A 1 332 ? 2.936 2.743 -10.879 1.00 96.25 332 ARG A N 1
ATOM 2682 C CA . ARG A 1 332 ? 2.164 1.546 -11.272 1.00 96.25 332 ARG A CA 1
ATOM 2683 C C . ARG A 1 332 ? 2.211 0.457 -10.201 1.00 96.25 332 ARG A C 1
ATOM 2685 O O . ARG A 1 332 ? 1.181 -0.148 -9.919 1.00 96.25 332 ARG A O 1
ATOM 2692 N N . SER A 1 333 ? 3.379 0.219 -9.605 1.00 95.75 333 SER A N 1
ATOM 2693 C CA . SER A 1 333 ? 3.554 -0.761 -8.526 1.00 95.75 333 SER A CA 1
ATOM 2694 C C . SER A 1 333 ? 2.724 -0.402 -7.284 1.00 95.75 333 SER A C 1
ATOM 2696 O O . SER A 1 333 ? 1.948 -1.223 -6.782 1.00 95.75 333 SER A O 1
ATOM 2698 N N . SER A 1 334 ? 2.804 0.853 -6.832 1.00 96.06 334 SER A N 1
ATOM 2699 C CA . SER A 1 334 ? 2.015 1.352 -5.699 1.00 96.06 334 SER A CA 1
ATOM 2700 C C . SER A 1 334 ? 0.513 1.346 -6.009 1.00 96.06 334 SER A C 1
ATOM 2702 O O . SER A 1 334 ? -0.290 0.870 -5.207 1.00 96.06 334 SER A O 1
ATOM 2704 N N . ALA A 1 335 ? 0.108 1.789 -7.202 1.00 96.88 335 ALA A N 1
ATOM 2705 C CA . ALA A 1 335 ? -1.286 1.765 -7.641 1.00 96.88 335 ALA A CA 1
ATOM 2706 C C . ALA A 1 335 ? -1.841 0.332 -7.706 1.00 96.88 335 ALA A C 1
ATOM 2708 O O . ALA A 1 335 ? -2.969 0.090 -7.283 1.00 96.88 335 ALA A O 1
ATOM 2709 N N . GLN A 1 336 ? -1.055 -0.644 -8.170 1.00 96.12 336 GLN A N 1
ATOM 2710 C CA . GLN A 1 336 ? -1.458 -2.053 -8.184 1.00 96.12 336 GLN A CA 1
ATOM 2711 C C . GLN A 1 336 ? -1.644 -2.618 -6.770 1.00 96.12 336 GLN A C 1
ATOM 2713 O O . GLN A 1 336 ? -2.563 -3.406 -6.527 1.00 96.12 336 GLN A O 1
ATOM 2718 N N . THR A 1 337 ? -0.812 -2.188 -5.823 1.00 95.38 337 THR A N 1
ATOM 2719 C CA . THR A 1 337 ? -0.977 -2.536 -4.409 1.00 95.38 337 THR A CA 1
ATOM 2720 C C . THR A 1 337 ? -2.290 -1.963 -3.867 1.00 95.38 337 THR A C 1
ATOM 2722 O O . THR A 1 337 ? -3.085 -2.714 -3.306 1.00 95.38 337 THR A O 1
ATOM 2725 N N . ALA A 1 338 ? -2.594 -0.686 -4.131 1.00 96.75 338 ALA A N 1
ATOM 2726 C CA . ALA A 1 338 ? -3.881 -0.082 -3.765 1.00 96.75 338 ALA A CA 1
ATOM 2727 C C . ALA A 1 338 ? -5.082 -0.820 -4.382 1.00 96.75 338 ALA A C 1
ATOM 2729 O O . ALA A 1 338 ? -6.046 -1.116 -3.678 1.00 96.75 338 ALA A O 1
ATOM 2730 N N . LYS A 1 339 ? -5.005 -1.196 -5.668 1.00 96.81 339 LYS A N 1
ATOM 2731 C CA . LYS A 1 339 ? -6.031 -2.017 -6.340 1.00 96.81 339 LYS A CA 1
ATOM 2732 C C . LYS A 1 339 ? -6.233 -3.358 -5.639 1.00 96.81 339 LYS A C 1
ATOM 2734 O O . LYS A 1 339 ? -7.365 -3.785 -5.445 1.00 96.81 339 LYS A O 1
ATOM 2739 N N . THR A 1 340 ? -5.147 -4.006 -5.225 1.00 96.25 340 THR A N 1
ATOM 2740 C CA . THR A 1 340 ? -5.206 -5.283 -4.499 1.00 96.25 340 THR A CA 1
ATOM 2741 C C . THR A 1 340 ? -5.896 -5.127 -3.142 1.00 96.25 340 THR A C 1
ATOM 2743 O O . THR A 1 340 ? -6.705 -5.976 -2.772 1.00 96.25 340 THR A O 1
ATOM 2746 N N . ILE A 1 341 ? -5.634 -4.025 -2.429 1.00 95.81 341 ILE A N 1
ATOM 2747 C CA . ILE A 1 341 ? -6.326 -3.710 -1.170 1.00 95.81 341 ILE A CA 1
ATOM 2748 C C . ILE A 1 341 ? -7.814 -3.450 -1.432 1.00 95.81 341 ILE A C 1
ATOM 2750 O O . ILE A 1 341 ? -8.649 -4.011 -0.739 1.00 95.81 341 ILE A O 1
ATOM 2754 N N . LEU A 1 342 ? -8.177 -2.667 -2.453 1.00 96.56 342 LEU A N 1
ATOM 2755 C CA . LEU A 1 342 ? -9.587 -2.435 -2.797 1.00 96.56 342 LEU A CA 1
ATOM 2756 C C . LEU A 1 342 ? -10.332 -3.738 -3.097 1.00 96.56 342 LEU A C 1
ATOM 2758 O O . LEU A 1 342 ? -11.410 -3.966 -2.555 1.00 96.56 342 LEU A O 1
ATOM 2762 N N . VAL A 1 343 ? -9.734 -4.623 -3.899 1.00 96.12 343 VAL A N 1
ATOM 2763 C CA . VAL A 1 343 ? -10.311 -5.941 -4.201 1.00 96.12 343 VAL A CA 1
ATOM 2764 C C . VAL A 1 343 ? -10.502 -6.773 -2.928 1.00 96.12 343 VAL A C 1
ATOM 2766 O O . VAL A 1 343 ? -11.496 -7.489 -2.816 1.00 96.12 343 VAL A O 1
ATOM 2769 N N . SER A 1 344 ? -9.612 -6.661 -1.932 1.00 96.00 344 SER A N 1
ATOM 2770 C CA . SER A 1 344 ? -9.772 -7.383 -0.662 1.00 96.00 344 SER A CA 1
ATOM 2771 C C . SER A 1 344 ? -10.927 -6.860 0.207 1.00 96.00 344 SER A C 1
ATOM 2773 O O . SER A 1 344 ? -11.415 -7.597 1.070 1.00 96.00 344 SER A O 1
ATOM 2775 N N . LEU A 1 345 ? -11.415 -5.637 -0.040 1.00 96.50 345 LEU A N 1
ATOM 2776 C CA . LEU A 1 345 ? -12.577 -5.063 0.648 1.00 96.50 345 LEU A CA 1
ATOM 2777 C C . LEU A 1 345 ? -13.924 -5.604 0.134 1.00 96.50 345 LEU A C 1
ATOM 2779 O O . LEU A 1 345 ? -14.926 -5.498 0.848 1.00 96.50 345 LEU A O 1
ATOM 2783 N N . GLY A 1 346 ? -13.953 -6.225 -1.051 1.00 96.00 346 GLY A N 1
ATOM 2784 C CA . GLY A 1 346 ? -15.144 -6.834 -1.652 1.00 96.00 346 GLY A CA 1
ATOM 2785 C C . GLY A 1 346 ? -15.454 -6.314 -3.055 1.00 96.00 346 GLY A C 1
ATOM 2786 O O . GLY A 1 346 ? -14.566 -5.830 -3.753 1.00 96.00 346 GLY A O 1
ATOM 2787 N N . ASP A 1 347 ? -16.715 -6.442 -3.474 1.00 96.12 347 ASP A N 1
ATOM 2788 C CA . ASP A 1 347 ? -17.222 -5.887 -4.735 1.00 96.12 347 ASP A CA 1
ATOM 2789 C C . ASP A 1 347 ? -17.277 -4.338 -4.720 1.00 96.12 347 ASP A C 1
ATOM 2791 O O . ASP A 1 347 ? -17.184 -3.731 -3.648 1.00 96.12 347 ASP A O 1
ATOM 2795 N N . PRO A 1 348 ? -17.421 -3.671 -5.884 1.00 95.69 348 PRO A N 1
ATOM 2796 C CA . PRO A 1 348 ? -17.435 -2.208 -5.966 1.00 95.69 348 PRO A CA 1
ATOM 2797 C C . PRO A 1 348 ? -18.496 -1.520 -5.097 1.00 95.69 348 PRO A C 1
ATOM 2799 O O . PRO A 1 348 ? -18.227 -0.454 -4.546 1.00 95.69 348 PRO A O 1
ATOM 2802 N N . GLN A 1 349 ? -19.678 -2.123 -4.921 1.00 96.25 349 GLN A N 1
ATOM 2803 C CA . GLN A 1 349 ? -20.725 -1.553 -4.070 1.00 96.25 349 GLN A CA 1
ATOM 2804 C C . GLN A 1 349 ? -20.270 -1.546 -2.608 1.00 96.25 349 GLN A C 1
ATOM 2806 O O . GLN A 1 349 ? -20.313 -0.512 -1.941 1.00 96.25 349 GLN A O 1
ATOM 2811 N N . ARG A 1 350 ? -19.754 -2.677 -2.123 1.00 96.62 350 ARG A N 1
ATOM 2812 C CA . ARG A 1 350 ? -19.213 -2.790 -0.768 1.00 96.62 350 ARG A CA 1
ATOM 2813 C C . ARG A 1 350 ? -18.000 -1.888 -0.549 1.00 96.62 350 ARG A C 1
ATOM 2815 O O . ARG A 1 350 ? -17.844 -1.331 0.535 1.00 96.62 350 ARG A O 1
ATOM 2822 N N . GLN A 1 351 ? -17.138 -1.736 -1.554 1.00 97.62 351 GLN A N 1
ATOM 2823 C CA . GLN A 1 351 ? -16.015 -0.799 -1.493 1.00 97.62 351 GLN A CA 1
ATOM 2824 C C . GLN A 1 351 ? -16.513 0.640 -1.311 1.00 97.62 351 GLN A C 1
ATOM 2826 O O . GLN A 1 351 ? -16.009 1.338 -0.433 1.00 97.62 351 GLN A O 1
ATOM 2831 N N . ALA A 1 352 ? -17.528 1.062 -2.071 1.00 97.12 352 ALA A N 1
ATOM 2832 C CA . ALA A 1 352 ? -18.132 2.385 -1.934 1.00 97.12 352 ALA A CA 1
ATOM 2833 C C . ALA A 1 352 ? -18.783 2.587 -0.553 1.00 97.12 352 ALA A C 1
ATOM 2835 O O . ALA A 1 352 ? -18.617 3.640 0.052 1.00 97.12 352 ALA A O 1
ATOM 2836 N N . GLU A 1 353 ? -19.446 1.569 0.006 1.00 97.44 353 GLU A N 1
ATOM 2837 C CA . GLU A 1 353 ? -20.002 1.627 1.369 1.00 97.44 353 GLU A CA 1
ATOM 2838 C C . GLU A 1 353 ? -18.920 1.773 2.456 1.00 97.44 353 GLU A C 1
ATOM 2840 O O . GLU A 1 353 ? -19.122 2.467 3.456 1.00 97.44 353 GLU A O 1
ATOM 2845 N N . ILE A 1 354 ? -17.765 1.118 2.286 1.00 97.94 354 ILE A N 1
ATOM 2846 C CA . ILE A 1 354 ? -16.639 1.207 3.229 1.00 97.94 354 ILE A CA 1
ATOM 2847 C C . ILE A 1 354 ? -15.916 2.553 3.096 1.00 97.94 354 ILE A C 1
ATOM 2849 O O . ILE A 1 354 ? -15.525 3.136 4.105 1.00 97.94 354 ILE A O 1
ATOM 2853 N N . LEU A 1 355 ? -15.706 3.035 1.872 1.00 97.69 355 LEU A N 1
ATOM 2854 C CA . LEU A 1 355 ? -14.882 4.218 1.610 1.00 97.69 355 LEU A CA 1
ATOM 2855 C C . LEU A 1 355 ? -15.672 5.530 1.621 1.00 97.69 355 LEU A C 1
ATOM 2857 O O . LEU A 1 355 ? -15.082 6.586 1.844 1.00 97.69 355 LEU A O 1
ATOM 2861 N N . GLY A 1 356 ? -16.992 5.467 1.447 1.00 96.62 356 GLY A N 1
ATOM 2862 C CA . GLY A 1 356 ? -17.862 6.637 1.408 1.00 96.62 356 GLY A CA 1
ATOM 2863 C C . GLY A 1 356 ? -17.449 7.610 0.305 1.00 96.62 356 GLY A C 1
ATOM 2864 O O . GLY A 1 356 ? -17.123 7.203 -0.811 1.00 96.62 356 GLY A O 1
ATOM 2865 N N . ASP A 1 357 ? -17.422 8.898 0.646 1.00 96.75 357 ASP A N 1
ATOM 2866 C CA . ASP A 1 357 ? -17.144 9.997 -0.288 1.00 96.75 357 ASP A CA 1
ATOM 2867 C C . ASP A 1 357 ? -15.742 9.926 -0.925 1.00 96.75 357 ASP A C 1
ATOM 2869 O O . ASP A 1 357 ? -15.511 10.486 -1.994 1.00 96.75 357 ASP A O 1
ATOM 2873 N N . GLU A 1 358 ? -14.806 9.196 -0.310 1.00 96.94 358 GLU A N 1
ATOM 2874 C CA . GLU A 1 358 ? -13.430 9.067 -0.803 1.00 96.94 358 GLU A CA 1
ATOM 2875 C C . GLU A 1 358 ? -13.272 8.028 -1.920 1.00 96.94 358 GLU A C 1
ATOM 2877 O O . GLU A 1 358 ? -12.222 7.967 -2.564 1.00 96.94 358 GLU A O 1
ATOM 2882 N N . TYR A 1 359 ? -14.297 7.205 -2.171 1.00 96.81 359 TYR A N 1
ATOM 2883 C CA . TYR A 1 359 ? -14.221 6.096 -3.123 1.00 96.81 359 TYR A CA 1
ATOM 2884 C C . TYR A 1 359 ? -13.802 6.546 -4.528 1.00 96.81 359 TYR A C 1
ATOM 2886 O O . TYR A 1 359 ? -12.851 6.005 -5.099 1.00 96.81 359 TYR A O 1
ATOM 2894 N N . ASP A 1 360 ? -14.480 7.562 -5.067 1.00 95.62 360 ASP A N 1
ATOM 2895 C CA . ASP A 1 360 ? -14.248 8.033 -6.435 1.00 95.62 360 ASP A CA 1
ATOM 2896 C C . ASP A 1 360 ? -12.860 8.686 -6.572 1.00 95.62 360 ASP A C 1
ATOM 2898 O O . ASP A 1 360 ? -12.149 8.440 -7.548 1.00 95.62 360 ASP A O 1
ATOM 2902 N N . SER A 1 361 ? -12.433 9.458 -5.564 1.00 95.81 361 SER A N 1
ATOM 2903 C CA . SER A 1 361 ? -11.106 10.096 -5.516 1.00 95.81 361 SER A CA 1
ATOM 2904 C C . SER A 1 361 ? -9.978 9.057 -5.499 1.00 95.81 361 SER A C 1
ATOM 2906 O O . SER A 1 361 ? -9.017 9.143 -6.273 1.00 95.81 361 SER A O 1
ATOM 2908 N N . ILE A 1 362 ? -10.132 8.017 -4.670 1.00 96.88 362 ILE A N 1
ATOM 2909 C CA . ILE A 1 362 ? -9.199 6.890 -4.588 1.00 96.88 362 ILE A CA 1
ATOM 2910 C C . ILE A 1 362 ? -9.119 6.156 -5.932 1.00 96.88 362 ILE A C 1
ATOM 2912 O O . ILE A 1 362 ? -8.014 5.921 -6.426 1.00 96.88 362 ILE A O 1
ATOM 2916 N N . CYS A 1 363 ? -10.263 5.830 -6.546 1.00 96.12 363 CYS A N 1
ATOM 2917 C CA . CYS A 1 363 ? -10.317 5.128 -7.832 1.00 96.12 363 CYS A CA 1
ATOM 2918 C C . CYS A 1 363 ? -9.660 5.935 -8.958 1.00 96.12 363 CYS A C 1
ATOM 2920 O O . CYS A 1 363 ? -8.849 5.389 -9.713 1.00 96.12 363 CYS A O 1
ATOM 2922 N N . ALA A 1 364 ? -9.936 7.239 -9.027 1.00 94.69 364 ALA A N 1
ATOM 2923 C CA . ALA A 1 364 ? -9.324 8.129 -10.006 1.00 94.69 364 ALA A CA 1
ATOM 2924 C C . ALA A 1 364 ? -7.792 8.148 -9.872 1.00 94.69 364 ALA A C 1
ATOM 2926 O O . ALA A 1 364 ? -7.082 7.979 -10.865 1.00 94.69 364 ALA A O 1
ATOM 2927 N N . ARG A 1 365 ? -7.253 8.273 -8.648 1.00 95.38 365 ARG A N 1
ATOM 2928 C CA . ARG A 1 365 ? -5.795 8.359 -8.443 1.00 95.38 365 ARG A CA 1
ATOM 2929 C C . ARG A 1 365 ? -5.046 7.097 -8.871 1.00 95.38 365 ARG A C 1
ATOM 2931 O O . ARG A 1 365 ? -3.913 7.190 -9.335 1.00 95.38 365 ARG A O 1
ATOM 2938 N N . ILE A 1 366 ? -5.649 5.922 -8.719 1.00 96.31 366 ILE A N 1
ATOM 2939 C CA . ILE A 1 366 ? -5.008 4.641 -9.064 1.00 96.31 366 ILE A CA 1
ATOM 2940 C C . ILE A 1 366 ? -5.287 4.205 -10.512 1.00 96.31 366 ILE A C 1
ATOM 2942 O O . ILE A 1 366 ? -4.935 3.087 -10.903 1.00 96.31 366 ILE A O 1
ATOM 2946 N N . GLY A 1 367 ? -5.930 5.061 -11.314 1.00 93.44 367 GLY A N 1
ATOM 2947 C CA . GLY A 1 367 ? -6.281 4.767 -12.702 1.00 93.44 367 GLY A CA 1
ATOM 2948 C C . GLY A 1 367 ? -7.327 3.657 -12.825 1.00 93.44 367 GLY A C 1
ATOM 2949 O O . GLY A 1 367 ? -7.176 2.761 -13.657 1.00 93.44 367 GLY A O 1
ATOM 2950 N N . LEU A 1 368 ? -8.334 3.657 -11.948 1.00 90.44 368 LEU A N 1
ATOM 2951 C CA . LEU A 1 368 ? -9.604 2.958 -12.150 1.00 90.44 368 LEU A CA 1
ATOM 2952 C C . LEU A 1 368 ? -10.635 3.986 -12.622 1.00 90.44 368 LEU A C 1
ATOM 2954 O O . LEU A 1 368 ? -11.504 4.422 -11.872 1.00 90.44 368 LEU A O 1
ATOM 2958 N N . GLU A 1 369 ? -10.507 4.416 -13.870 1.00 71.62 369 GLU A N 1
ATOM 2959 C CA . GLU A 1 369 ? -11.556 5.183 -14.530 1.00 71.62 369 GLU A CA 1
ATOM 2960 C C . GLU A 1 369 ? -12.688 4.206 -14.914 1.00 71.62 369 GLU A C 1
ATOM 2962 O O . GLU A 1 369 ? -12.464 3.264 -15.669 1.00 71.62 369 GLU A O 1
ATOM 2967 N N . TYR A 1 370 ? -13.895 4.425 -14.375 1.00 56.25 370 TYR A N 1
ATOM 2968 C CA . TYR A 1 370 ? -15.162 3.763 -14.751 1.00 56.25 370 TYR A CA 1
ATOM 2969 C C . TYR A 1 370 ? -15.401 2.305 -14.315 1.00 56.25 370 TYR A C 1
ATOM 2971 O O . TYR A 1 370 ? -15.644 1.428 -15.139 1.00 56.25 370 TYR A O 1
ATOM 2979 N N . LEU A 1 371 ? -15.505 2.062 -13.005 1.00 50.88 371 LEU A N 1
ATOM 2980 C CA . LEU A 1 371 ? -16.278 0.922 -12.481 1.00 50.88 371 LEU A CA 1
ATOM 2981 C C . LEU A 1 371 ? -17.326 1.366 -11.453 1.00 50.88 371 LEU A C 1
ATOM 2983 O O . LEU A 1 371 ? -17.567 0.665 -10.473 1.00 50.88 371 LEU A O 1
ATOM 2987 N N . ARG A 1 372 ? -17.976 2.521 -11.653 1.00 52.00 372 ARG A N 1
ATOM 2988 C CA . ARG A 1 372 ? -19.243 2.739 -10.948 1.00 52.00 372 ARG A CA 1
ATOM 2989 C C . ARG A 1 372 ? -20.233 1.752 -11.568 1.00 52.00 372 ARG A C 1
ATOM 2991 O O . ARG A 1 372 ? -20.474 1.876 -12.770 1.00 52.00 372 ARG A O 1
ATOM 2998 N N . PRO A 1 373 ? -20.779 0.770 -10.824 1.00 56.69 373 PRO A N 1
ATOM 2999 C CA . PRO A 1 373 ? -21.962 0.085 -11.312 1.00 56.69 373 PRO A CA 1
ATOM 3000 C C . PRO A 1 373 ? -22.974 1.193 -11.589 1.00 56.69 373 PRO A C 1
ATOM 3002 O O . PRO A 1 373 ? -23.234 2.013 -10.704 1.00 56.69 373 PRO A O 1
ATOM 3005 N N . GLU A 1 374 ? -23.447 1.301 -12.832 1.00 58.16 374 GLU A N 1
ATOM 3006 C CA . GLU A 1 374 ? -24.564 2.185 -13.133 1.00 58.16 374 GLU A CA 1
ATOM 3007 C C . GLU A 1 374 ? -25.647 1.815 -12.129 1.00 58.16 374 GLU A C 1
ATOM 3009 O O . GLU A 1 374 ? -26.159 0.694 -12.141 1.00 58.16 374 GLU A O 1
ATOM 3014 N N . VAL A 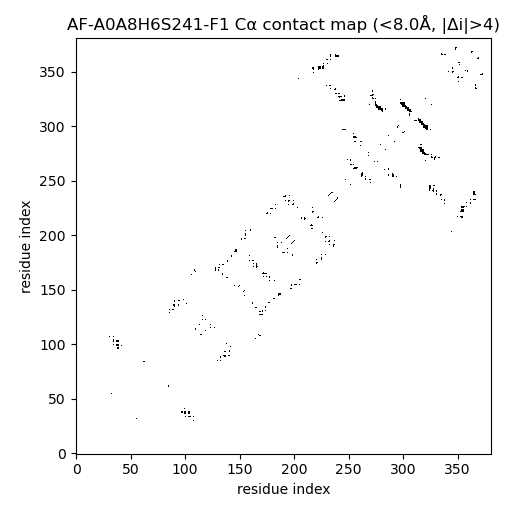1 375 ? -25.918 2.714 -11.180 1.00 58.25 375 VAL A N 1
ATOM 3015 C CA . VAL A 1 375 ? -27.053 2.560 -10.286 1.00 58.25 375 VAL A CA 1
ATOM 3016 C C . VAL A 1 375 ? -28.241 2.700 -11.214 1.00 58.25 375 VAL A C 1
ATOM 3018 O O . VAL A 1 375 ? -28.684 3.809 -11.508 1.00 58.25 375 VAL A O 1
ATOM 3021 N N . THR A 1 376 ? -28.704 1.574 -11.753 1.00 55.28 376 THR A N 1
ATOM 3022 C CA . THR A 1 376 ? -29.993 1.476 -12.411 1.00 55.28 376 THR A CA 1
ATOM 3023 C C . THR A 1 376 ? -30.999 1.808 -11.328 1.00 55.28 376 THR A C 1
ATOM 3025 O O . THR A 1 376 ? -31.414 0.947 -10.552 1.00 55.28 376 THR A O 1
ATOM 3028 N N . LEU A 1 377 ? -31.308 3.100 -11.211 1.00 54.75 377 LEU A N 1
ATOM 3029 C CA . LEU A 1 377 ? -32.458 3.601 -10.490 1.00 54.75 377 LEU A CA 1
ATOM 3030 C C . LEU A 1 377 ? -33.646 2.917 -11.149 1.00 54.75 377 LEU A C 1
ATOM 3032 O O . LEU A 1 377 ? -34.102 3.345 -12.208 1.00 54.75 377 LEU A O 1
ATOM 3036 N N . ASN A 1 378 ? -34.085 1.799 -10.571 1.00 53.12 378 ASN A N 1
ATOM 3037 C CA . ASN A 1 378 ? -35.332 1.184 -10.979 1.00 53.12 378 ASN A CA 1
ATOM 3038 C C . ASN A 1 378 ? -36.393 2.282 -10.858 1.00 53.12 378 ASN A C 1
ATOM 3040 O O . ASN A 1 378 ? -36.534 2.849 -9.768 1.00 53.12 378 ASN A O 1
ATOM 3044 N N . PRO A 1 379 ? -37.075 2.647 -11.958 1.00 57.50 379 PRO A N 1
ATOM 3045 C CA . PRO A 1 379 ? -38.120 3.647 -11.892 1.00 57.50 379 PRO A CA 1
ATOM 3046 C C . PRO A 1 379 ? -39.140 3.162 -10.867 1.00 57.50 379 PRO A C 1
ATOM 3048 O O . PRO A 1 379 ? -39.620 2.032 -10.949 1.00 57.50 379 PRO A O 1
ATOM 3051 N N . ILE A 1 380 ? -39.397 3.999 -9.864 1.00 61.19 380 ILE A N 1
ATOM 3052 C CA . ILE A 1 380 ? -40.446 3.775 -8.873 1.00 61.19 380 ILE A CA 1
ATOM 3053 C C . ILE A 1 380 ? -41.750 3.630 -9.671 1.00 61.19 380 ILE A C 1
ATOM 3055 O O . ILE A 1 380 ? -42.168 4.590 -10.320 1.00 61.19 380 ILE A O 1
ATOM 3059 N N . GLN A 1 381 ? -42.311 2.417 -9.693 1.00 57.81 381 GLN A N 1
ATOM 3060 C CA . GLN A 1 381 ? -43.624 2.121 -10.272 1.00 57.81 381 GLN A CA 1
ATOM 3061 C C . GLN A 1 381 ? -44.729 2.376 -9.257 1.00 57.81 381 GLN A C 1
ATOM 3063 O O . GLN A 1 381 ? -44.524 2.026 -8.070 1.00 57.81 381 GLN A O 1
#

Radius of gyration: 32.97 Å; Cα contacts (8 Å, |Δi|>4): 311; chains: 1; bounding box: 97×33×104 Å

Solvent-accessible surface area (backbone atoms only — not comparable to full-atom values): 22400 Å² total; per-residue (Å²): 143,82,88,78,86,80,70,79,71,64,62,63,64,57,57,61,53,49,52,55,53,50,49,48,50,50,49,50,49,49,47,54,51,51,36,50,44,45,51,66,68,58,87,53,97,81,65,69,91,82,60,79,76,67,61,62,60,54,54,48,55,72,76,64,78,89,88,82,89,85,74,99,66,91,77,92,71,90,73,64,63,67,56,57,58,56,73,62,64,44,58,75,77,53,63,91,63,58,75,60,37,58,53,43,46,51,51,56,72,62,60,70,85,67,45,71,89,74,46,55,77,72,54,36,52,56,48,49,53,51,47,45,49,52,51,49,36,48,46,66,61,49,57,66,59,56,60,76,58,78,57,39,71,56,51,42,48,54,53,49,52,52,45,49,48,24,54,79,64,72,39,54,80,51,43,43,59,50,50,57,50,67,70,51,59,45,96,90,46,55,64,50,59,42,36,64,54,40,50,57,63,33,51,59,57,51,52,56,52,32,52,76,74,77,44,60,55,63,41,84,56,45,12,61,50,52,30,53,50,51,50,48,40,44,61,63,63,30,34,77,79,66,82,76,65,63,82,50,72,66,61,46,70,68,46,54,58,97,45,72,70,39,51,54,49,42,49,51,74,66,41,48,78,61,56,60,49,79,38,51,61,88,49,38,66,64,51,44,74,47,38,46,76,67,39,50,79,47,60,42,43,78,44,84,42,63,59,63,95,61,47,86,80,37,38,30,37,38,39,35,57,35,69,62,38,38,50,38,37,39,32,51,52,40,25,50,50,53,52,53,54,48,54,73,61,44,55,66,67,53,34,36,60,26,30,46,90,50,35,65,60,53,31,52,60,51,70,50,78,84,71,73,74,78,78,75,72,72,76,87,126

pLDDT: mean 75.12, std 25.09, range [22.67, 98.5]

Mean predicted aligned error: 13.16 Å